Protein AF-A0AB34JAH8-F1 (afdb_monomer)

Secondary structure (DSSP, 8-state):
--TTSSSS--HHHHHHHHHHGGGS-HHHHHHHHHHGGGS-HHHHHHHHHHHHHHHHHHHT-SSHHHHHHHHHHTTHHHHSS--TT-HHHHHHHHHHHHHH-SSPPPPPS-TT----HHHHHHHHHHHSPPPPPPPPPPPPPPPPPPPPPPP----------------------------------------------------------------PPPPPPPPPPP-TTTTSEEE-TTSS-EEEE-STT--SEEEE-HHHHHHHHHHHHHHHHHHHHHHHHHHHHHHHT--TT--HHHHHHHHHHHHHHHHHHHHH-TTHHHHS----HHHHH-HHHHHHHHHHHHHHHHHHHHHHHHHHHHTTTTHHHHHS-SS-EEEEEEEET-TT-HHHHHHHHHHHHH-TTEEEEEEEEES-GGGHHHHHHTT-EEEE--TT-TTTHHHHHTSS-BSEEEEES-HHHHS-SHHHHHHHHHHHHTTSBS-EEEE-S-S--HHHHHHHHTTTEEEEE-SPP-TTSSS----SEEEEEEGGGSSPPPPSSPPPPS-------TTS-GGGG---------S---PPPPPPPPPPP--PPPPPPPPPPPPP-PPPP---PPPP---PPPPPP---TTTTS-HHHHHHHTTS-HHHHHHHHHHHHT-TT--SEEEEEEEE-TTSEEEEEEEETTTTEEEEEEEE---

Organism: Prymnesium parvum (NCBI:txid97485)

Foldseek 3Di:
DDLPLAPQDALVNLVVCLVCVLVDDPVVLLSVLVSLLVHDLVRLQVNVVSNQSSLVVQCPDPDLSSVLSSQQCNCCSPPVGGNCVRPSNVVVVVVVDVVVPPDDDDCPVDPADPDPPVVVVVVVVVVDDDPDDDDDDPDDDDDDDDDDDDDDDDDDDDDDDDDDDDDDDDDDDDDDDDDDDDDDDDDDDDDDDDDDDDDDDDDDDDDDDDDDPPDDPDPPDPDPPDLLQVPQWDADPVNQKIWGALDPVSPDIFIFGNVLVVLVVVLSVLLRVVLVVLLVVLLVVLVVVDDPPDDPVNSVVSSVVLLVVLVVLQVCLPCCPPQNRSDDLVNVLRSSVVSVCSNRVLSQLLQQLLLLVLLCLQQQVCVVLVPDDLAQAEAEEEEAQCQLPSSVSNVVVCCVVPRVSYDYQAEYEHQNCSSCCNNVSSVHHYFYDALLPLVCVCVRRVHQAHLEYEYAQCCRRRQLDLSSLVSVLVCQQVRSYAKYKAAHLDQDPPSVCVSNVVSQKAKDQSDDQPPNDPDRTGRRIIMTHHNVPNRRDGNPDRDQRRTQDRNDDPPDDPVVRGPRDPPPPDDPDDPPDDDDDDDDDDDDDDDDDDDDDDDDDDDDDDDDDDDDDDDDDDDDDDDDLLVLDDPVCSVQLVPDDPVSVVVVSCLSVLPPDDAAKDKDFRDQDPVQKTWIWIAGSVVSDIDTDIGRHPD

InterPro domains:
  IPR029063 S-adenosyl-L-methionine-dependent methyltransferase superfamily [SSF53335] (355-490)
  IPR056557 NELF-A, N-terminal domain [PF23553] (8-100)

Mean predicted aligned error: 21.16 Å

Nearest PDB structures (foldseek):
  8w8e-assembly1_U  TM=6.843E-01  e=3.051E-05  Homo sapiens
  8uha-assembly1_U  TM=6.842E-01  e=2.163E-04  Homo sapiens
  7pks-assembly1_U  TM=6.853E-01  e=2.631E-04  Homo sapiens
  7ycx-assembly1_e  TM=6.613E-01  e=3.360E-04  Homo sapiens
  8uis-assembly1_U  TM=6.683E-01  e=1.200E-03  Homo sapiens

Solvent-accessible surface area (backbone atoms only — not comparable to full-atom values): 42836 Å² total; per-residue (Å²): 133,76,90,63,59,32,81,68,68,44,54,68,49,44,51,55,44,53,80,45,46,91,78,46,56,69,72,55,49,46,50,56,59,58,33,59,79,48,37,53,67,74,56,40,62,73,22,37,71,51,51,51,54,43,35,53,59,26,55,71,42,91,48,68,68,42,24,39,50,21,45,33,44,65,42,26,73,84,69,74,40,68,28,69,83,28,69,64,47,44,52,52,50,49,55,49,48,62,74,64,44,98,59,81,69,78,76,66,79,68,89,84,68,89,51,57,69,68,57,43,51,50,50,52,57,70,69,46,77,78,76,79,80,76,79,81,78,80,84,78,81,84,80,83,86,82,80,86,87,83,86,89,82,93,87,86,85,90,88,84,86,88,84,85,86,89,87,84,89,82,86,85,86,90,82,92,85,89,84,87,87,83,89,81,91,82,88,82,88,86,82,85,82,86,81,87,81,86,88,84,90,84,83,88,86,83,91,87,84,85,87,74,85,77,74,71,79,74,72,78,75,75,75,76,82,76,63,85,61,69,80,34,60,45,67,47,98,84,54,65,43,25,38,34,36,54,50,97,79,57,77,55,79,43,61,25,37,54,65,41,42,50,52,50,51,54,51,49,63,55,46,47,68,47,47,52,48,38,53,48,48,41,48,49,57,43,58,73,73,55,56,98,84,62,52,72,66,62,46,51,52,50,36,50,50,44,40,52,49,11,49,44,53,66,70,63,29,83,39,35,86,79,63,59,39,45,67,54,68,74,50,63,62,32,52,27,26,44,40,50,43,56,60,32,44,38,54,42,38,21,44,34,35,38,31,47,50,48,33,42,35,50,59,7,71,48,41,70,67,71,69,50,67,86,60,78,37,83,40,34,33,35,26,47,57,30,48,52,26,39,37,54,53,24,50,53,55,48,30,60,72,77,36,70,46,48,46,72,46,49,34,22,26,15,68,58,62,74,27,38,67,48,13,43,64,68,74,30,45,62,35,67,42,56,84,83,43,57,87,49,46,44,68,53,69,70,40,93,54,30,53,34,35,35,31,59,64,26,49,80,52,78,42,73,46,70,70,41,42,50,42,54,36,53,33,25,70,71,57,38,26,50,29,38,42,39,37,28,60,51,42,79,42,61,71,61,49,53,53,34,44,77,58,56,28,33,76,44,70,56,44,81,56,46,91,84,47,100,50,79,60,45,46,25,29,34,38,39,30,26,52,91,56,70,74,54,55,75,38,96,68,75,67,75,75,51,42,36,53,64,56,77,56,101,88,62,67,82,83,83,56,72,66,69,78,76,76,88,81,78,74,86,82,76,79,81,78,77,82,80,75,81,82,77,83,92,74,90,81,82,86,82,82,86,82,85,86,84,84,88,79,86,86,82,88,81,89,84,86,84,83,88,83,88,77,88,80,82,77,77,79,86,70,58,83,67,71,74,44,61,76,90,44,41,77,40,45,73,72,45,58,68,71,57,36,49,53,54,49,37,58,70,70,64,53,85,93,65,74,55,75,48,77,42,82,55,45,79,44,96,87,49,32,29,37,28,42,38,41,28,54,76,79,72,43,72,49,80,46,79,44,72,60,81,126

pLDDT: mean 75.98, std 23.28, range [26.97, 98.75]

Sequence (695 aa):
MSAEWGHVLTSEALEAQLRTFPTLAPATRQRLLLQLLHMPKRTADAAAPYTRELLAAADDDDDGWIRLLAAALRDFVDTGRLALSAPAVEEAAHTLLDALGATPPPPPAAVHFQLRRSAHDELLAALAPPPPAAPPPPAAPPPPAAPPPSHAAAAGGAKAASVSIPKASQAPMASHGVTKAAFNLRGKERVNKLKVIDAAEGSSIIAKSMAQPKRRPKAPAAAPPVDPFAGALREDAAGDRVVYFQDRRKRWAYETDAVGGAQLRKMMAAASPLLLRVQAGVAAAVSALSTPTMSALELDERGDRAREEGERIYAQKPNLGQHGVTWSQENYAHLGLQFEYLRLKSIQRFTEGWAALQRAYNVGFFAALQEAAPAPRAFRVASLGGGPGFELVAVRQFCQQFLPHVQPDLISLDLASEWRHCAEGLGLRFHEWDVNDGDGLLGAAGVPSIDLAVISYVLYHYMSNDHCADWMAKLLHSGALGAILIVSRFENLGPQIEAMERRGVTVIQLLRQPRYSPRPTDHRQLLFLPAAAAQLPPPRVPMRMTFPNVPHEDQKDPRDRNYGDTSFEGMPGVPPPPPPPPPPPRSTLPPLPPPPTMSFAPPRAEEMKPPISTVPAQQPAAATAAEELPEPLRAAVARLPPDAQDLVMAFFRQEPGLSGTHEFVLETEASGSAIMLKLDFEERKWKRVRRKATG

Structure (mmCIF, N/CA/C/O backbone):
data_AF-A0AB34JAH8-F1
#
_entry.id   AF-A0AB34JAH8-F1
#
loop_
_atom_site.group_PDB
_atom_site.id
_atom_site.type_symbol
_atom_site.label_atom_id
_atom_site.label_alt_id
_atom_site.label_comp_id
_atom_site.label_asym_id
_atom_site.label_entity_id
_atom_site.label_seq_id
_atom_site.pdbx_PDB_ins_code
_atom_site.Cartn_x
_atom_site.Cartn_y
_atom_site.Cartn_z
_atom_site.occupancy
_atom_site.B_iso_or_equiv
_atom_site.auth_seq_id
_atom_site.auth_comp_id
_atom_site.auth_asym_id
_atom_site.auth_atom_id
_atom_site.pdbx_PDB_model_num
ATOM 1 N N . MET A 1 1 ? 27.968 3.343 11.290 1.00 40.69 1 MET A N 1
ATOM 2 C CA . MET A 1 1 ? 29.149 3.091 10.431 1.00 40.69 1 MET A CA 1
ATOM 3 C C . MET A 1 1 ? 28.711 3.307 8.987 1.00 40.69 1 MET A C 1
ATOM 5 O O . MET A 1 1 ? 27.655 2.795 8.639 1.00 40.69 1 MET A O 1
ATOM 9 N N . SER A 1 2 ? 29.390 4.165 8.211 1.00 35.34 2 SER A N 1
ATOM 10 C CA . SER A 1 2 ? 28.874 4.640 6.910 1.00 35.34 2 SER A CA 1
ATOM 11 C C . SER A 1 2 ? 28.904 3.545 5.834 1.00 35.34 2 SER A C 1
ATOM 13 O O . SER A 1 2 ? 29.791 2.696 5.823 1.00 35.34 2 SER A O 1
ATOM 15 N N . ALA A 1 3 ? 27.942 3.584 4.909 1.00 46.50 3 ALA A N 1
ATOM 16 C CA . ALA A 1 3 ? 27.795 2.647 3.789 1.00 46.50 3 ALA A CA 1
ATOM 17 C C . ALA A 1 3 ? 28.917 2.741 2.725 1.00 46.50 3 ALA A C 1
ATOM 19 O O . ALA A 1 3 ? 28.867 2.060 1.706 1.00 46.50 3 ALA A O 1
ATOM 20 N N . GLU A 1 4 ? 29.939 3.570 2.944 1.00 55.16 4 GLU A N 1
ATOM 21 C CA . GLU A 1 4 ? 30.971 3.884 1.947 1.00 55.16 4 GLU A CA 1
ATOM 22 C C . GLU A 1 4 ? 32.185 2.943 1.990 1.00 55.16 4 GLU A C 1
ATOM 24 O O . GLU A 1 4 ? 33.051 3.016 1.125 1.00 55.16 4 GLU A O 1
ATOM 29 N N . TRP A 1 5 ? 32.272 2.038 2.970 1.00 61.94 5 TRP A N 1
ATOM 30 C CA . TRP A 1 5 ? 33.495 1.257 3.204 1.00 61.94 5 TRP A CA 1
ATOM 31 C C . TRP A 1 5 ? 33.782 0.202 2.123 1.00 61.94 5 TRP A C 1
ATOM 33 O O . TRP A 1 5 ? 34.946 -0.062 1.841 1.00 61.94 5 TRP A O 1
ATOM 43 N N . GLY A 1 6 ? 32.749 -0.374 1.496 1.00 55.97 6 GLY A N 1
ATOM 44 C CA . GLY A 1 6 ? 32.904 -1.458 0.514 1.00 55.97 6 GLY A CA 1
ATOM 45 C C . GLY A 1 6 ? 33.019 -1.010 -0.949 1.00 55.97 6 GLY A C 1
ATOM 46 O O . GLY A 1 6 ? 33.526 -1.760 -1.778 1.00 55.97 6 GLY A O 1
ATOM 47 N N . HIS A 1 7 ? 32.564 0.202 -1.287 1.00 58.34 7 HIS A N 1
ATOM 48 C CA . HIS A 1 7 ? 32.487 0.672 -2.681 1.00 58.34 7 HIS A CA 1
ATOM 49 C C . HIS A 1 7 ? 33.803 1.250 -3.224 1.00 58.34 7 HIS A C 1
ATOM 51 O O . HIS A 1 7 ? 33.905 1.500 -4.422 1.00 58.34 7 HIS A O 1
ATOM 57 N N . VAL A 1 8 ? 34.804 1.450 -2.361 1.00 66.56 8 VAL A N 1
ATOM 58 C CA . VAL A 1 8 ? 36.069 2.122 -2.707 1.00 66.56 8 VAL A CA 1
ATOM 59 C C . VAL A 1 8 ? 37.182 1.134 -3.091 1.00 66.56 8 VAL A C 1
ATOM 61 O O . VAL A 1 8 ? 38.128 1.513 -3.775 1.00 66.56 8 VAL A O 1
ATOM 64 N N . LEU A 1 9 ? 37.074 -0.145 -2.713 1.00 80.69 9 LEU A N 1
ATOM 65 C CA . LEU A 1 9 ? 38.102 -1.153 -2.991 1.00 80.69 9 LEU A CA 1
ATOM 66 C C . LEU A 1 9 ? 37.780 -1.960 -4.254 1.00 80.69 9 LEU A C 1
ATOM 68 O O . LEU A 1 9 ? 37.180 -3.033 -4.198 1.00 80.69 9 LEU A O 1
ATOM 72 N N . THR A 1 10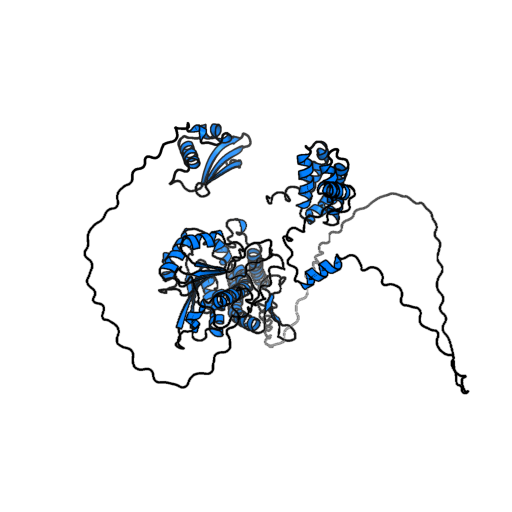 ? 38.186 -1.430 -5.407 1.00 86.75 10 THR A N 1
ATOM 73 C CA . THR A 1 10 ? 38.254 -2.181 -6.671 1.00 86.75 10 THR A CA 1
ATOM 74 C C . THR A 1 10 ? 39.542 -3.013 -6.741 1.00 86.75 10 THR A C 1
ATOM 76 O O . THR A 1 10 ? 40.483 -2.764 -5.985 1.00 86.75 10 THR A O 1
ATOM 79 N N . SER A 1 11 ? 39.625 -3.977 -7.668 1.00 87.19 11 SER A N 1
ATOM 80 C CA . SER A 1 11 ? 40.869 -4.733 -7.907 1.00 87.19 11 SER A CA 1
ATOM 81 C C . SER A 1 11 ? 42.045 -3.808 -8.251 1.00 87.19 11 SER A C 1
ATOM 83 O O . SER A 1 11 ? 43.137 -3.985 -7.725 1.00 87.19 11 SER A O 1
ATOM 85 N N . GLU A 1 12 ? 41.802 -2.769 -9.057 1.00 89.38 12 GLU A N 1
ATOM 86 C CA . GLU A 1 12 ? 42.803 -1.753 -9.420 1.00 89.38 12 GLU A CA 1
ATOM 87 C C . GLU A 1 12 ? 43.257 -0.928 -8.207 1.00 89.38 12 GLU A C 1
ATOM 89 O O . GLU A 1 12 ? 44.447 -0.652 -8.044 1.00 89.38 12 GLU A O 1
ATOM 94 N N . ALA A 1 13 ? 42.320 -0.556 -7.326 1.00 90.06 13 ALA A N 1
ATOM 95 C CA . ALA A 1 13 ? 42.640 0.160 -6.098 1.00 90.06 13 ALA A CA 1
ATOM 96 C C . ALA A 1 13 ? 43.472 -0.714 -5.153 1.00 90.06 13 ALA A C 1
ATOM 98 O O . ALA A 1 13 ? 44.462 -0.233 -4.611 1.00 90.06 13 ALA A O 1
ATOM 99 N N . LEU A 1 14 ? 43.123 -1.994 -4.986 1.00 91.56 14 LEU A N 1
ATOM 100 C CA . LEU A 1 14 ? 43.901 -2.929 -4.170 1.00 91.56 14 LEU A CA 1
ATOM 101 C C . LEU A 1 14 ? 45.309 -3.148 -4.727 1.00 91.56 14 LEU A C 1
ATOM 103 O O . LEU A 1 14 ? 46.266 -3.131 -3.959 1.00 91.56 14 LEU A O 1
ATOM 107 N N . GLU A 1 15 ? 45.455 -3.279 -6.044 1.00 93.38 15 GLU A N 1
ATOM 108 C CA . GLU A 1 15 ? 46.768 -3.381 -6.684 1.00 93.38 15 GLU A CA 1
ATOM 109 C C . GLU A 1 15 ? 47.624 -2.125 -6.435 1.00 93.38 15 GLU A C 1
ATOM 111 O O . GLU A 1 15 ? 48.814 -2.215 -6.125 1.00 93.38 15 GLU A O 1
ATOM 116 N N . ALA A 1 16 ? 47.026 -0.934 -6.536 1.00 90.88 16 ALA A N 1
ATOM 117 C CA . ALA A 1 16 ? 47.716 0.314 -6.228 1.00 90.88 16 ALA A CA 1
ATOM 118 C C . ALA A 1 16 ? 48.112 0.400 -4.744 1.00 90.88 16 ALA A C 1
ATOM 120 O O . ALA A 1 16 ? 49.243 0.779 -4.438 1.00 90.88 16 ALA A O 1
ATOM 121 N N . GLN A 1 17 ? 47.211 0.009 -3.838 1.00 91.69 17 GLN A N 1
ATOM 122 C CA . GLN A 1 17 ? 47.459 0.022 -2.395 1.00 91.69 17 GLN A CA 1
ATOM 123 C C . GLN A 1 17 ? 48.538 -0.976 -1.981 1.00 91.69 17 GLN A C 1
ATOM 125 O O . GLN A 1 17 ? 49.347 -0.647 -1.119 1.00 91.69 17 GLN A O 1
ATOM 130 N N . LEU A 1 18 ? 48.604 -2.147 -2.620 1.00 93.88 18 LEU A N 1
ATOM 131 C CA . LEU A 1 18 ? 49.631 -3.156 -2.366 1.00 93.88 18 LEU A CA 1
ATOM 132 C C . LEU A 1 18 ? 51.044 -2.588 -2.562 1.00 93.88 18 LEU A C 1
ATOM 134 O O . LEU A 1 18 ? 51.913 -2.785 -1.717 1.00 93.88 18 LEU A O 1
ATOM 138 N N . ARG A 1 19 ? 51.256 -1.803 -3.628 1.00 92.81 19 ARG A N 1
ATOM 139 C CA . ARG A 1 19 ? 52.552 -1.157 -3.912 1.00 92.81 19 ARG A CA 1
ATOM 140 C C . ARG A 1 19 ? 52.971 -0.149 -2.844 1.00 92.81 19 ARG A C 1
ATOM 142 O O . ARG A 1 19 ? 54.161 0.050 -2.624 1.00 92.81 19 ARG A O 1
ATOM 149 N N . THR A 1 20 ? 52.008 0.498 -2.194 1.00 95.38 20 THR A N 1
ATOM 150 C CA . THR A 1 20 ? 52.266 1.507 -1.159 1.00 95.38 20 THR A CA 1
ATOM 151 C C . THR A 1 20 ? 52.143 0.961 0.256 1.00 95.38 20 THR A C 1
ATOM 153 O O . THR A 1 20 ? 52.502 1.671 1.193 1.00 95.38 20 THR A O 1
ATOM 156 N N . PHE A 1 21 ? 51.667 -0.275 0.429 1.00 95.94 21 PHE A N 1
ATOM 157 C CA . PHE A 1 21 ? 51.274 -0.827 1.723 1.00 95.94 21 PHE A CA 1
ATOM 158 C C . PHE A 1 21 ? 52.356 -0.657 2.799 1.00 95.94 21 PHE A C 1
ATOM 160 O O . PHE A 1 21 ? 52.037 -0.042 3.817 1.00 95.94 21 PHE A O 1
ATOM 167 N N . PRO A 1 22 ? 53.640 -1.010 2.568 1.00 95.31 22 PRO A N 1
ATOM 168 C CA . PRO A 1 22 ? 54.683 -0.871 3.592 1.00 95.31 22 PRO A CA 1
ATOM 169 C C . PRO A 1 22 ? 54.918 0.575 4.061 1.00 95.31 22 PRO A C 1
ATOM 171 O O . PRO A 1 22 ? 55.365 0.810 5.180 1.00 95.31 22 PRO A O 1
ATOM 174 N N . THR A 1 23 ? 54.597 1.560 3.214 1.00 95.12 23 THR A N 1
ATOM 175 C CA . THR A 1 23 ? 54.798 2.994 3.488 1.00 95.12 23 THR A CA 1
ATOM 176 C C . THR A 1 23 ? 53.600 3.676 4.150 1.00 95.12 23 THR A C 1
ATOM 178 O O . THR A 1 23 ? 53.712 4.816 4.600 1.00 95.12 23 THR A O 1
ATOM 181 N N . LEU A 1 24 ? 52.444 3.008 4.211 1.00 95.00 24 LEU A N 1
ATOM 182 C CA . LEU A 1 24 ? 51.250 3.559 4.850 1.00 95.00 24 LEU A CA 1
ATOM 183 C C . LEU A 1 24 ? 51.428 3.619 6.369 1.00 95.00 24 LEU A C 1
ATOM 185 O O . LEU A 1 24 ? 52.060 2.751 6.957 1.00 95.00 24 LEU A O 1
ATOM 189 N N . ALA A 1 25 ? 50.803 4.594 7.029 1.00 96.06 25 ALA A N 1
ATOM 190 C CA . ALA A 1 25 ? 50.754 4.611 8.490 1.00 96.06 25 ALA A CA 1
ATOM 191 C C . ALA A 1 25 ? 50.024 3.358 9.036 1.00 96.06 25 ALA A C 1
ATOM 193 O O . ALA A 1 25 ? 49.048 2.921 8.412 1.00 96.06 25 ALA A O 1
ATOM 194 N N . PRO A 1 26 ? 50.405 2.819 10.214 1.00 95.31 26 PRO A N 1
ATOM 195 C CA . PRO A 1 26 ? 49.812 1.592 10.761 1.00 95.31 26 PRO A CA 1
ATOM 196 C C . PRO A 1 26 ? 48.280 1.620 10.859 1.00 95.31 26 PRO A C 1
ATOM 198 O O . PRO A 1 26 ? 47.607 0.690 10.420 1.00 95.31 26 PRO A O 1
ATOM 201 N N . ALA A 1 27 ? 47.699 2.733 11.320 1.00 89.50 27 ALA A N 1
ATOM 202 C CA . ALA A 1 27 ? 46.244 2.903 11.391 1.00 89.50 27 ALA A CA 1
ATOM 203 C C . ALA A 1 27 ? 45.557 2.802 10.012 1.00 89.50 27 ALA A C 1
ATOM 205 O O . ALA A 1 27 ? 44.447 2.279 9.891 1.00 89.50 27 ALA A O 1
ATOM 206 N N . THR A 1 28 ? 46.222 3.270 8.953 1.00 92.19 28 THR A N 1
ATOM 207 C CA . THR A 1 28 ? 45.722 3.177 7.575 1.00 92.19 28 THR A CA 1
ATOM 208 C C . THR A 1 28 ? 45.802 1.743 7.058 1.00 92.19 28 THR A C 1
ATOM 210 O O . THR A 1 28 ? 44.851 1.282 6.429 1.00 92.19 28 THR A O 1
ATOM 213 N N . ARG A 1 29 ? 46.881 1.012 7.371 1.00 96.31 29 ARG A N 1
ATOM 214 C CA . ARG A 1 29 ? 47.017 -0.416 7.038 1.00 96.31 29 ARG A CA 1
ATOM 215 C C . ARG A 1 29 ? 45.944 -1.263 7.726 1.00 96.31 29 ARG A C 1
ATOM 217 O O . ARG A 1 29 ? 45.266 -2.040 7.060 1.00 96.31 29 ARG A O 1
ATOM 224 N N . GLN A 1 30 ? 45.704 -1.043 9.021 1.00 95.19 30 GLN A N 1
ATOM 225 C CA . GLN A 1 30 ? 44.633 -1.715 9.770 1.00 95.19 30 GLN A CA 1
ATOM 226 C C . GLN A 1 30 ? 43.254 -1.445 9.153 1.00 95.19 30 GLN A C 1
ATOM 228 O O . GLN A 1 30 ? 42.467 -2.367 8.937 1.00 95.19 30 GLN A O 1
ATOM 233 N N . ARG A 1 31 ? 42.966 -0.181 8.811 1.00 92.44 31 ARG A N 1
ATOM 234 C CA . ARG A 1 31 ? 41.704 0.189 8.158 1.00 92.44 31 ARG A CA 1
ATOM 235 C C . ARG A 1 31 ? 41.542 -0.495 6.802 1.00 92.44 31 ARG A C 1
ATOM 237 O O . ARG A 1 31 ? 40.452 -0.981 6.516 1.00 92.44 31 ARG A O 1
ATOM 244 N N . LEU A 1 32 ? 42.602 -0.548 5.997 1.00 94.81 32 LEU A N 1
ATOM 245 C CA . LEU A 1 32 ? 42.595 -1.220 4.698 1.00 94.81 32 LEU A CA 1
ATOM 246 C C . LEU A 1 32 ? 42.288 -2.720 4.840 1.00 94.81 32 LEU A C 1
ATOM 248 O O . LEU A 1 32 ? 41.453 -3.239 4.103 1.00 94.81 32 LEU A O 1
ATOM 252 N N . LEU A 1 33 ? 42.892 -3.399 5.821 1.00 95.81 33 LEU A N 1
ATOM 253 C CA . LEU A 1 33 ? 42.615 -4.812 6.103 1.00 95.81 33 LEU A CA 1
ATOM 254 C C . LEU A 1 33 ? 41.163 -5.038 6.548 1.00 95.81 33 LEU A C 1
ATOM 256 O O . LEU A 1 33 ? 40.496 -5.940 6.045 1.00 95.81 33 LEU A O 1
ATOM 260 N N . LEU A 1 34 ? 40.625 -4.186 7.426 1.00 94.50 34 LEU A N 1
ATOM 261 C CA . LEU A 1 34 ? 39.227 -4.281 7.868 1.00 94.50 34 LEU A CA 1
ATOM 262 C C . LEU A 1 34 ? 38.226 -4.006 6.739 1.00 94.50 34 LEU A C 1
ATOM 264 O O . LEU A 1 34 ? 37.145 -4.594 6.711 1.00 94.50 34 LEU A O 1
ATOM 268 N N . GLN A 1 35 ? 38.573 -3.149 5.777 1.00 93.25 35 GLN A N 1
ATOM 269 C CA . GLN A 1 35 ? 37.723 -2.888 4.615 1.00 93.25 35 GLN A CA 1
ATOM 270 C C . GLN A 1 35 ? 37.516 -4.128 3.730 1.00 93.25 35 GLN A C 1
ATOM 272 O O . GLN A 1 35 ? 36.486 -4.209 3.059 1.00 93.25 35 GLN A O 1
ATOM 277 N N . LEU A 1 36 ? 38.410 -5.126 3.777 1.00 93.25 36 LEU A N 1
ATOM 278 C CA . LEU A 1 36 ? 38.229 -6.396 3.061 1.00 93.25 36 LEU A CA 1
ATOM 279 C C . LEU A 1 36 ? 36.943 -7.125 3.488 1.00 93.25 36 LEU A C 1
ATOM 281 O O . LEU A 1 36 ? 36.277 -7.725 2.648 1.00 93.25 36 LEU A O 1
ATOM 285 N N . LEU A 1 37 ? 36.532 -7.002 4.757 1.00 93.12 37 LEU A N 1
ATOM 286 C CA . LEU A 1 37 ? 35.294 -7.599 5.286 1.00 93.12 37 LEU A CA 1
ATOM 287 C C . LEU A 1 37 ? 34.019 -6.968 4.715 1.00 93.12 37 LEU A C 1
ATOM 289 O O . LEU A 1 37 ? 32.949 -7.575 4.746 1.00 93.12 37 LEU A O 1
ATOM 293 N N . HIS A 1 38 ? 34.125 -5.744 4.200 1.00 89.25 38 HIS A N 1
ATOM 294 C CA . HIS A 1 38 ? 33.006 -4.991 3.638 1.00 89.25 38 HIS A CA 1
ATOM 295 C C . HIS A 1 38 ? 32.910 -5.117 2.115 1.00 89.25 38 HIS A C 1
ATOM 297 O O . HIS A 1 38 ? 32.014 -4.534 1.500 1.00 89.25 38 HIS A O 1
ATOM 303 N N . MET A 1 39 ? 33.819 -5.869 1.496 1.00 87.50 39 MET A N 1
ATOM 304 C CA . MET A 1 39 ? 33.833 -6.072 0.059 1.00 87.50 39 MET A CA 1
ATOM 305 C C . MET A 1 39 ? 32.713 -7.038 -0.368 1.00 87.50 39 MET A C 1
ATOM 307 O O . MET A 1 39 ? 32.600 -8.134 0.186 1.00 87.50 39 MET A O 1
ATOM 311 N N . PRO A 1 40 ? 31.886 -6.697 -1.378 1.00 87.38 40 PRO A N 1
ATOM 312 C CA . PRO A 1 40 ? 30.930 -7.648 -1.940 1.00 87.38 40 PRO A CA 1
ATOM 313 C C . PRO A 1 40 ? 31.645 -8.910 -2.437 1.00 87.38 40 PRO A C 1
ATOM 315 O O . PRO A 1 40 ? 32.679 -8.801 -3.094 1.00 87.38 40 PRO A O 1
ATOM 318 N N . LYS A 1 41 ? 31.074 -10.102 -2.207 1.00 84.62 41 LYS A N 1
ATOM 319 C CA . LYS A 1 41 ? 31.725 -11.389 -2.539 1.00 84.62 41 LYS A CA 1
ATOM 320 C C . LYS A 1 41 ? 32.241 -11.456 -3.982 1.00 84.62 41 LYS A C 1
ATOM 322 O O . LYS A 1 41 ? 33.370 -11.864 -4.204 1.00 84.62 41 LYS A O 1
ATOM 327 N N . ARG A 1 42 ? 31.469 -10.949 -4.951 1.00 85.56 42 ARG A N 1
ATOM 328 C CA . ARG A 1 42 ? 31.884 -10.887 -6.365 1.00 85.56 42 ARG A CA 1
ATOM 329 C C . ARG A 1 42 ? 33.147 -10.042 -6.585 1.00 85.56 42 ARG A C 1
ATOM 331 O O . ARG A 1 42 ? 33.963 -10.387 -7.432 1.00 85.56 42 ARG A O 1
ATOM 338 N N . THR A 1 43 ? 33.289 -8.939 -5.855 1.00 86.75 43 THR A N 1
ATOM 339 C CA . THR A 1 43 ? 34.479 -8.081 -5.904 1.00 86.75 43 THR A CA 1
ATOM 340 C C . THR A 1 43 ? 35.652 -8.756 -5.194 1.00 86.75 43 THR A C 1
ATOM 342 O O . THR A 1 43 ? 36.750 -8.755 -5.737 1.00 86.75 43 THR A O 1
ATOM 345 N N . ALA A 1 44 ? 35.410 -9.409 -4.051 1.00 88.19 44 ALA A N 1
ATOM 346 C CA . ALA A 1 44 ? 36.431 -10.165 -3.322 1.00 88.19 44 ALA A CA 1
ATOM 347 C C . ALA A 1 44 ? 37.002 -11.319 -4.160 1.00 88.19 44 ALA A C 1
ATOM 349 O O . ALA A 1 44 ? 38.213 -11.494 -4.214 1.00 88.19 44 ALA A O 1
ATOM 350 N N . ASP A 1 45 ? 36.152 -12.045 -4.891 1.00 88.88 45 ASP A N 1
ATOM 351 C CA . ASP A 1 45 ? 36.585 -13.121 -5.789 1.00 88.88 45 ASP A CA 1
ATOM 352 C C . ASP A 1 45 ? 37.426 -12.578 -6.958 1.00 88.88 45 ASP A C 1
ATOM 354 O O . ASP A 1 45 ? 38.439 -13.168 -7.331 1.00 88.88 45 ASP A O 1
ATOM 358 N N . ALA A 1 46 ? 37.041 -11.424 -7.516 1.00 90.44 46 ALA A N 1
ATOM 359 C CA . ALA A 1 46 ? 37.778 -10.765 -8.596 1.00 90.44 46 ALA A CA 1
ATOM 360 C C . ALA A 1 46 ? 39.107 -10.139 -8.135 1.00 90.44 46 ALA A C 1
ATOM 362 O O . ALA A 1 46 ? 40.022 -9.980 -8.941 1.00 90.44 46 ALA A O 1
ATOM 363 N N . ALA A 1 47 ? 39.216 -9.767 -6.859 1.00 92.94 47 ALA A N 1
ATOM 364 C CA . ALA A 1 47 ? 40.412 -9.175 -6.266 1.00 92.94 47 ALA A CA 1
ATOM 365 C C . ALA A 1 47 ? 41.269 -10.181 -5.476 1.00 92.94 47 ALA A C 1
ATOM 367 O O . ALA A 1 47 ? 42.307 -9.800 -4.937 1.00 92.94 47 ALA A O 1
ATOM 368 N N . ALA A 1 48 ? 40.877 -11.459 -5.435 1.00 94.62 48 ALA A N 1
ATOM 369 C CA . ALA A 1 48 ? 41.490 -12.477 -4.588 1.00 94.62 48 ALA A CA 1
ATOM 370 C C . ALA A 1 48 ? 43.026 -12.584 -4.704 1.00 94.62 48 ALA A C 1
ATOM 372 O O . ALA A 1 48 ? 43.667 -12.714 -3.661 1.00 94.62 48 ALA A O 1
ATOM 373 N N . PRO A 1 49 ? 43.659 -12.507 -5.897 1.00 95.69 49 PRO A N 1
ATOM 374 C CA . PRO A 1 49 ? 45.121 -12.515 -5.998 1.00 95.69 49 PRO A CA 1
ATOM 375 C C . PRO A 1 49 ? 45.768 -11.362 -5.218 1.00 95.69 49 PRO A C 1
ATOM 377 O O . PRO A 1 49 ? 46.624 -11.600 -4.370 1.00 95.69 49 PRO A O 1
ATOM 380 N N . TYR A 1 50 ? 45.273 -10.137 -5.412 1.00 95.94 50 TYR A N 1
ATOM 381 C CA . TYR A 1 50 ? 45.782 -8.940 -4.741 1.00 95.94 50 TYR A CA 1
ATOM 382 C C . TYR A 1 50 ? 45.511 -8.958 -3.240 1.00 95.94 50 TYR A C 1
ATOM 384 O O . TYR A 1 50 ? 46.344 -8.517 -2.456 1.00 95.94 50 TYR A O 1
ATOM 392 N N . THR A 1 51 ? 44.360 -9.487 -2.816 1.00 95.06 51 THR A N 1
ATOM 393 C CA . THR A 1 51 ? 44.063 -9.632 -1.390 1.00 95.06 51 THR A CA 1
ATOM 394 C C . THR A 1 51 ? 45.001 -10.634 -0.721 1.00 95.06 51 THR A C 1
ATOM 396 O O . THR A 1 51 ? 45.457 -10.366 0.385 1.00 95.06 51 THR A O 1
ATOM 399 N N . ARG A 1 52 ? 45.347 -11.752 -1.377 1.00 96.06 52 ARG A N 1
ATOM 400 C CA . ARG A 1 52 ? 46.326 -12.708 -0.831 1.00 96.06 52 ARG A CA 1
ATOM 401 C C . ARG A 1 52 ? 47.719 -12.095 -0.719 1.00 96.06 52 ARG A C 1
ATOM 403 O O . ARG A 1 52 ? 48.364 -12.275 0.305 1.00 96.06 52 ARG A O 1
ATOM 410 N N . GLU A 1 53 ? 48.155 -11.343 -1.726 1.00 96.50 53 GLU A N 1
ATOM 411 C CA . GLU A 1 53 ? 49.441 -10.635 -1.680 1.00 96.50 53 GLU A CA 1
ATOM 412 C C . GLU A 1 53 ? 49.467 -9.558 -0.587 1.00 96.50 53 GLU A C 1
ATOM 414 O O . GLU A 1 53 ? 50.452 -9.437 0.137 1.00 96.50 53 GLU A O 1
ATOM 419 N N . LEU A 1 54 ? 48.365 -8.825 -0.405 1.00 96.62 54 LEU A N 1
ATOM 420 C CA . LEU A 1 54 ? 48.222 -7.839 0.666 1.00 96.62 54 LEU A CA 1
ATOM 421 C C . LEU A 1 54 ? 48.271 -8.488 2.054 1.00 96.62 54 LEU A C 1
ATOM 423 O O . LEU A 1 54 ? 48.932 -7.969 2.947 1.00 96.62 54 LEU A O 1
ATOM 427 N N . LEU A 1 55 ? 47.582 -9.620 2.232 1.00 96.50 55 LEU A N 1
ATOM 428 C CA . LEU A 1 55 ? 47.596 -10.373 3.486 1.00 96.50 55 LEU A CA 1
ATOM 429 C C . LEU A 1 55 ? 48.973 -10.980 3.767 1.00 96.50 55 LEU A C 1
ATOM 431 O O . LEU A 1 55 ? 49.394 -10.964 4.914 1.00 96.50 55 LEU A O 1
ATOM 435 N N . ALA A 1 56 ? 49.690 -11.451 2.743 1.00 96.12 56 ALA A N 1
ATOM 436 C CA . ALA A 1 56 ? 51.069 -11.910 2.892 1.00 96.12 56 ALA A CA 1
ATOM 437 C C . ALA A 1 56 ? 51.998 -10.764 3.327 1.00 96.12 56 ALA A C 1
ATOM 439 O O . ALA A 1 56 ? 52.736 -10.915 4.291 1.00 96.12 56 ALA A O 1
ATOM 440 N N . ALA A 1 57 ? 51.892 -9.590 2.695 1.00 95.81 57 ALA A N 1
ATOM 441 C CA . ALA A 1 57 ? 52.662 -8.409 3.092 1.00 95.81 57 ALA A CA 1
ATOM 442 C C . ALA A 1 57 ? 52.334 -7.931 4.520 1.00 95.81 57 ALA A C 1
ATOM 444 O O . ALA A 1 57 ? 53.197 -7.388 5.202 1.00 95.81 57 ALA A O 1
ATOM 445 N N . ALA A 1 58 ? 51.092 -8.120 4.970 1.00 96.75 58 ALA A N 1
ATOM 446 C CA . ALA A 1 58 ? 50.661 -7.805 6.328 1.00 96.75 58 ALA A CA 1
ATOM 447 C C . ALA A 1 58 ? 51.098 -8.854 7.370 1.00 96.75 58 ALA A C 1
ATOM 449 O O . ALA A 1 58 ? 51.227 -8.514 8.544 1.00 96.75 58 ALA A O 1
ATOM 450 N N . ASP A 1 59 ? 51.328 -10.106 6.961 1.00 95.06 59 ASP A N 1
ATOM 451 C CA . ASP A 1 59 ? 51.849 -11.179 7.825 1.00 95.06 59 ASP A CA 1
ATOM 452 C C . ASP A 1 59 ? 53.302 -10.900 8.248 1.00 95.06 59 ASP A C 1
ATOM 454 O O . ASP A 1 59 ? 53.699 -11.211 9.371 1.00 95.06 59 ASP A O 1
ATOM 458 N N . ASP A 1 60 ? 54.053 -10.228 7.371 1.00 94.19 60 ASP A N 1
ATOM 459 C CA . ASP A 1 60 ? 55.438 -9.800 7.583 1.00 94.19 60 ASP A CA 1
ATOM 460 C C . ASP A 1 60 ? 55.562 -8.386 8.206 1.00 94.19 60 ASP A C 1
ATOM 462 O O . ASP A 1 60 ? 56.662 -7.839 8.276 1.00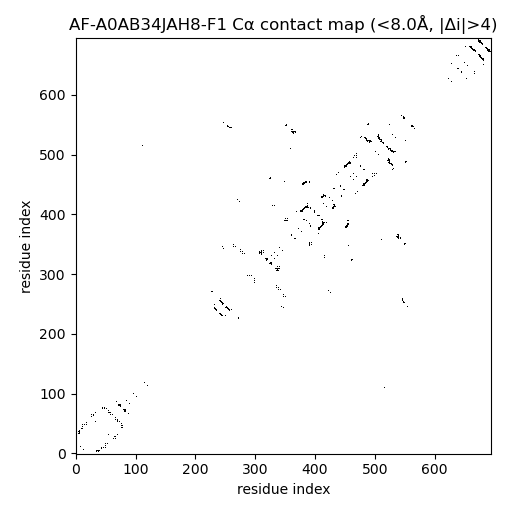 94.19 60 ASP A O 1
ATOM 466 N N . ASP A 1 61 ? 54.461 -7.757 8.646 1.00 96.62 61 ASP A N 1
ATOM 467 C CA . ASP A 1 61 ? 54.480 -6.392 9.204 1.00 96.62 61 ASP A CA 1
ATOM 468 C C . ASP A 1 61 ? 55.100 -6.346 10.617 1.00 96.62 61 ASP A C 1
ATOM 470 O O . ASP A 1 61 ? 54.932 -7.256 11.433 1.00 96.62 61 ASP A O 1
ATOM 474 N N . ASP A 1 62 ? 55.781 -5.245 10.943 1.00 94.19 62 ASP A N 1
ATOM 475 C CA . ASP A 1 62 ? 56.375 -5.030 12.269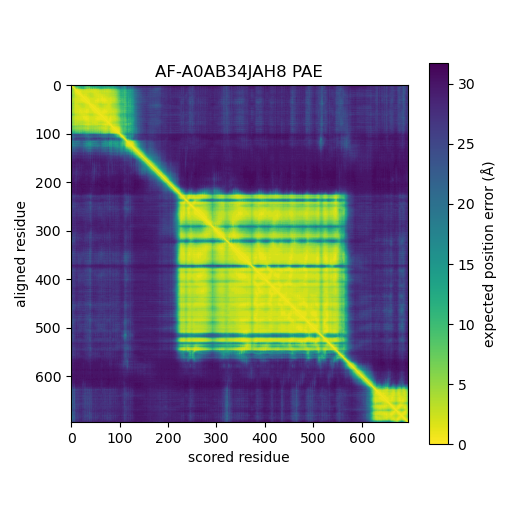 1.00 94.19 62 ASP A CA 1
ATOM 476 C C . ASP A 1 62 ? 55.312 -4.766 13.358 1.00 94.19 62 ASP A C 1
ATOM 478 O O . ASP A 1 62 ? 55.570 -4.952 14.551 1.00 94.19 62 ASP A O 1
ATOM 482 N N . ASP A 1 63 ? 54.103 -4.339 12.974 1.00 94.75 63 ASP A N 1
ATOM 483 C CA . ASP A 1 63 ? 52.995 -4.082 13.895 1.00 94.75 63 ASP A CA 1
ATOM 484 C C . ASP A 1 63 ? 52.213 -5.371 14.224 1.00 94.75 63 ASP A C 1
ATOM 486 O O . ASP A 1 63 ? 51.611 -6.023 13.364 1.00 94.75 63 ASP A O 1
ATOM 490 N N . GLY A 1 64 ? 52.163 -5.720 15.514 1.00 89.69 64 GLY A N 1
ATOM 491 C CA . GLY A 1 64 ? 51.480 -6.922 16.000 1.00 89.69 64 GLY A CA 1
ATOM 492 C C . GLY A 1 64 ? 49.978 -6.981 15.688 1.00 89.69 64 GLY A C 1
ATOM 493 O O . GLY A 1 64 ? 49.459 -8.072 15.451 1.00 89.69 64 GLY A O 1
ATOM 494 N N . TRP A 1 65 ? 49.278 -5.843 15.622 1.00 91.06 65 TRP A N 1
ATOM 495 C CA . TRP A 1 65 ? 47.855 -5.808 15.265 1.00 91.06 65 TRP A CA 1
ATOM 496 C C . TRP A 1 65 ? 47.627 -6.076 13.784 1.00 91.06 65 TRP A C 1
ATOM 498 O O . TRP A 1 65 ? 46.633 -6.700 13.416 1.00 91.06 65 TRP A O 1
ATOM 508 N N . ILE A 1 66 ? 48.541 -5.618 12.932 1.00 95.62 66 ILE A N 1
ATOM 509 C CA . ILE A 1 66 ? 48.463 -5.851 11.490 1.00 95.62 66 ILE A CA 1
ATOM 510 C C . ILE A 1 66 ? 48.668 -7.337 11.195 1.00 95.62 66 ILE A C 1
ATOM 512 O O . ILE A 1 66 ? 47.836 -7.923 10.501 1.00 95.62 66 ILE A O 1
ATOM 516 N N . ARG A 1 67 ? 49.673 -7.969 11.817 1.00 95.38 67 ARG A N 1
ATOM 517 C CA . ARG A 1 67 ? 49.886 -9.423 11.720 1.00 95.38 67 ARG A CA 1
ATOM 518 C C . ARG A 1 67 ? 48.699 -10.227 12.243 1.00 95.38 67 ARG A C 1
ATOM 520 O O . ARG A 1 67 ? 48.274 -11.187 11.607 1.00 95.38 67 ARG A O 1
ATOM 527 N N . LEU A 1 68 ? 48.111 -9.814 13.368 1.00 94.12 68 LEU A N 1
ATOM 528 C CA . LEU A 1 68 ? 46.923 -10.470 13.919 1.00 94.12 68 LEU A CA 1
ATOM 529 C C . LEU A 1 68 ? 45.724 -10.387 12.959 1.00 94.12 68 LEU A C 1
ATOM 531 O O . LEU A 1 68 ? 45.041 -11.385 12.730 1.00 94.12 68 LEU A O 1
ATOM 535 N N . LEU A 1 69 ? 45.477 -9.212 12.370 1.00 95.12 69 LEU A N 1
ATOM 536 C CA . LEU A 1 69 ? 44.421 -9.031 11.370 1.00 95.12 69 LEU A CA 1
ATOM 537 C C . LEU A 1 69 ? 44.695 -9.857 10.107 1.00 95.12 69 LEU A C 1
ATOM 539 O O . LEU A 1 69 ? 43.771 -10.480 9.586 1.00 95.12 69 LEU A O 1
ATOM 543 N N . ALA A 1 70 ? 45.945 -9.908 9.641 1.00 96.62 70 ALA A N 1
ATOM 544 C CA . ALA A 1 70 ? 46.351 -10.729 8.504 1.00 96.62 70 ALA A CA 1
ATOM 545 C C . ALA A 1 70 ? 46.098 -12.221 8.766 1.00 96.62 70 ALA A C 1
ATOM 547 O O . ALA A 1 70 ? 45.477 -12.903 7.948 1.00 96.62 70 ALA A O 1
ATOM 548 N N . ALA A 1 71 ? 46.489 -12.706 9.947 1.00 94.31 71 ALA A N 1
ATOM 549 C CA . ALA A 1 71 ? 46.252 -14.073 10.387 1.00 94.31 71 ALA A CA 1
ATOM 550 C C . ALA A 1 71 ? 44.753 -14.404 10.445 1.00 94.31 71 ALA A C 1
ATOM 552 O O . ALA A 1 71 ? 44.342 -15.422 9.894 1.00 94.31 71 ALA A O 1
ATOM 553 N N . ALA A 1 72 ? 43.924 -13.529 11.024 1.00 94.81 72 ALA A N 1
ATOM 554 C CA . ALA A 1 72 ? 42.477 -13.735 11.127 1.00 94.81 72 ALA A CA 1
ATOM 555 C C . ALA A 1 72 ? 41.756 -13.704 9.764 1.00 94.81 72 ALA A C 1
ATOM 557 O O . ALA A 1 72 ? 40.750 -14.393 9.577 1.00 94.81 72 ALA A O 1
ATOM 558 N N . LEU A 1 73 ? 42.251 -12.913 8.809 1.00 95.81 73 LEU A N 1
ATOM 559 C CA . LEU A 1 73 ? 41.660 -12.751 7.475 1.00 95.81 73 LEU A CA 1
ATOM 560 C C . LEU A 1 73 ? 42.181 -13.757 6.439 1.00 95.81 73 LEU A C 1
ATOM 562 O O . LEU A 1 73 ? 41.651 -13.795 5.329 1.00 95.81 73 LEU A O 1
ATOM 566 N N . ARG A 1 74 ? 43.177 -14.581 6.788 1.00 93.81 74 ARG A N 1
ATOM 567 C CA . ARG A 1 74 ? 43.887 -15.494 5.874 1.00 93.81 74 ARG A CA 1
ATOM 568 C C . ARG A 1 74 ? 42.955 -16.360 5.023 1.00 93.81 74 ARG A C 1
ATOM 570 O O . ARG A 1 74 ? 43.116 -16.416 3.808 1.00 93.81 74 ARG A O 1
ATOM 577 N N . ASP A 1 75 ? 41.937 -16.947 5.648 1.00 91.75 75 ASP A N 1
ATOM 578 C CA . ASP A 1 75 ? 40.989 -17.847 4.975 1.00 91.75 75 ASP A CA 1
ATOM 579 C C . ASP A 1 75 ? 39.748 -17.122 4.430 1.00 91.75 75 ASP A C 1
ATOM 581 O O . ASP A 1 75 ? 38.923 -17.725 3.734 1.00 91.75 75 ASP A O 1
ATOM 585 N N . PHE A 1 76 ? 39.579 -15.832 4.736 1.00 91.94 76 PHE A N 1
ATOM 586 C CA . PHE A 1 76 ? 38.341 -15.098 4.465 1.00 91.94 76 PHE A CA 1
ATOM 587 C C . PHE A 1 76 ? 38.064 -14.954 2.970 1.00 91.94 76 PHE A C 1
ATOM 589 O O . PHE A 1 76 ? 36.921 -15.095 2.534 1.00 91.94 76 PHE A O 1
ATOM 596 N N . VAL A 1 77 ? 39.106 -14.730 2.170 1.00 87.25 77 VAL A N 1
ATOM 597 C CA . VAL A 1 77 ? 38.985 -14.567 0.714 1.00 87.25 77 VAL A CA 1
ATOM 598 C C . VAL A 1 77 ? 38.402 -15.829 0.072 1.00 87.25 77 VAL A C 1
ATOM 600 O O . VAL A 1 77 ? 37.474 -15.748 -0.739 1.00 87.25 77 VAL A O 1
ATOM 603 N N . ASP A 1 78 ? 38.886 -16.996 0.495 1.00 86.88 78 ASP A N 1
ATOM 604 C CA . ASP A 1 78 ? 38.531 -18.281 -0.104 1.00 86.88 78 ASP A CA 1
ATOM 605 C C . ASP A 1 78 ? 37.239 -18.860 0.489 1.00 86.88 78 ASP A C 1
ATOM 607 O O . ASP A 1 78 ? 36.383 -19.366 -0.238 1.00 86.88 78 ASP A O 1
ATOM 611 N N . THR A 1 79 ? 37.049 -18.737 1.804 1.00 90.75 79 THR A N 1
ATOM 612 C CA . THR A 1 79 ? 35.966 -19.423 2.532 1.00 90.75 79 THR A CA 1
ATOM 613 C C . THR A 1 79 ? 34.823 -18.505 2.966 1.00 90.75 79 THR A C 1
ATOM 615 O O . THR A 1 79 ? 33.744 -18.985 3.321 1.00 90.75 79 THR A O 1
ATOM 618 N N . GLY A 1 80 ? 35.041 -17.187 2.972 1.00 87.75 80 GLY A N 1
ATOM 619 C CA . GLY A 1 80 ? 34.144 -16.216 3.604 1.00 87.75 80 GLY A CA 1
ATOM 620 C C . GLY A 1 80 ? 34.121 -16.299 5.135 1.00 87.75 80 GLY A C 1
ATOM 621 O O . GLY A 1 80 ? 33.233 -15.716 5.756 1.00 87.75 80 GLY A O 1
ATOM 622 N N . ARG A 1 81 ? 35.051 -17.040 5.754 1.00 91.44 81 ARG A N 1
ATOM 623 C CA . ARG A 1 81 ? 35.164 -17.231 7.207 1.00 91.44 81 ARG A CA 1
ATOM 624 C C . ARG A 1 81 ? 36.510 -16.725 7.718 1.00 91.44 81 ARG A C 1
ATOM 626 O O . ARG A 1 81 ? 37.500 -16.763 7.000 1.00 91.44 81 ARG A O 1
ATOM 633 N N . LEU A 1 82 ? 36.534 -16.265 8.966 1.00 92.62 82 LEU A N 1
ATOM 634 C CA . LEU A 1 82 ? 37.772 -15.886 9.649 1.00 92.62 82 LEU A CA 1
ATOM 635 C C . LEU A 1 82 ? 38.537 -17.134 10.104 1.00 92.62 82 LEU A C 1
ATOM 637 O O . LEU A 1 82 ? 37.925 -18.106 10.555 1.00 92.62 82 LEU A O 1
ATOM 641 N N . ALA A 1 83 ? 39.863 -17.074 10.045 1.00 92.06 83 ALA A N 1
ATOM 642 C CA . ALA A 1 83 ? 40.761 -18.123 10.516 1.00 92.06 83 ALA A CA 1
ATOM 643 C C . ALA A 1 83 ? 40.945 -18.020 12.040 1.00 92.06 83 ALA A C 1
ATOM 645 O O . ALA A 1 83 ? 41.973 -17.570 12.542 1.00 92.06 83 ALA A O 1
ATOM 646 N N . LEU A 1 84 ? 39.912 -18.411 12.793 1.00 86.88 84 LEU A N 1
ATOM 647 C CA . LEU A 1 84 ? 39.911 -18.316 14.261 1.00 86.88 84 LEU A CA 1
ATOM 648 C C . LEU A 1 84 ? 40.944 -19.235 14.935 1.00 86.88 84 LEU A C 1
ATOM 650 O O . LEU A 1 84 ? 41.323 -18.974 16.069 1.00 86.88 84 LEU A O 1
ATOM 654 N N . SER A 1 85 ? 41.400 -20.276 14.234 1.00 86.88 85 SER A N 1
ATOM 655 C CA . SER A 1 85 ? 42.434 -21.219 14.692 1.00 86.88 85 SER A CA 1
ATOM 656 C C . SER A 1 85 ? 43.842 -20.849 14.212 1.00 86.88 85 SER A C 1
ATOM 658 O O . SER A 1 85 ? 44.742 -21.686 14.206 1.00 86.88 85 SER A O 1
ATOM 660 N N . ALA A 1 86 ? 44.049 -19.626 13.716 1.00 86.50 86 ALA A N 1
ATOM 661 C CA . ALA A 1 86 ? 45.393 -19.172 13.388 1.00 86.50 86 ALA A CA 1
ATOM 662 C C . ALA A 1 86 ? 46.206 -19.012 14.690 1.00 86.50 86 ALA A C 1
ATOM 664 O O . ALA A 1 86 ? 45.694 -18.387 15.622 1.00 86.50 86 ALA A O 1
ATOM 665 N N . PRO A 1 87 ? 47.468 -19.487 14.766 1.00 87.31 87 PRO A N 1
ATOM 666 C CA . PRO A 1 87 ? 48.253 -19.460 16.005 1.00 87.31 87 PRO A CA 1
ATOM 667 C C . PRO A 1 87 ? 48.315 -18.085 16.684 1.00 87.31 87 PRO A C 1
ATOM 669 O O . PRO A 1 87 ? 48.171 -17.993 17.895 1.00 87.31 87 PRO A O 1
ATOM 672 N N . ALA A 1 88 ? 48.432 -17.003 15.905 1.00 81.50 88 ALA A N 1
ATOM 673 C CA . ALA A 1 88 ? 48.440 -15.635 16.430 1.00 81.50 88 ALA A CA 1
ATOM 674 C C . ALA A 1 88 ? 47.100 -15.217 17.071 1.00 81.50 88 ALA A C 1
ATOM 676 O O . ALA A 1 88 ? 47.079 -14.443 18.026 1.00 81.50 88 ALA A O 1
ATOM 677 N N . VAL A 1 89 ? 45.973 -15.724 16.558 1.00 84.50 89 VAL A N 1
ATOM 678 C CA . VAL A 1 89 ? 44.634 -15.472 17.116 1.00 84.50 89 VAL A CA 1
ATOM 679 C C . VAL A 1 89 ? 44.442 -16.266 18.404 1.00 84.50 89 VAL A C 1
ATOM 681 O O . VAL A 1 89 ? 43.925 -15.723 19.378 1.00 84.50 89 VAL A O 1
ATOM 684 N N . GLU A 1 90 ? 44.897 -17.519 18.432 1.00 85.81 90 GLU A N 1
ATOM 685 C CA . GLU A 1 90 ? 44.869 -18.360 19.632 1.00 85.81 90 GLU A CA 1
ATOM 686 C C . GLU A 1 90 ? 45.759 -17.782 20.740 1.00 85.81 90 GLU A C 1
ATOM 688 O O . GLU A 1 90 ? 45.318 -17.665 21.879 1.00 85.81 90 GLU A O 1
ATOM 693 N N . GLU A 1 91 ? 46.972 -17.333 20.412 1.00 85.56 91 GLU A N 1
ATOM 694 C CA . GLU A 1 91 ? 47.887 -16.674 21.352 1.00 85.56 91 GLU A CA 1
ATOM 695 C C . GLU A 1 91 ? 47.288 -15.382 21.930 1.00 85.56 91 GLU A C 1
ATOM 697 O O . GLU A 1 91 ? 47.320 -15.161 23.146 1.00 85.56 91 GLU A O 1
ATOM 702 N N . ALA A 1 92 ? 46.674 -14.547 21.085 1.00 80.94 92 ALA A N 1
ATOM 703 C CA . ALA A 1 92 ? 45.966 -13.351 21.533 1.00 80.94 92 ALA A CA 1
ATOM 704 C C . ALA A 1 92 ? 44.773 -13.701 22.438 1.00 80.94 92 ALA A C 1
ATOM 706 O O . ALA A 1 92 ? 44.568 -13.052 23.464 1.00 80.94 92 ALA A O 1
ATOM 707 N N . ALA A 1 93 ? 44.007 -14.742 22.096 1.00 79.69 93 ALA A N 1
ATOM 708 C CA . ALA A 1 93 ? 42.890 -15.214 22.909 1.00 79.69 93 ALA A CA 1
ATOM 709 C C . ALA A 1 93 ? 43.360 -15.754 24.267 1.00 79.69 93 ALA A C 1
ATOM 711 O O . ALA A 1 93 ? 42.763 -15.413 25.285 1.00 79.69 93 ALA A O 1
ATOM 712 N N . HIS A 1 94 ? 44.447 -16.529 24.306 1.00 81.12 94 HIS A N 1
ATOM 713 C CA . HIS A 1 94 ? 45.052 -17.020 25.543 1.00 81.12 94 HIS A CA 1
ATOM 714 C C . HIS A 1 94 ? 45.563 -15.879 26.423 1.00 81.12 94 HIS A C 1
ATOM 716 O O . HIS A 1 94 ? 45.232 -15.839 27.602 1.00 81.12 94 HIS A O 1
ATOM 722 N N . THR A 1 95 ? 46.250 -14.892 25.842 1.00 82.00 95 THR A N 1
ATOM 723 C CA . THR A 1 95 ? 46.705 -13.691 26.564 1.00 82.00 95 THR A CA 1
ATOM 724 C C . THR A 1 95 ? 45.530 -12.938 27.193 1.00 82.00 95 THR A C 1
ATOM 726 O O . THR A 1 95 ? 45.608 -12.460 28.324 1.00 82.00 95 THR A O 1
ATOM 729 N N . LEU A 1 96 ? 44.415 -12.843 26.465 1.00 75.38 96 LEU A N 1
ATOM 730 C CA . LEU A 1 96 ? 43.208 -12.163 26.924 1.00 75.38 96 LEU A CA 1
ATOM 731 C C . LEU A 1 96 ? 42.486 -12.974 28.011 1.00 75.38 96 LEU A C 1
ATOM 733 O O . LEU A 1 96 ? 42.014 -12.392 28.981 1.00 75.38 96 LEU A O 1
ATOM 737 N N . LEU A 1 97 ? 42.449 -14.305 27.896 1.00 78.00 97 LEU A N 1
ATOM 738 C CA . LEU A 1 97 ? 41.925 -15.204 28.930 1.00 78.00 97 LEU A CA 1
ATOM 739 C C . LEU A 1 97 ? 42.763 -15.151 30.214 1.00 78.00 97 LEU A C 1
ATOM 741 O O . LEU A 1 97 ? 42.195 -15.056 31.301 1.00 78.00 97 LEU A O 1
ATOM 745 N N . ASP A 1 98 ? 44.089 -15.135 30.096 1.00 79.31 98 ASP A N 1
ATOM 746 C CA . ASP A 1 98 ? 45.003 -15.002 31.232 1.00 79.31 98 ASP A CA 1
ATOM 747 C C . ASP A 1 98 ? 44.829 -13.641 31.925 1.00 79.31 98 ASP A C 1
ATOM 749 O O . ASP A 1 98 ? 44.774 -13.568 33.154 1.00 79.31 98 ASP A O 1
ATOM 753 N N . ALA A 1 99 ? 44.655 -12.564 31.148 1.00 74.38 99 ALA A N 1
ATOM 754 C CA . ALA A 1 99 ? 44.387 -11.220 31.665 1.00 74.38 99 ALA A CA 1
ATOM 755 C C . ALA A 1 99 ? 43.006 -11.087 32.335 1.00 74.38 99 ALA A C 1
ATOM 757 O O . ALA A 1 99 ? 42.847 -10.293 33.263 1.00 74.38 99 ALA A O 1
ATOM 758 N N . LEU A 1 100 ? 42.011 -11.857 31.883 1.00 70.75 100 LEU A N 1
ATOM 759 C CA . LEU A 1 100 ? 40.673 -11.909 32.482 1.00 70.75 100 LEU A CA 1
ATOM 760 C C . LEU A 1 100 ? 40.619 -12.755 33.771 1.00 70.75 100 LEU A C 1
ATOM 762 O O . LEU A 1 100 ? 39.654 -12.638 34.527 1.00 70.75 100 LEU A O 1
ATOM 766 N N . GLY A 1 101 ? 41.660 -13.542 34.060 1.00 71.69 101 GLY A N 1
ATOM 767 C CA . GLY A 1 101 ? 41.794 -14.355 35.269 1.00 71.69 101 GLY A CA 1
ATOM 768 C C . GLY A 1 101 ? 41.020 -15.683 35.233 1.00 71.69 101 GLY A C 1
ATOM 769 O O . GLY A 1 101 ? 40.024 -15.850 34.536 1.00 71.69 101 GLY A O 1
ATOM 770 N N . ALA A 1 102 ? 41.456 -16.651 36.050 1.00 56.44 102 ALA A N 1
ATOM 771 C CA . ALA A 1 102 ? 40.950 -18.035 36.075 1.00 56.44 102 ALA A CA 1
ATOM 772 C C . ALA A 1 102 ? 39.541 -18.222 36.677 1.00 56.44 102 ALA A C 1
ATOM 774 O O . ALA A 1 102 ? 39.125 -19.351 36.944 1.00 56.44 102 ALA A O 1
ATOM 775 N N . THR A 1 103 ? 38.799 -17.141 36.925 1.00 53.69 103 THR A N 1
ATOM 776 C CA . THR A 1 103 ? 37.423 -17.249 37.425 1.00 53.69 103 THR A CA 1
ATOM 777 C C . THR A 1 103 ? 36.488 -16.835 36.306 1.00 53.69 103 THR A C 1
ATOM 779 O O . THR A 1 103 ? 36.426 -15.642 36.009 1.00 53.69 103 THR A O 1
ATOM 782 N N . PRO A 1 104 ? 35.766 -17.776 35.667 1.00 51.75 104 PRO A N 1
ATOM 783 C CA . PRO A 1 104 ? 34.742 -17.384 34.719 1.00 51.75 104 PRO A CA 1
ATOM 784 C C . PRO A 1 104 ? 33.751 -16.500 35.488 1.00 51.75 104 PRO A C 1
ATOM 786 O O . PRO A 1 104 ? 33.196 -16.960 36.494 1.00 51.75 104 PRO A O 1
ATOM 789 N N . PRO A 1 105 ? 33.540 -15.232 35.092 1.00 52.38 105 PRO A N 1
ATOM 790 C CA . PRO A 1 105 ? 32.439 -14.470 35.652 1.00 52.38 105 PRO A CA 1
ATOM 791 C C . PRO A 1 105 ? 31.153 -15.284 35.439 1.00 52.38 105 PRO A C 1
ATOM 793 O O . PRO A 1 105 ? 31.052 -15.998 34.432 1.00 52.38 105 PRO A O 1
ATOM 796 N N . PRO A 1 106 ? 30.172 -15.223 36.364 1.00 53.88 106 PRO A N 1
ATOM 797 C CA . PRO A 1 106 ? 28.870 -15.829 36.111 1.00 53.88 106 PRO A CA 1
ATOM 798 C C . PRO A 1 106 ? 28.414 -15.352 34.732 1.00 53.88 106 PRO A C 1
ATOM 800 O O . PRO A 1 106 ? 28.596 -14.162 34.446 1.00 53.88 106 PRO A O 1
ATOM 803 N N . PRO A 1 107 ? 27.907 -16.249 33.864 1.00 48.59 107 PRO A N 1
ATOM 804 C CA . PRO A 1 107 ? 27.586 -15.880 32.498 1.00 48.59 107 PRO A CA 1
ATOM 805 C C . PRO A 1 107 ? 26.715 -14.625 32.575 1.00 48.59 107 PRO A C 1
ATOM 807 O O . PRO A 1 107 ? 25.667 -14.680 33.232 1.00 48.59 107 PRO A O 1
ATOM 810 N N . PRO A 1 108 ? 27.151 -13.477 32.016 1.00 45.97 108 PRO A N 1
ATOM 811 C CA . PRO A 1 108 ? 26.291 -12.306 31.969 1.00 45.97 108 PRO A CA 1
ATOM 812 C C . PRO A 1 108 ? 25.004 -12.798 31.333 1.00 45.97 108 PRO A C 1
ATOM 814 O O . PRO A 1 108 ? 25.104 -13.465 30.306 1.00 45.97 108 PRO A O 1
ATOM 817 N N . ALA A 1 109 ? 23.853 -12.592 31.991 1.00 47.91 109 ALA A N 1
ATOM 818 C CA . ALA A 1 109 ? 22.556 -13.120 31.565 1.00 47.91 109 ALA A CA 1
ATOM 819 C C . ALA A 1 109 ? 22.475 -13.034 30.041 1.00 47.91 109 ALA A C 1
ATOM 821 O O . ALA A 1 109 ? 22.404 -11.924 29.516 1.00 47.91 109 ALA A O 1
ATOM 822 N N . ALA A 1 110 ? 22.665 -14.178 29.365 1.00 40.03 110 ALA A N 1
ATOM 823 C CA . ALA A 1 110 ? 23.213 -14.189 28.015 1.00 40.03 110 ALA A CA 1
ATOM 824 C C . ALA A 1 110 ? 22.374 -13.287 27.123 1.00 40.03 110 ALA A C 1
ATOM 826 O O . ALA A 1 110 ? 21.215 -13.574 26.813 1.00 40.03 110 ALA A O 1
ATOM 827 N N . VAL A 1 111 ? 22.963 -12.155 26.756 1.00 48.53 111 VAL A N 1
ATOM 828 C CA . VAL A 1 111 ? 22.368 -11.211 25.835 1.00 48.53 111 VAL A CA 1
ATOM 829 C C . VAL A 1 111 ? 22.310 -11.956 24.498 1.00 48.53 111 VAL A C 1
ATOM 831 O O . VAL A 1 111 ? 23.336 -12.188 23.871 1.00 48.53 111 VAL A O 1
ATOM 834 N N . HIS A 1 112 ? 21.095 -12.387 24.131 1.00 44.59 112 HIS A N 1
ATOM 835 C CA . HIS A 1 112 ? 20.636 -12.793 22.789 1.00 44.59 112 HIS A CA 1
ATOM 836 C C . HIS A 1 112 ? 20.322 -14.252 22.429 1.00 44.59 112 HIS A C 1
ATOM 838 O O . HIS A 1 112 ? 19.983 -14.484 21.271 1.00 44.59 112 HIS A O 1
ATOM 844 N N . PHE A 1 113 ? 20.225 -15.208 23.355 1.00 40.28 113 PHE A N 1
ATOM 845 C CA . PHE A 1 113 ? 19.596 -16.495 23.003 1.00 40.28 113 PHE A CA 1
ATOM 846 C C . PHE A 1 113 ? 18.624 -16.985 24.076 1.00 40.28 113 PHE A C 1
ATOM 848 O O . PHE A 1 113 ? 18.974 -17.774 24.946 1.00 40.28 113 PHE A O 1
ATOM 855 N N . GLN A 1 114 ? 17.354 -16.578 23.971 1.00 43.09 114 GLN A N 1
ATOM 856 C CA . GLN A 1 114 ? 16.270 -17.387 24.532 1.00 43.09 114 GLN A CA 1
ATOM 857 C C . GLN A 1 114 ? 16.001 -18.545 23.572 1.00 43.09 114 GLN A C 1
ATOM 859 O O . GLN A 1 114 ? 15.092 -18.511 22.743 1.00 43.09 114 GLN A O 1
ATOM 864 N N . LEU A 1 115 ? 16.838 -19.575 23.665 1.00 49.50 115 LEU A N 1
ATOM 865 C CA . LEU A 1 115 ? 16.486 -20.889 23.147 1.00 49.50 115 LEU A CA 1
ATOM 866 C C . LEU A 1 115 ? 15.202 -21.351 23.856 1.00 49.50 115 LEU A C 1
ATOM 868 O O . LEU A 1 115 ? 14.991 -21.053 25.035 1.00 49.50 115 LEU A O 1
ATOM 872 N N . ARG A 1 116 ? 14.328 -22.091 23.155 1.00 61.19 116 ARG A N 1
ATOM 873 C CA . ARG A 1 116 ? 13.263 -22.849 23.840 1.00 61.19 116 ARG A CA 1
ATOM 874 C C . ARG A 1 116 ? 13.926 -23.671 24.940 1.00 61.19 116 ARG A C 1
ATOM 876 O O . ARG A 1 116 ? 15.025 -24.167 24.715 1.00 61.19 116 ARG A O 1
ATOM 883 N N . ARG A 1 117 ? 13.268 -23.847 26.088 1.00 61.66 117 ARG A N 1
ATOM 884 C CA . ARG A 1 117 ? 13.836 -24.581 27.233 1.00 61.66 117 ARG A CA 1
ATOM 885 C C . ARG A 1 117 ? 14.487 -25.905 26.808 1.00 61.66 117 ARG A C 1
ATOM 887 O O . ARG A 1 117 ? 15.621 -26.151 27.166 1.00 61.66 117 ARG A O 1
ATOM 894 N N . SER A 1 118 ? 13.848 -26.648 25.903 1.00 58.75 118 SER A N 1
ATOM 895 C CA . SER A 1 118 ? 14.400 -27.876 25.316 1.00 58.75 118 SER A CA 1
ATOM 896 C C . SER A 1 118 ? 15.705 -27.684 24.532 1.00 58.75 118 SER A C 1
ATOM 898 O O . SER A 1 118 ? 16.614 -28.483 24.676 1.00 58.75 118 SER A O 1
ATOM 900 N N . ALA A 1 119 ? 15.827 -26.627 23.728 1.00 62.03 119 ALA A N 1
ATOM 901 C CA . ALA A 1 119 ? 17.036 -26.334 22.957 1.00 62.03 119 ALA A CA 1
ATOM 902 C C . ALA A 1 119 ? 18.150 -25.736 23.834 1.00 62.03 119 ALA A C 1
ATOM 904 O O . ALA A 1 119 ? 19.328 -25.927 23.555 1.00 62.03 119 ALA A O 1
ATOM 905 N N . HIS A 1 120 ? 17.782 -25.028 24.906 1.00 68.19 120 HIS A N 1
ATOM 906 C CA . HIS A 1 120 ? 18.721 -24.601 25.940 1.00 68.19 120 HIS A CA 1
ATOM 907 C C . HIS A 1 120 ? 19.267 -25.813 26.704 1.00 68.19 120 HIS A C 1
ATOM 909 O O . HIS A 1 120 ? 20.474 -25.927 26.887 1.00 68.19 120 HIS A O 1
ATOM 915 N N . ASP A 1 121 ? 18.392 -26.742 27.087 1.00 67.50 121 ASP A N 1
ATOM 916 C CA . ASP A 1 121 ? 18.757 -27.966 27.798 1.00 67.50 121 ASP A CA 1
ATOM 917 C C . ASP A 1 121 ? 19.577 -28.913 26.902 1.00 67.50 121 ASP A C 1
ATOM 919 O O . ASP A 1 121 ? 20.552 -29.489 27.370 1.00 67.50 121 ASP A O 1
ATOM 923 N N . GLU A 1 122 ? 19.266 -29.015 25.604 1.00 70.81 122 GLU A N 1
ATOM 924 C CA . GLU A 1 122 ? 20.083 -29.739 24.616 1.00 70.81 122 GLU A CA 1
ATOM 925 C C . GLU A 1 122 ? 21.460 -29.100 24.417 1.00 70.81 122 GLU A C 1
ATOM 927 O O . GLU A 1 122 ? 22.460 -29.813 24.369 1.00 70.81 122 GLU A O 1
ATOM 932 N N . LEU A 1 123 ? 21.537 -27.768 24.331 1.00 63.50 123 LEU A N 1
ATOM 933 C CA . LEU A 1 123 ? 22.812 -27.062 24.213 1.00 63.50 123 LEU A CA 1
ATOM 934 C C . LEU A 1 123 ? 23.663 -27.259 25.474 1.00 63.50 123 LEU A C 1
ATOM 936 O O . LEU A 1 123 ? 24.850 -27.554 25.372 1.00 63.50 123 LEU A O 1
ATOM 940 N N . LEU A 1 124 ? 23.058 -27.146 26.660 1.00 68.56 124 LEU A N 1
ATOM 941 C CA . LEU A 1 124 ? 23.743 -27.408 27.924 1.00 68.56 124 LEU A CA 1
ATOM 942 C C . LEU A 1 124 ? 24.171 -28.874 28.053 1.00 68.56 124 LEU A C 1
ATOM 944 O O . LEU A 1 124 ? 25.269 -29.137 28.534 1.00 68.56 124 LEU A O 1
ATOM 948 N N . ALA A 1 125 ? 23.354 -29.822 27.589 1.00 70.19 125 ALA A N 1
ATOM 949 C CA . ALA A 1 125 ? 23.704 -31.239 27.565 1.00 70.19 125 ALA A CA 1
ATOM 950 C C . ALA A 1 125 ? 24.838 -31.545 26.573 1.00 70.19 125 ALA A C 1
ATOM 952 O O . ALA A 1 125 ? 25.686 -32.383 26.865 1.00 70.19 125 ALA A O 1
ATOM 953 N N . ALA A 1 126 ? 24.891 -30.853 25.431 1.00 68.69 126 ALA A N 1
ATOM 954 C CA . ALA A 1 126 ? 25.956 -30.995 24.436 1.00 68.69 126 ALA A CA 1
ATOM 955 C C . ALA A 1 126 ? 27.288 -30.366 24.883 1.00 68.69 126 ALA A C 1
ATOM 957 O O . ALA A 1 126 ? 28.350 -30.799 24.442 1.00 68.69 126 ALA A O 1
ATOM 958 N N . LEU A 1 127 ? 27.230 -29.348 25.746 1.00 62.53 127 LEU A N 1
ATOM 959 C CA . LEU A 1 127 ? 28.399 -28.694 26.341 1.00 62.53 127 LEU A CA 1
ATOM 960 C C . LEU A 1 127 ? 28.864 -29.366 27.642 1.00 62.53 127 LEU A C 1
ATOM 962 O O . LEU A 1 127 ? 29.945 -29.048 28.139 1.00 62.53 127 LEU A O 1
ATOM 966 N N . ALA A 1 128 ? 28.071 -30.280 28.208 1.00 68.69 128 ALA A N 1
ATOM 967 C CA . ALA A 1 128 ? 28.462 -31.032 29.389 1.00 68.69 128 ALA A CA 1
ATOM 968 C C . ALA A 1 128 ? 29.588 -32.027 29.043 1.00 68.69 128 ALA A C 1
ATOM 970 O O . ALA A 1 128 ? 29.533 -32.687 28.001 1.00 68.69 128 ALA A O 1
ATOM 971 N N . PRO A 1 129 ? 30.612 -32.175 29.904 1.00 69.31 129 PRO A N 1
ATOM 972 C CA . PRO A 1 129 ? 31.640 -33.188 29.701 1.00 69.31 129 PRO A CA 1
ATOM 973 C C . PRO A 1 129 ? 31.001 -34.588 29.675 1.00 69.31 129 PRO A C 1
ATOM 975 O O . PRO A 1 129 ? 30.041 -34.835 30.415 1.00 69.31 129 PRO A O 1
ATOM 978 N N . PRO A 1 130 ? 31.509 -35.517 28.843 1.00 64.56 130 PRO A N 1
ATOM 979 C CA . PRO A 1 130 ? 30.949 -36.857 28.749 1.00 64.56 130 PRO A CA 1
ATOM 980 C C . PRO A 1 130 ? 30.977 -37.536 30.126 1.00 64.56 130 PRO A C 1
ATOM 982 O O . PRO A 1 130 ? 31.963 -37.388 30.859 1.00 64.56 130 PRO A O 1
ATOM 985 N N . PRO A 1 131 ? 29.917 -38.274 30.505 1.00 70.69 131 PRO A N 1
ATOM 986 C CA . PRO A 1 131 ? 29.881 -38.942 31.795 1.00 70.69 131 PRO A CA 1
ATOM 987 C C . PRO A 1 131 ? 31.052 -39.931 31.908 1.00 70.69 131 PRO A C 1
ATOM 989 O O . PRO A 1 131 ? 31.422 -40.561 30.909 1.00 70.69 131 PRO A O 1
ATOM 992 N N . PRO A 1 132 ? 31.645 -40.088 33.106 1.00 69.00 132 PRO A N 1
ATOM 993 C CA . PRO A 1 132 ? 32.715 -41.051 33.318 1.00 69.00 132 PRO A CA 1
ATOM 994 C C . PRO A 1 132 ? 32.232 -42.449 32.923 1.00 69.00 132 PRO A C 1
ATOM 996 O O . PRO A 1 132 ? 31.104 -42.837 33.236 1.00 69.00 132 PRO A O 1
ATOM 999 N N . ALA A 1 133 ? 33.082 -43.183 32.201 1.00 66.06 133 ALA A N 1
ATOM 1000 C CA . ALA A 1 133 ? 32.758 -44.508 31.691 1.00 66.06 133 ALA A CA 1
ATOM 1001 C C . ALA A 1 133 ? 32.230 -45.405 32.821 1.00 66.06 133 ALA A C 1
ATOM 1003 O O . ALA A 1 133 ? 32.853 -45.517 33.880 1.00 66.06 133 ALA A O 1
ATOM 1004 N N . ALA A 1 134 ? 31.069 -46.024 32.592 1.00 69.12 134 ALA A N 1
ATOM 1005 C CA . ALA A 1 134 ? 30.464 -46.921 33.564 1.00 69.12 134 ALA A CA 1
ATOM 1006 C C . ALA A 1 134 ? 31.433 -48.073 33.897 1.00 69.12 134 ALA A C 1
ATOM 1008 O O . ALA A 1 134 ? 32.085 -48.598 32.986 1.00 69.12 134 ALA A O 1
ATOM 1009 N N . PRO A 1 135 ? 31.536 -48.484 35.174 1.00 71.50 135 PRO A N 1
ATOM 1010 C CA . PRO A 1 135 ? 32.357 -49.627 35.541 1.00 71.50 135 PRO A CA 1
ATOM 1011 C C . PRO A 1 135 ? 31.853 -50.882 34.812 1.00 71.50 135 PRO A C 1
ATOM 1013 O O . PRO A 1 135 ? 30.640 -51.043 34.632 1.00 71.50 135 PRO A O 1
ATOM 1016 N N . PRO A 1 136 ? 32.762 -51.769 34.369 1.00 67.25 136 PRO A N 1
ATOM 1017 C CA . PRO A 1 136 ? 32.379 -52.953 33.618 1.00 67.25 136 PRO A CA 1
ATOM 1018 C C . PRO A 1 136 ? 31.445 -53.839 34.455 1.00 67.25 136 PRO A C 1
ATOM 1020 O O . PRO A 1 136 ? 31.637 -53.963 35.670 1.00 67.25 136 PRO A O 1
ATOM 1023 N N . PRO A 1 137 ? 30.430 -54.460 33.828 1.00 68.12 137 PRO A N 1
ATOM 1024 C CA . PRO A 1 137 ? 29.492 -55.311 34.540 1.00 68.12 137 PRO A CA 1
ATOM 1025 C C . PRO A 1 137 ? 30.210 -56.537 35.132 1.00 68.12 137 PRO A C 1
ATOM 1027 O O . PRO A 1 137 ? 31.159 -57.047 34.527 1.00 68.12 137 PRO A O 1
ATOM 1030 N N . PRO A 1 138 ? 29.768 -57.035 36.302 1.00 67.88 138 PRO A N 1
ATOM 1031 C CA . PRO A 1 138 ? 30.344 -58.228 36.907 1.00 67.88 138 PRO A CA 1
ATOM 1032 C C . PRO A 1 138 ? 30.154 -59.445 35.993 1.00 67.88 138 PRO A C 1
ATOM 1034 O O . PRO A 1 138 ? 29.098 -59.630 35.385 1.00 67.88 138 PRO A O 1
ATOM 1037 N N . ALA A 1 139 ? 31.202 -60.265 35.895 1.00 62.91 139 ALA A N 1
ATOM 1038 C CA . ALA A 1 139 ? 31.248 -61.433 35.026 1.00 62.91 139 ALA A CA 1
ATOM 1039 C C . ALA A 1 139 ? 30.109 -62.419 35.337 1.00 62.91 139 ALA A C 1
ATOM 1041 O O . ALA A 1 139 ? 29.884 -62.791 36.491 1.00 62.91 139 ALA A O 1
ATOM 1042 N N . ALA A 1 140 ? 29.402 -62.847 34.290 1.00 65.94 140 ALA A N 1
ATOM 1043 C CA . ALA A 1 140 ? 28.317 -63.814 34.392 1.00 65.94 140 ALA A CA 1
ATOM 1044 C C . ALA A 1 140 ? 28.841 -65.213 34.790 1.00 65.94 140 ALA A C 1
ATOM 1046 O O . ALA A 1 140 ? 29.917 -65.613 34.334 1.00 65.94 140 ALA A O 1
ATOM 1047 N N . PRO A 1 141 ? 28.091 -65.978 35.607 1.00 68.94 141 PRO A N 1
ATOM 1048 C CA . PRO A 1 141 ? 28.460 -67.342 35.970 1.00 68.94 141 PRO A CA 1
ATOM 1049 C C . PRO A 1 141 ? 28.351 -68.298 34.766 1.00 68.94 141 PRO A C 1
ATOM 1051 O O . PRO A 1 141 ? 27.525 -68.080 33.874 1.00 68.94 141 PRO A O 1
ATOM 1054 N N . PRO A 1 142 ? 29.168 -69.368 34.727 1.00 61.59 142 PRO A N 1
ATOM 1055 C CA . PRO A 1 142 ? 29.214 -70.282 33.593 1.00 61.59 142 PRO A CA 1
ATOM 1056 C C . PRO A 1 142 ? 27.932 -71.131 33.485 1.00 61.59 142 PRO A C 1
ATOM 1058 O O . PRO A 1 142 ? 27.339 -71.488 34.506 1.00 61.59 142 PRO A O 1
ATOM 1061 N N . PRO A 1 143 ? 27.503 -71.479 32.259 1.00 62.31 143 PRO A N 1
ATOM 1062 C CA . PRO A 1 143 ? 26.277 -72.237 32.031 1.00 62.31 143 PRO A CA 1
ATOM 1063 C C . PRO A 1 143 ? 26.426 -73.730 32.394 1.00 62.31 143 PRO A C 1
ATOM 1065 O O . PRO A 1 143 ? 27.525 -74.284 32.293 1.00 62.31 143 PRO A O 1
ATOM 1068 N N . PRO A 1 144 ? 25.327 -74.410 32.778 1.00 58.78 144 PRO A N 1
ATOM 1069 C CA . PRO A 1 144 ? 25.329 -75.841 33.070 1.00 58.78 144 PRO A CA 1
ATOM 1070 C C . PRO A 1 144 ? 25.432 -76.695 31.796 1.00 58.78 144 PRO A C 1
ATOM 1072 O O . PRO A 1 144 ? 24.940 -76.328 30.728 1.00 58.78 144 PRO A O 1
ATOM 1075 N N . ALA A 1 145 ? 26.077 -77.856 31.936 1.00 51.50 145 ALA A N 1
ATOM 1076 C CA . ALA A 1 145 ? 26.354 -78.806 30.861 1.00 51.50 145 ALA A CA 1
ATOM 1077 C C . ALA A 1 145 ? 25.076 -79.394 30.230 1.00 51.50 145 ALA A C 1
ATOM 1079 O O . ALA A 1 145 ? 24.141 -79.787 30.929 1.00 51.50 145 ALA A O 1
ATOM 1080 N N . ALA A 1 146 ? 25.066 -79.484 28.898 1.00 56.38 146 ALA A N 1
ATOM 1081 C CA . ALA A 1 146 ? 23.972 -80.048 28.110 1.00 56.38 146 ALA A CA 1
ATOM 1082 C C . ALA A 1 146 ? 24.003 -81.597 28.067 1.00 56.38 146 ALA A C 1
ATOM 1084 O O . ALA A 1 146 ? 25.089 -82.182 28.088 1.00 56.38 146 ALA A O 1
ATOM 1085 N N . PRO A 1 147 ? 22.836 -82.270 27.962 1.00 56.06 147 PRO A N 1
ATOM 1086 C CA . PRO A 1 147 ? 22.735 -83.720 27.771 1.00 56.06 147 PRO A CA 1
ATOM 1087 C C . PRO A 1 147 ? 22.970 -84.134 26.298 1.00 56.06 147 PRO A C 1
ATOM 1089 O O . PRO A 1 147 ? 22.911 -83.286 25.404 1.00 56.06 147 PRO A O 1
ATOM 1092 N N . PRO A 1 148 ? 23.243 -85.427 26.019 1.00 48.03 148 PRO A N 1
ATOM 1093 C CA . PRO A 1 148 ? 23.692 -85.888 24.704 1.00 48.03 148 PRO A CA 1
ATOM 1094 C C . PRO A 1 148 ? 22.554 -85.972 23.664 1.00 48.03 148 PRO A C 1
ATOM 1096 O O . PRO A 1 148 ? 21.397 -86.184 24.036 1.00 48.03 148 PRO A O 1
ATOM 1099 N N . PRO A 1 149 ? 22.863 -85.856 22.355 1.00 47.66 149 PRO A N 1
ATOM 1100 C CA . PRO A 1 149 ? 21.862 -85.882 21.294 1.00 47.66 149 PRO A CA 1
ATOM 1101 C C . PRO A 1 149 ? 21.510 -87.309 20.845 1.00 47.66 149 PRO A C 1
ATOM 1103 O O . PRO A 1 149 ? 22.367 -88.189 20.761 1.00 47.66 149 PRO A O 1
ATOM 1106 N N . SER A 1 150 ? 20.235 -87.504 20.504 1.00 42.25 150 SER A N 1
ATOM 1107 C CA . SER A 1 150 ? 19.710 -88.685 19.813 1.00 42.25 150 SER A CA 1
ATOM 1108 C C . SER A 1 150 ? 19.711 -88.493 18.286 1.00 42.25 150 SER A C 1
ATOM 1110 O O . SER A 1 150 ? 19.774 -87.379 17.770 1.00 42.25 150 SER A O 1
ATOM 1112 N N . HIS A 1 151 ? 19.727 -89.625 17.583 1.00 39.19 151 HIS A N 1
ATOM 1113 C CA . HIS A 1 151 ? 20.074 -89.832 16.175 1.00 39.19 151 HIS A CA 1
ATOM 1114 C C . HIS A 1 151 ? 19.003 -89.471 15.116 1.00 39.19 151 HIS A C 1
ATOM 1116 O O . HIS A 1 151 ? 17.810 -89.565 15.382 1.00 39.19 151 HIS A O 1
ATOM 1122 N N . ALA A 1 152 ? 19.514 -89.308 13.874 1.00 34.53 152 ALA A N 1
ATOM 1123 C CA . ALA A 1 152 ? 18.925 -89.622 12.545 1.00 34.53 152 ALA A CA 1
ATOM 1124 C C . ALA A 1 152 ? 17.939 -88.606 11.916 1.00 34.53 152 ALA A C 1
ATOM 1126 O O . ALA A 1 152 ? 17.129 -88.025 12.616 1.00 34.53 152 ALA A O 1
ATOM 1127 N N . ALA A 1 153 ? 17.874 -88.350 10.597 1.00 36.28 153 ALA A N 1
ATOM 1128 C CA . ALA A 1 153 ? 18.635 -88.691 9.376 1.00 36.28 153 ALA A CA 1
ATOM 1129 C C . ALA A 1 153 ? 18.213 -87.661 8.279 1.00 36.28 153 ALA A C 1
ATOM 1131 O O . ALA A 1 153 ? 17.051 -87.281 8.229 1.00 36.28 153 ALA A O 1
ATOM 1132 N N . ALA A 1 154 ? 19.139 -86.981 7.589 1.00 39.34 154 ALA A N 1
ATOM 1133 C CA . ALA A 1 154 ? 19.661 -87.219 6.224 1.00 39.34 154 ALA A CA 1
ATOM 1134 C C . ALA A 1 154 ? 18.763 -86.848 5.010 1.00 39.34 154 ALA A C 1
ATOM 1136 O O . ALA A 1 154 ? 17.764 -87.509 4.754 1.00 39.34 154 ALA A O 1
ATOM 1137 N N . ALA A 1 155 ? 19.240 -85.856 4.227 1.00 36.34 155 ALA A N 1
ATOM 1138 C CA . ALA A 1 155 ? 19.365 -85.760 2.746 1.00 36.34 155 ALA A CA 1
ATOM 1139 C C . ALA A 1 155 ? 19.190 -84.284 2.297 1.00 36.34 155 ALA A C 1
ATOM 1141 O O . ALA A 1 155 ? 18.221 -83.656 2.694 1.00 36.34 155 ALA A O 1
ATOM 1142 N N . GLY A 1 156 ? 20.016 -83.611 1.485 1.00 34.34 156 GLY A N 1
ATOM 1143 C CA . GLY A 1 156 ? 21.267 -83.900 0.774 1.00 34.34 156 GLY A CA 1
ATOM 1144 C C . GLY A 1 156 ? 21.443 -82.884 -0.386 1.00 34.34 156 GLY A C 1
ATOM 1145 O O . GLY A 1 156 ? 20.485 -82.654 -1.113 1.00 34.34 156 GLY A O 1
ATOM 1146 N N . GLY A 1 157 ? 22.652 -82.309 -0.558 1.00 33.47 157 GLY A N 1
ATOM 1147 C CA . GLY A 1 157 ? 23.124 -81.512 -1.726 1.00 33.47 157 GLY A CA 1
ATOM 1148 C C . GLY A 1 157 ? 23.211 -79.985 -1.494 1.00 33.47 157 GLY A C 1
ATOM 1149 O O . GLY A 1 157 ? 22.189 -79.322 -1.566 1.00 33.47 157 GLY A O 1
ATOM 1150 N N . ALA A 1 158 ? 24.310 -79.331 -1.063 1.00 36.50 158 ALA A N 1
ATOM 1151 C CA . ALA A 1 158 ? 25.691 -79.184 -1.591 1.00 36.50 158 ALA A CA 1
ATOM 1152 C C . ALA A 1 158 ? 25.743 -78.566 -3.007 1.00 36.50 158 ALA A C 1
ATOM 1154 O O . ALA A 1 158 ? 25.042 -79.057 -3.878 1.00 36.50 158 ALA A O 1
ATOM 1155 N N . LYS A 1 159 ? 26.567 -77.572 -3.385 1.00 36.78 159 LYS A N 1
ATOM 1156 C CA . LYS A 1 159 ? 27.709 -76.770 -2.853 1.00 36.78 159 LYS A CA 1
ATOM 1157 C C . LYS A 1 159 ? 28.061 -75.780 -4.012 1.00 36.78 159 LYS A C 1
ATOM 1159 O O . LYS A 1 159 ? 27.652 -76.046 -5.133 1.00 36.78 159 LYS A O 1
ATOM 1164 N N . ALA A 1 160 ? 28.852 -74.709 -3.952 1.00 34.59 160 ALA A N 1
ATOM 1165 C CA . ALA A 1 160 ? 29.581 -73.945 -2.945 1.00 34.59 160 ALA A CA 1
ATOM 1166 C C . ALA A 1 160 ? 30.061 -72.638 -3.622 1.00 34.59 160 ALA A C 1
ATOM 1168 O O . ALA A 1 160 ? 30.273 -72.598 -4.833 1.00 34.59 160 ALA A O 1
ATOM 1169 N N . ALA A 1 161 ? 30.272 -71.606 -2.810 1.00 39.88 161 ALA A N 1
ATOM 1170 C CA . ALA A 1 161 ? 30.952 -70.360 -3.143 1.00 39.88 161 ALA A CA 1
ATOM 1171 C C . ALA A 1 161 ? 32.481 -70.481 -2.991 1.00 39.88 161 ALA A C 1
ATOM 1173 O O . ALA A 1 161 ? 32.960 -71.367 -2.281 1.00 39.88 161 ALA A O 1
ATOM 1174 N N . SER A 1 162 ? 33.233 -69.510 -3.517 1.00 33.66 162 SER A N 1
ATOM 1175 C CA . SER A 1 162 ? 34.456 -69.046 -2.852 1.00 33.66 162 SER A CA 1
ATOM 1176 C C . SER A 1 162 ? 34.781 -67.583 -3.177 1.00 33.66 162 SER A C 1
ATOM 1178 O O . SER A 1 162 ? 34.649 -67.103 -4.299 1.00 33.66 162 SER A O 1
ATOM 1180 N N . VAL A 1 163 ? 35.182 -66.889 -2.115 1.00 37.78 163 VAL A N 1
ATOM 1181 C CA . VAL A 1 163 ? 35.674 -65.512 -2.015 1.00 37.78 163 VAL A CA 1
ATOM 1182 C C . VAL A 1 163 ? 37.192 -65.581 -1.829 1.00 37.78 163 VAL A C 1
ATOM 1184 O O . VAL A 1 163 ? 37.664 -66.479 -1.132 1.00 37.78 163 VAL A O 1
ATOM 1187 N N . SER A 1 164 ? 37.965 -64.625 -2.354 1.00 29.47 164 SER A N 1
ATOM 1188 C CA . SER A 1 164 ? 39.194 -64.128 -1.694 1.00 29.47 164 SER A CA 1
ATOM 1189 C C . SER A 1 164 ? 39.663 -62.793 -2.288 1.00 29.47 164 SER A C 1
ATOM 1191 O O . SER A 1 164 ? 39.480 -62.523 -3.469 1.00 29.47 164 SER A O 1
ATOM 1193 N N . ILE A 1 165 ? 40.234 -61.965 -1.410 1.00 34.28 165 ILE A N 1
ATOM 1194 C CA . ILE A 1 165 ? 40.576 -60.538 -1.543 1.00 34.28 165 ILE A CA 1
ATOM 1195 C C . ILE A 1 165 ? 42.090 -60.367 -1.910 1.00 34.28 165 ILE A C 1
ATOM 1197 O O . ILE A 1 165 ? 42.708 -61.355 -2.302 1.00 34.28 165 ILE A O 1
ATOM 1201 N N . PRO A 1 166 ? 42.726 -59.170 -1.868 1.00 51.25 166 PRO A N 1
ATOM 1202 C CA . PRO A 1 166 ? 43.352 -58.506 -3.014 1.00 51.25 166 PRO A CA 1
ATOM 1203 C C . PRO A 1 166 ? 44.896 -58.467 -2.935 1.00 51.25 166 PRO A C 1
ATOM 1205 O O . PRO A 1 166 ? 45.503 -58.866 -1.941 1.00 51.25 166 PRO A O 1
ATOM 1208 N N . LYS A 1 167 ? 45.561 -57.903 -3.953 1.00 29.61 167 LYS A N 1
ATOM 1209 C CA . LYS A 1 167 ? 46.993 -57.574 -3.869 1.00 29.61 167 LYS A CA 1
ATOM 1210 C C . LYS A 1 167 ? 47.313 -56.226 -4.512 1.00 29.61 167 LYS A C 1
ATOM 1212 O O . LYS A 1 167 ? 46.804 -55.895 -5.576 1.00 29.61 167 LYS A O 1
ATOM 1217 N N . ALA A 1 168 ? 48.148 -55.470 -3.809 1.00 35.62 168 ALA A N 1
ATOM 1218 C CA . ALA A 1 168 ? 48.601 -54.125 -4.123 1.00 35.62 168 ALA A CA 1
ATOM 1219 C C . ALA A 1 168 ? 49.962 -54.108 -4.847 1.00 35.62 168 ALA A C 1
ATOM 1221 O O . ALA A 1 168 ? 50.692 -55.100 -4.854 1.00 35.62 168 ALA A O 1
ATOM 1222 N N . SER A 1 169 ? 50.319 -52.894 -5.286 1.00 31.70 169 SER A N 1
ATOM 1223 C CA . SER A 1 169 ? 51.651 -52.362 -5.630 1.00 31.70 169 SER A CA 1
ATOM 1224 C C . SER A 1 169 ? 52.191 -52.642 -7.041 1.00 31.70 169 SER A C 1
ATOM 1226 O O . SER A 1 169 ? 52.425 -53.784 -7.413 1.00 31.70 169 SER A O 1
ATOM 1228 N N . GLN A 1 170 ? 52.441 -51.579 -7.814 1.00 31.00 170 GLN A N 1
ATOM 1229 C CA . GLN A 1 170 ? 53.774 -50.975 -8.007 1.00 31.00 170 GLN A CA 1
ATOM 1230 C C . GLN A 1 170 ? 53.742 -49.952 -9.163 1.00 31.00 170 GLN A C 1
ATOM 1232 O O . GLN A 1 170 ? 53.302 -50.256 -10.266 1.00 31.00 170 GLN A O 1
ATOM 1237 N N . ALA A 1 171 ? 54.233 -48.739 -8.896 1.00 35.66 171 ALA A N 1
ATOM 1238 C CA . ALA A 1 171 ? 54.831 -47.843 -9.896 1.00 35.66 171 ALA A CA 1
ATOM 1239 C C . ALA A 1 171 ? 56.320 -48.246 -10.070 1.00 35.66 171 ALA A C 1
ATOM 1241 O O . ALA A 1 171 ? 56.818 -48.939 -9.174 1.00 35.66 171 ALA A O 1
ATOM 1242 N N . PRO A 1 172 ? 57.063 -47.833 -11.129 1.00 51.81 172 PRO A N 1
ATOM 1243 C CA . PRO A 1 172 ? 57.583 -46.451 -11.170 1.00 51.81 172 PRO A CA 1
ATOM 1244 C C . PRO A 1 172 ? 57.928 -45.823 -12.560 1.00 51.81 172 PRO A C 1
ATOM 1246 O O . PRO A 1 172 ? 58.187 -46.510 -13.537 1.00 51.81 172 PRO A O 1
ATOM 1249 N N . MET A 1 173 ? 58.006 -44.479 -12.547 1.00 31.11 173 MET A N 1
ATOM 1250 C CA . MET A 1 173 ? 59.034 -43.555 -13.104 1.00 31.11 173 MET A CA 1
ATOM 1251 C C . MET A 1 173 ? 59.370 -43.401 -14.613 1.00 31.11 173 MET A C 1
ATOM 1253 O O . MET A 1 173 ? 59.701 -44.355 -15.303 1.00 31.11 173 MET A O 1
ATOM 1257 N N . ALA A 1 174 ? 59.531 -42.102 -14.961 1.00 31.86 174 ALA A N 1
ATOM 1258 C CA . ALA A 1 174 ? 60.438 -41.460 -15.946 1.00 31.86 174 ALA A CA 1
ATOM 1259 C C . ALA A 1 174 ? 60.088 -41.563 -17.458 1.00 31.86 174 ALA A C 1
ATOM 1261 O O . ALA A 1 174 ? 59.648 -42.600 -17.917 1.00 31.86 174 ALA A O 1
ATOM 1262 N N . SER A 1 175 ? 60.298 -40.580 -18.353 1.00 29.94 175 SER A N 1
ATOM 1263 C CA . SER A 1 175 ? 60.770 -39.184 -18.300 1.00 29.94 175 SER A CA 1
ATOM 1264 C C . SER A 1 175 ? 60.814 -38.574 -19.732 1.00 29.94 175 SER A C 1
ATOM 1266 O O . SER A 1 175 ? 60.999 -39.326 -20.679 1.00 29.94 175 SER A O 1
ATOM 1268 N N . HIS A 1 176 ? 60.799 -37.232 -19.839 1.00 31.56 176 HIS A N 1
ATOM 1269 C CA . HIS A 1 176 ? 61.317 -36.358 -20.930 1.00 31.56 176 HIS A CA 1
ATOM 1270 C C . HIS A 1 176 ? 60.590 -36.236 -22.291 1.00 31.56 176 HIS A C 1
ATOM 1272 O O . HIS A 1 176 ? 60.290 -37.213 -22.963 1.00 31.56 176 HIS A O 1
ATOM 1278 N N . GLY A 1 177 ? 60.453 -34.979 -22.756 1.00 26.97 177 GLY A N 1
ATOM 1279 C CA . GLY A 1 177 ? 60.192 -34.648 -24.164 1.00 26.97 177 GLY A CA 1
ATOM 1280 C C . GLY A 1 177 ? 59.616 -33.251 -24.427 1.00 26.97 177 GLY A C 1
ATOM 1281 O O . GLY A 1 177 ? 58.430 -33.112 -24.690 1.00 26.97 177 GLY A O 1
ATOM 1282 N N . VAL A 1 178 ? 60.457 -32.215 -24.384 1.00 32.28 178 VAL A N 1
ATOM 1283 C CA . VAL A 1 178 ? 60.163 -30.840 -24.841 1.00 32.28 178 VAL A CA 1
ATOM 1284 C C . VAL A 1 178 ? 60.128 -30.777 -26.377 1.00 32.28 178 VAL A C 1
ATOM 1286 O O . VAL A 1 178 ? 61.011 -31.340 -27.014 1.00 32.28 178 VAL A O 1
ATOM 1289 N N . THR A 1 179 ? 59.207 -30.013 -26.981 1.00 32.06 179 THR A N 1
ATOM 1290 C CA . THR A 1 179 ? 59.483 -29.184 -28.182 1.00 32.06 179 THR A CA 1
ATOM 1291 C C . THR A 1 179 ? 58.419 -28.102 -28.407 1.00 32.06 179 THR A C 1
ATOM 1293 O O . THR A 1 179 ? 57.224 -28.304 -28.216 1.00 32.06 179 THR A O 1
ATOM 1296 N N . LYS A 1 180 ? 58.910 -26.920 -28.797 1.00 32.06 180 LYS A N 1
ATOM 1297 C CA . LYS A 1 180 ? 58.194 -25.700 -29.199 1.00 32.06 180 LYS A CA 1
ATOM 1298 C C . LYS A 1 180 ? 57.687 -25.789 -30.650 1.00 32.06 180 LYS A C 1
ATOM 1300 O O . LYS A 1 180 ? 58.387 -26.347 -31.485 1.00 32.06 180 LYS A O 1
ATOM 1305 N N . ALA A 1 181 ? 56.612 -25.037 -30.928 1.00 30.66 181 ALA A N 1
ATOM 1306 C CA . ALA A 1 181 ? 56.503 -23.982 -31.961 1.00 30.66 181 ALA A CA 1
ATOM 1307 C C . ALA A 1 181 ? 55.294 -24.059 -32.929 1.00 30.66 181 ALA A C 1
ATOM 1309 O O . ALA A 1 181 ? 55.178 -24.972 -33.734 1.00 30.66 181 ALA A O 1
ATOM 1310 N N . ALA A 1 182 ? 54.545 -22.943 -32.918 1.00 28.97 182 ALA A N 1
ATOM 1311 C CA . ALA A 1 182 ? 54.130 -22.121 -34.071 1.00 28.97 182 ALA A CA 1
ATOM 1312 C C . ALA A 1 182 ? 52.812 -22.395 -34.842 1.00 28.97 182 ALA A C 1
ATOM 1314 O O . ALA A 1 182 ? 52.657 -23.420 -35.488 1.00 28.97 182 ALA A O 1
ATOM 1315 N N . PHE A 1 183 ? 52.000 -21.314 -34.893 1.00 27.14 183 PHE A N 1
ATOM 1316 C CA . PHE A 1 183 ? 51.067 -20.848 -35.950 1.00 27.14 183 PHE A CA 1
ATOM 1317 C C . PHE A 1 183 ? 49.859 -21.764 -36.299 1.00 27.14 183 PHE A C 1
ATOM 1319 O O . PHE A 1 183 ? 49.989 -22.964 -36.437 1.00 27.14 183 PHE A O 1
ATOM 1326 N N . ASN A 1 184 ? 48.620 -21.300 -36.511 1.00 27.50 184 ASN A N 1
ATOM 1327 C CA . ASN A 1 184 ? 48.172 -20.067 -37.150 1.00 27.50 184 ASN A CA 1
ATOM 1328 C C . ASN A 1 184 ? 46.680 -19.795 -36.840 1.00 27.50 184 ASN A C 1
ATOM 1330 O O . ASN A 1 184 ? 45.878 -20.724 -36.737 1.00 27.50 184 ASN A O 1
ATOM 1334 N N . LEU A 1 185 ? 46.314 -18.512 -36.780 1.00 32.88 185 LEU A N 1
ATOM 1335 C CA . LEU A 1 185 ? 44.936 -18.009 -36.799 1.00 32.88 185 LEU A CA 1
ATOM 1336 C C . LEU A 1 185 ? 44.251 -18.292 -38.147 1.00 32.88 185 LEU A C 1
ATOM 1338 O O . LEU A 1 185 ? 44.874 -18.125 -39.194 1.00 32.88 185 LEU A O 1
ATOM 1342 N N . ARG A 1 186 ? 42.940 -18.580 -38.137 1.00 30.20 186 ARG A N 1
ATOM 1343 C CA . ARG A 1 186 ? 42.008 -18.201 -39.222 1.00 30.20 186 ARG A CA 1
ATOM 1344 C C . ARG A 1 186 ? 40.550 -18.242 -38.758 1.00 30.20 186 ARG A C 1
ATOM 1346 O O . ARG A 1 186 ? 40.045 -19.280 -38.338 1.00 30.20 186 ARG A O 1
ATOM 1353 N N . GLY A 1 187 ? 39.903 -17.081 -38.858 1.00 28.91 187 GLY A N 1
ATOM 1354 C CA . GLY A 1 187 ? 38.491 -16.857 -38.567 1.00 28.91 187 GLY A CA 1
ATOM 1355 C C . GLY A 1 187 ? 37.533 -17.481 -39.584 1.00 28.91 187 GLY A C 1
ATOM 1356 O O . GLY A 1 187 ? 37.924 -17.927 -40.664 1.00 28.91 187 GLY A O 1
ATOM 1357 N N . LYS A 1 188 ? 36.250 -17.497 -39.215 1.00 31.53 188 LYS A N 1
ATOM 1358 C CA . LYS A 1 188 ? 35.126 -17.842 -40.088 1.00 31.53 188 LYS A CA 1
ATOM 1359 C C . LYS A 1 188 ? 34.001 -16.831 -39.882 1.00 31.53 188 LYS A C 1
ATOM 1361 O O . LYS A 1 188 ? 33.261 -16.922 -38.909 1.00 31.53 188 LYS A O 1
ATOM 1366 N N . GLU A 1 189 ? 33.867 -15.918 -40.835 1.00 31.20 189 GLU A N 1
ATOM 1367 C CA . GLU A 1 189 ? 32.610 -15.238 -41.148 1.00 31.20 189 GLU A CA 1
ATOM 1368 C C . GLU A 1 189 ? 31.789 -16.112 -42.111 1.00 31.20 189 GLU A C 1
ATOM 1370 O O . GLU A 1 189 ? 32.331 -16.804 -42.977 1.00 31.20 189 GLU A O 1
ATOM 1375 N N . ARG A 1 190 ? 30.464 -16.087 -41.957 1.00 31.27 190 ARG A N 1
ATOM 1376 C CA . ARG A 1 190 ? 29.485 -16.709 -42.856 1.00 31.27 190 ARG A CA 1
ATOM 1377 C C . ARG A 1 190 ? 28.404 -15.675 -43.158 1.00 31.27 190 ARG A C 1
ATOM 1379 O O . ARG A 1 190 ? 27.625 -15.360 -42.267 1.00 31.27 190 ARG A O 1
ATOM 1386 N N . VAL A 1 191 ? 28.312 -15.222 -44.410 1.00 31.28 191 VAL A N 1
ATOM 1387 C CA . VAL A 1 191 ? 27.131 -14.525 -44.943 1.00 31.28 191 VAL A CA 1
ATOM 1388 C C . VAL A 1 191 ? 26.820 -15.020 -46.362 1.00 31.28 191 VAL A C 1
ATOM 1390 O O . VAL A 1 191 ? 27.675 -15.037 -47.242 1.00 31.28 191 VAL A O 1
ATOM 1393 N N . ASN A 1 192 ? 25.576 -15.485 -46.493 1.00 31.11 192 ASN A N 1
ATOM 1394 C CA . ASN A 1 192 ? 24.630 -15.545 -47.613 1.00 31.11 192 ASN A CA 1
ATOM 1395 C C . ASN A 1 192 ? 25.119 -15.582 -49.073 1.00 31.11 192 ASN A C 1
ATOM 1397 O O . ASN A 1 192 ? 25.666 -14.624 -49.609 1.00 31.11 192 ASN A O 1
ATOM 1401 N N . LYS A 1 193 ? 24.707 -16.649 -49.774 1.00 30.95 193 LYS A N 1
ATOM 1402 C CA . LYS A 1 193 ? 24.547 -16.679 -51.235 1.00 30.95 193 LYS A CA 1
ATOM 1403 C C . LYS A 1 193 ? 23.081 -16.429 -51.598 1.00 30.95 193 LYS A C 1
ATOM 1405 O O . LYS A 1 193 ? 22.233 -17.275 -51.321 1.00 30.95 193 LYS A O 1
ATOM 1410 N N . LEU A 1 194 ? 22.817 -15.302 -52.262 1.00 28.30 194 LEU A N 1
ATOM 1411 C CA . LEU A 1 194 ? 21.652 -15.119 -53.130 1.00 28.30 194 LEU A CA 1
ATOM 1412 C C . LEU A 1 194 ? 21.789 -16.035 -54.358 1.00 28.30 194 LEU A C 1
ATOM 1414 O O . LEU A 1 194 ? 22.870 -16.137 -54.940 1.00 28.30 194 LEU A O 1
ATOM 1418 N N . LYS A 1 195 ? 20.684 -16.658 -54.778 1.00 31.45 195 LYS A N 1
ATOM 1419 C CA . LYS A 1 195 ? 20.531 -17.234 -56.118 1.00 31.45 195 LYS A CA 1
ATOM 1420 C C . LYS A 1 195 ? 19.542 -16.381 -56.904 1.00 31.45 195 LYS A C 1
ATOM 1422 O O . LYS A 1 195 ? 18.374 -16.290 -56.544 1.00 31.45 195 LYS A O 1
ATOM 1427 N N . VAL A 1 196 ? 20.067 -15.780 -57.963 1.00 31.67 196 VAL A N 1
ATOM 1428 C CA . VAL A 1 196 ? 19.351 -15.220 -59.110 1.00 31.67 196 VAL A CA 1
ATOM 1429 C C . VAL A 1 196 ? 18.847 -16.394 -59.956 1.00 31.67 196 VAL A C 1
ATOM 1431 O O . VAL A 1 196 ? 19.591 -17.357 -60.152 1.00 31.67 196 VAL A O 1
ATOM 1434 N N . ILE A 1 197 ? 17.603 -16.336 -60.430 1.00 31.50 197 ILE A N 1
ATOM 1435 C CA . ILE A 1 197 ? 17.108 -17.196 -61.511 1.00 31.50 197 ILE A CA 1
ATOM 1436 C C . ILE A 1 197 ? 16.487 -16.282 -62.564 1.00 31.50 197 ILE A C 1
ATOM 1438 O O . ILE A 1 197 ? 15.621 -15.466 -62.249 1.00 31.50 197 ILE A O 1
ATOM 1442 N N . ASP A 1 198 ? 16.998 -16.434 -63.782 1.00 29.92 198 ASP A N 1
ATOM 1443 C CA . ASP A 1 198 ? 16.598 -15.750 -65.003 1.00 29.92 198 ASP A CA 1
ATOM 1444 C C . ASP A 1 198 ? 15.191 -16.124 -65.474 1.00 29.92 198 ASP A C 1
ATOM 1446 O O . ASP A 1 198 ? 14.693 -17.234 -65.272 1.00 29.92 198 ASP A O 1
ATOM 1450 N N . ALA A 1 199 ? 14.589 -15.160 -66.163 1.00 31.75 199 ALA A N 1
ATOM 1451 C CA . ALA A 1 199 ? 13.369 -15.285 -66.935 1.00 31.75 199 ALA A CA 1
ATOM 1452 C C . ALA A 1 199 ? 13.688 -15.695 -68.379 1.00 31.75 199 ALA A C 1
ATOM 1454 O O . ALA A 1 199 ? 14.559 -15.082 -68.987 1.00 31.75 199 ALA A O 1
ATOM 1455 N N . ALA A 1 200 ? 12.929 -16.641 -68.944 1.00 31.58 200 ALA A N 1
ATOM 1456 C CA . ALA A 1 200 ? 12.514 -16.632 -70.352 1.00 31.58 200 ALA A CA 1
ATOM 1457 C C . ALA A 1 200 ? 11.547 -17.789 -70.688 1.00 31.58 200 ALA A C 1
ATOM 1459 O O . ALA A 1 200 ? 11.763 -18.928 -70.290 1.00 31.58 200 ALA A O 1
ATOM 1460 N N . GLU A 1 201 ? 10.549 -17.431 -71.504 1.00 31.11 201 GLU A N 1
ATOM 1461 C CA . GLU A 1 201 ? 9.801 -18.235 -72.490 1.00 31.11 201 GLU A CA 1
ATOM 1462 C C . GLU A 1 201 ? 8.635 -19.155 -72.078 1.00 31.11 201 GLU A C 1
ATOM 1464 O O . GLU A 1 201 ? 8.760 -20.086 -71.290 1.00 31.11 201 GLU A O 1
ATOM 1469 N N . GLY A 1 202 ? 7.494 -18.936 -72.758 1.00 28.14 202 GLY A N 1
ATOM 1470 C CA . GLY A 1 202 ? 6.484 -19.972 -73.006 1.00 28.14 202 GLY A CA 1
ATOM 1471 C C . GLY A 1 202 ? 5.020 -19.526 -72.935 1.00 28.14 202 GLY A C 1
ATOM 1472 O O . GLY A 1 202 ? 4.321 -19.857 -71.984 1.00 28.14 202 GLY A O 1
ATOM 1473 N N . SER A 1 203 ? 4.529 -18.814 -73.953 1.00 31.22 203 SER A N 1
ATOM 1474 C CA . SER A 1 203 ? 3.105 -18.485 -74.125 1.00 31.22 203 SER A CA 1
ATOM 1475 C C . SER A 1 203 ? 2.239 -19.684 -74.550 1.00 31.22 203 SER A C 1
ATOM 1477 O O . SER A 1 203 ? 2.653 -20.492 -75.374 1.00 31.22 203 SER A O 1
ATOM 1479 N N . SER A 1 204 ? 0.969 -19.635 -74.114 1.00 29.84 204 SER A N 1
ATOM 1480 C CA . SER A 1 204 ? -0.248 -20.167 -74.764 1.00 29.84 204 SER A CA 1
ATOM 1481 C C . SER A 1 204 ? -0.504 -21.682 -74.756 1.00 29.84 204 SER A C 1
ATOM 1483 O O . SER A 1 204 ? -0.009 -22.351 -75.651 1.00 29.84 204 SER A O 1
ATOM 1485 N N . ILE A 1 205 ? -1.459 -22.149 -73.920 1.00 32.47 205 ILE A N 1
ATOM 1486 C CA . ILE A 1 205 ? -2.580 -23.043 -74.319 1.00 32.47 205 ILE A CA 1
ATOM 1487 C C . ILE A 1 205 ? -3.834 -22.793 -73.433 1.00 32.47 205 ILE A C 1
ATOM 1489 O O . ILE A 1 205 ? -3.863 -23.115 -72.252 1.00 32.47 205 ILE A O 1
ATOM 1493 N N . ILE A 1 206 ? -4.856 -22.197 -74.056 1.00 32.00 206 ILE A N 1
ATOM 1494 C CA . ILE A 1 206 ? -6.303 -22.521 -74.074 1.00 32.00 206 ILE A CA 1
ATOM 1495 C C . ILE A 1 206 ? -7.074 -22.841 -72.764 1.00 32.00 206 ILE A C 1
ATOM 1497 O O . ILE A 1 206 ? -6.948 -23.884 -72.134 1.00 32.00 206 ILE A O 1
ATOM 1501 N N . ALA A 1 207 ? -8.030 -21.940 -72.511 1.00 33.62 207 ALA A N 1
ATOM 1502 C CA . ALA A 1 207 ? -9.347 -22.065 -71.882 1.00 33.62 207 ALA A CA 1
ATOM 1503 C C . ALA A 1 207 ? -9.938 -23.467 -71.594 1.00 33.62 207 ALA A C 1
ATOM 1505 O O . ALA A 1 207 ? -10.177 -24.250 -72.510 1.00 33.62 207 ALA A O 1
ATOM 1506 N N . LYS A 1 208 ? -10.376 -23.663 -70.338 1.00 33.72 208 LYS A N 1
ATOM 1507 C CA . LYS A 1 208 ? -11.738 -24.071 -69.901 1.00 33.72 208 LYS A CA 1
ATOM 1508 C C . LYS A 1 208 ? -11.678 -24.604 -68.463 1.00 33.72 208 LYS A C 1
ATOM 1510 O O . LYS A 1 208 ? -11.224 -25.716 -68.249 1.00 33.72 208 LYS A O 1
ATOM 1515 N N . SER A 1 209 ? -12.213 -23.862 -67.494 1.00 29.61 209 SER A N 1
ATOM 1516 C CA . SER A 1 209 ? -12.991 -24.462 -66.397 1.00 29.61 209 SER A CA 1
ATOM 1517 C C . SER A 1 209 ? -13.708 -23.369 -65.615 1.00 29.61 209 SER A C 1
ATOM 1519 O O . SER A 1 209 ? -13.093 -22.555 -64.928 1.00 29.61 209 SER A O 1
ATOM 1521 N N . MET A 1 210 ? -15.029 -23.362 -65.740 1.00 34.84 210 MET A N 1
ATOM 1522 C CA . MET A 1 210 ? -15.924 -22.560 -64.925 1.00 34.84 210 MET A CA 1
ATOM 1523 C C . MET A 1 210 ? -15.971 -23.070 -63.476 1.00 34.84 210 MET A C 1
ATOM 1525 O O . MET A 1 210 ? -15.884 -24.266 -63.221 1.00 34.84 210 MET A O 1
ATOM 1529 N N . ALA A 1 211 ? -16.172 -22.110 -62.572 1.00 41.03 211 ALA A N 1
ATOM 1530 C CA . ALA A 1 211 ? -16.908 -22.203 -61.312 1.00 41.03 211 ALA A CA 1
ATOM 1531 C C . ALA A 1 211 ? -16.509 -23.280 -60.282 1.00 41.03 211 ALA A C 1
ATOM 1533 O O . ALA A 1 211 ? -17.098 -24.354 -60.216 1.00 41.03 211 ALA A O 1
ATOM 1534 N N . GLN A 1 212 ? -15.677 -22.874 -59.317 1.00 33.88 212 GLN A N 1
ATOM 1535 C CA . GLN A 1 212 ? -15.973 -23.123 -57.901 1.00 33.88 212 GLN A CA 1
ATOM 1536 C C . GLN A 1 212 ? -15.652 -21.864 -57.077 1.00 33.88 212 GLN A C 1
ATOM 1538 O O . GLN A 1 212 ? -14.587 -21.269 -57.271 1.00 33.88 212 GLN A O 1
ATOM 1543 N N . PRO A 1 213 ? -16.537 -21.426 -56.159 1.00 35.00 213 PRO A N 1
ATOM 1544 C CA . PRO A 1 213 ? -16.219 -20.341 -55.245 1.00 35.00 213 PRO A CA 1
ATOM 1545 C C . PRO A 1 213 ? -15.081 -20.809 -54.336 1.00 35.00 213 PRO A C 1
ATOM 1547 O O . PRO A 1 213 ? -15.254 -21.707 -53.511 1.00 35.00 213 PRO A O 1
ATOM 1550 N N . LYS A 1 214 ? -13.897 -20.207 -54.496 1.00 36.03 214 LYS A N 1
ATOM 1551 C CA . LYS A 1 214 ? -12.779 -20.382 -53.566 1.00 36.03 214 LYS A CA 1
ATOM 1552 C C . LYS A 1 214 ? -13.282 -20.003 -52.175 1.00 36.03 214 LYS A C 1
ATOM 1554 O O . LYS A 1 214 ? -13.487 -18.824 -51.891 1.00 36.03 214 LYS A O 1
ATOM 1559 N N . ARG A 1 215 ? -13.506 -21.006 -51.317 1.00 40.12 215 ARG A N 1
ATOM 1560 C CA . ARG A 1 215 ? -13.687 -20.804 -49.877 1.00 40.12 215 ARG A CA 1
ATOM 1561 C C . ARG A 1 215 ? -12.533 -19.919 -49.418 1.00 40.12 215 ARG A C 1
ATOM 1563 O O . ARG A 1 215 ? -11.379 -20.336 -49.505 1.00 40.12 215 ARG A O 1
ATOM 1570 N N . ARG A 1 216 ? -12.845 -18.691 -48.982 1.00 37.25 216 ARG A N 1
ATOM 1571 C CA . ARG A 1 216 ? -11.880 -17.844 -48.273 1.00 37.25 216 ARG A CA 1
ATOM 1572 C C . ARG A 1 216 ? -11.242 -18.719 -47.189 1.00 37.25 216 ARG A C 1
ATOM 1574 O O . ARG A 1 216 ? -12.001 -19.388 -46.477 1.00 37.25 216 ARG A O 1
ATOM 1581 N N . PRO A 1 217 ? -9.904 -18.770 -47.076 1.00 36.16 217 PRO A N 1
ATOM 1582 C CA . PRO A 1 217 ? -9.275 -19.451 -45.958 1.00 36.16 217 PRO A CA 1
ATOM 1583 C C . PRO A 1 217 ? -9.898 -18.884 -44.685 1.00 36.16 217 PRO A C 1
ATOM 1585 O O . PRO A 1 217 ? -9.933 -17.669 -44.483 1.00 36.16 217 PRO A O 1
ATOM 1588 N N . LYS A 1 218 ? -10.505 -19.772 -43.893 1.00 36.00 218 LYS A N 1
ATOM 1589 C CA . LYS A 1 218 ? -11.059 -19.435 -42.587 1.00 36.00 218 LYS A CA 1
ATOM 1590 C C . LYS A 1 218 ? -9.896 -18.818 -41.817 1.00 36.00 218 LYS A C 1
ATOM 1592 O O . LYS A 1 218 ? -8.878 -19.491 -41.661 1.00 36.00 218 LYS A O 1
ATOM 1597 N N . ALA A 1 219 ? -10.018 -17.539 -41.453 1.00 38.22 219 ALA A N 1
ATOM 1598 C CA . ALA A 1 219 ? -9.000 -16.859 -40.663 1.00 38.22 219 ALA A CA 1
ATOM 1599 C C . ALA A 1 219 ? -8.628 -17.783 -39.492 1.00 38.22 219 ALA A C 1
ATOM 1601 O O . ALA A 1 219 ? -9.549 -18.375 -38.906 1.00 38.22 219 ALA A O 1
ATOM 1602 N N . PRO A 1 220 ? -7.328 -17.997 -39.216 1.00 38.56 220 PRO A N 1
ATOM 1603 C CA . PRO A 1 220 ? -6.916 -18.831 -38.100 1.00 38.56 220 PRO A CA 1
ATOM 1604 C C . PRO A 1 220 ? -7.681 -18.352 -36.870 1.00 38.56 220 PRO A C 1
ATOM 1606 O O . PRO A 1 220 ? -7.743 -17.150 -36.607 1.00 38.56 220 PRO A O 1
ATOM 1609 N N . ALA A 1 221 ? -8.364 -19.283 -36.199 1.00 40.16 221 ALA A N 1
ATOM 1610 C CA . ALA A 1 221 ? -9.082 -18.965 -34.977 1.00 40.16 221 ALA A CA 1
ATOM 1611 C C . ALA A 1 221 ? -8.092 -18.252 -34.052 1.00 40.16 221 ALA A C 1
ATOM 1613 O O . ALA A 1 221 ? -6.996 -18.772 -33.832 1.00 40.16 221 ALA A O 1
ATOM 1614 N N . ALA A 1 222 ? -8.452 -17.046 -33.603 1.00 44.91 222 ALA A N 1
ATOM 1615 C CA . ALA A 1 222 ? -7.628 -16.279 -32.683 1.00 44.91 222 ALA A CA 1
ATOM 1616 C C . ALA A 1 222 ? -7.205 -17.206 -31.540 1.00 44.91 222 ALA A C 1
ATOM 1618 O O . ALA A 1 222 ? -8.041 -17.946 -31.009 1.00 44.91 222 ALA A O 1
ATOM 1619 N N . ALA A 1 223 ? -5.907 -17.216 -31.225 1.00 47.09 223 ALA A N 1
ATOM 1620 C CA . ALA A 1 223 ? -5.395 -17.991 -30.106 1.00 47.09 223 ALA A CA 1
ATOM 1621 C C . ALA A 1 223 ? -6.263 -17.700 -28.868 1.00 47.09 223 ALA A C 1
ATOM 1623 O O . ALA A 1 223 ? -6.678 -16.548 -28.686 1.00 47.09 223 ALA A O 1
ATOM 1624 N N . PRO A 1 224 ? -6.595 -18.717 -28.051 1.00 48.50 224 PRO A N 1
ATOM 1625 C CA . PRO A 1 224 ? -7.393 -18.490 -26.857 1.00 48.50 224 PRO A CA 1
ATOM 1626 C C . PRO A 1 224 ? -6.740 -17.380 -26.021 1.00 48.50 224 PRO A C 1
ATOM 1628 O O . PRO A 1 224 ? -5.507 -17.340 -25.939 1.00 48.50 224 PRO A O 1
ATOM 1631 N N . PRO A 1 225 ? -7.534 -16.462 -25.439 1.00 58.44 225 PRO A N 1
ATOM 1632 C CA . PRO A 1 225 ? -6.991 -15.374 -24.644 1.00 58.44 225 PRO A CA 1
ATOM 1633 C C . PRO A 1 225 ? -6.121 -15.964 -23.537 1.00 58.44 225 PRO A C 1
ATOM 1635 O O . PRO A 1 225 ? -6.563 -16.822 -22.771 1.00 58.44 225 PRO A O 1
ATOM 1638 N N . VAL A 1 226 ? -4.861 -15.537 -23.505 1.00 75.50 226 VAL A N 1
ATOM 1639 C CA . VAL A 1 226 ? -3.912 -15.943 -22.473 1.00 75.50 226 VAL A CA 1
ATOM 1640 C C . VAL A 1 226 ? -4.454 -15.433 -21.143 1.00 75.50 226 VAL A C 1
ATOM 1642 O O . VAL A 1 226 ? -4.686 -14.234 -20.999 1.00 75.50 226 VAL A O 1
ATOM 1645 N N . ASP A 1 227 ? -4.678 -16.338 -20.189 1.00 85.31 227 ASP A N 1
ATOM 1646 C CA . ASP A 1 227 ? -5.042 -15.965 -18.822 1.00 85.31 227 ASP A CA 1
ATOM 1647 C C . ASP A 1 227 ? -3.967 -15.008 -18.272 1.00 85.31 227 ASP A C 1
ATOM 1649 O O . ASP A 1 227 ? -2.806 -15.412 -18.122 1.00 85.31 227 ASP A O 1
ATOM 1653 N N . PRO A 1 228 ? -4.306 -13.739 -17.979 1.00 87.44 228 PRO A N 1
ATOM 1654 C CA . PRO A 1 228 ? -3.313 -12.758 -17.564 1.00 87.44 228 PRO A CA 1
ATOM 1655 C C . PRO A 1 228 ? -2.731 -13.075 -16.177 1.00 87.44 228 PRO A C 1
ATOM 1657 O O . PRO A 1 228 ? -1.651 -12.586 -15.840 1.00 87.44 228 PRO A O 1
ATOM 1660 N N . PHE A 1 229 ? -3.392 -13.933 -15.394 1.00 92.44 229 PHE A N 1
ATOM 1661 C CA . PHE A 1 229 ? -2.920 -14.430 -14.104 1.00 92.44 229 PHE A CA 1
ATOM 1662 C C . PHE A 1 229 ? -2.333 -15.842 -14.181 1.00 92.44 229 PHE A C 1
ATOM 1664 O O . PHE A 1 229 ? -2.057 -16.435 -13.136 1.00 92.44 229 PHE A O 1
ATOM 1671 N N . ALA A 1 230 ? -2.085 -16.377 -15.382 1.00 90.00 230 ALA A N 1
ATOM 1672 C CA . ALA A 1 230 ? -1.617 -17.746 -15.565 1.00 90.00 230 ALA A CA 1
ATOM 1673 C C . ALA A 1 230 ? -0.435 -18.068 -14.640 1.00 90.00 230 ALA A C 1
ATOM 1675 O O . ALA A 1 230 ? 0.637 -17.459 -14.717 1.00 90.00 230 ALA A O 1
ATOM 1676 N N . GLY A 1 231 ? -0.627 -19.040 -13.746 1.00 89.56 231 GLY A N 1
ATOM 1677 C CA . GLY A 1 231 ? 0.371 -19.507 -12.782 1.00 89.56 231 GLY A CA 1
ATOM 1678 C C . GLY A 1 231 ? 0.707 -18.540 -11.640 1.00 89.56 231 GLY A C 1
ATOM 1679 O O . GLY A 1 231 ? 1.729 -18.753 -10.989 1.00 89.56 231 GLY A O 1
ATOM 1680 N N . ALA A 1 232 ? -0.088 -17.488 -11.422 1.00 91.50 232 ALA A N 1
ATOM 1681 C CA . ALA A 1 232 ? -0.023 -16.634 -10.232 1.00 91.50 232 ALA A CA 1
ATOM 1682 C C . ALA A 1 232 ? -0.650 -17.303 -8.997 1.00 91.50 232 ALA A C 1
ATOM 1684 O O . ALA A 1 232 ? -0.302 -16.941 -7.878 1.00 91.50 232 ALA A O 1
ATOM 1685 N N . LEU A 1 233 ? -1.520 -18.296 -9.205 1.00 93.25 233 LEU A N 1
ATOM 1686 C CA . LEU A 1 233 ? -2.105 -19.162 -8.183 1.00 93.25 233 LEU A CA 1
ATOM 1687 C C . LEU A 1 233 ? -1.815 -20.627 -8.541 1.00 93.25 233 LEU A C 1
ATOM 1689 O O . LEU A 1 233 ? -1.864 -20.999 -9.715 1.00 93.25 233 LEU A O 1
ATOM 1693 N N . ARG A 1 234 ? -1.485 -21.450 -7.547 1.00 92.12 234 ARG A N 1
ATOM 1694 C CA . ARG A 1 234 ? -1.270 -22.895 -7.668 1.00 92.12 234 ARG A CA 1
ATOM 1695 C C . ARG A 1 234 ? -1.900 -23.583 -6.471 1.00 92.12 234 ARG A C 1
ATOM 1697 O O . ARG A 1 234 ? -1.728 -23.134 -5.345 1.00 92.12 234 ARG A O 1
ATOM 1704 N N . GLU A 1 235 ? -2.595 -24.675 -6.714 1.00 87.69 235 GLU A N 1
ATOM 1705 C CA . GLU A 1 235 ? -3.199 -25.493 -5.664 1.00 87.69 235 GLU A CA 1
ATOM 1706 C C . GLU A 1 235 ? -2.333 -26.731 -5.459 1.00 87.69 235 GLU A C 1
ATOM 1708 O O . GLU A 1 235 ? -1.754 -27.253 -6.419 1.00 87.69 235 GLU A O 1
ATOM 1713 N N . ASP A 1 236 ? -2.196 -27.175 -4.212 1.00 81.12 236 ASP A N 1
ATOM 1714 C CA . ASP A 1 236 ? -1.681 -28.514 -3.967 1.00 81.12 236 ASP A CA 1
ATOM 1715 C C . ASP A 1 236 ? -2.713 -29.575 -4.386 1.00 81.12 236 ASP A C 1
ATOM 1717 O O . ASP A 1 236 ? -3.885 -29.287 -4.621 1.00 81.12 236 ASP A O 1
ATOM 1721 N N . ALA A 1 237 ? -2.269 -30.824 -4.526 1.00 71.12 237 ALA A N 1
ATOM 1722 C CA . ALA A 1 237 ? -3.130 -31.906 -5.007 1.00 71.12 237 ALA A CA 1
ATOM 1723 C C . ALA A 1 237 ? -4.312 -32.219 -4.064 1.00 71.12 237 ALA A C 1
ATOM 1725 O O . ALA A 1 237 ? -5.272 -32.853 -4.494 1.00 71.12 237 ALA A O 1
ATOM 1726 N N . ALA A 1 238 ? -4.229 -31.800 -2.797 1.00 71.75 238 ALA A N 1
ATOM 1727 C CA . ALA A 1 238 ? -5.275 -31.981 -1.794 1.00 71.75 238 ALA A CA 1
ATOM 1728 C C . ALA A 1 238 ? -6.297 -30.827 -1.778 1.00 71.75 238 ALA A C 1
ATOM 1730 O O . ALA A 1 238 ? -7.417 -31.021 -1.316 1.00 71.75 238 ALA A O 1
ATOM 1731 N N . GLY A 1 239 ? -5.940 -29.647 -2.300 1.00 68.31 239 GLY A N 1
ATOM 1732 C CA . GLY A 1 239 ? -6.759 -28.433 -2.261 1.00 68.31 239 GLY A CA 1
ATOM 1733 C C . GLY A 1 239 ? -6.719 -27.689 -0.919 1.00 68.31 239 GLY A C 1
ATOM 1734 O O . GLY A 1 239 ? -7.382 -26.660 -0.772 1.00 68.31 239 GLY A O 1
ATOM 1735 N N . ASP A 1 240 ? -5.936 -28.177 0.046 1.00 76.19 240 ASP A N 1
ATOM 1736 C CA . ASP A 1 240 ? -5.853 -27.630 1.404 1.00 76.19 240 ASP A CA 1
ATOM 1737 C C . ASP A 1 240 ? -4.911 -26.424 1.484 1.00 76.19 240 ASP A C 1
ATOM 1739 O O . ASP A 1 240 ? -5.066 -25.551 2.344 1.00 76.19 240 ASP A O 1
ATOM 1743 N N . ARG A 1 241 ? -3.939 -26.353 0.567 1.00 85.06 241 ARG A N 1
ATOM 1744 C CA . ARG A 1 241 ? -2.927 -25.298 0.519 1.00 85.06 241 ARG A CA 1
ATOM 1745 C C . ARG A 1 241 ? -2.908 -24.652 -0.852 1.00 85.06 241 ARG A C 1
ATOM 1747 O O . ARG A 1 241 ? -2.731 -25.303 -1.883 1.00 85.06 241 ARG A O 1
ATOM 1754 N N . VAL A 1 242 ? -3.014 -23.331 -0.852 1.00 92.44 242 VAL A N 1
ATOM 1755 C CA . VAL A 1 242 ? -2.957 -22.531 -2.068 1.00 92.44 242 VAL A CA 1
ATOM 1756 C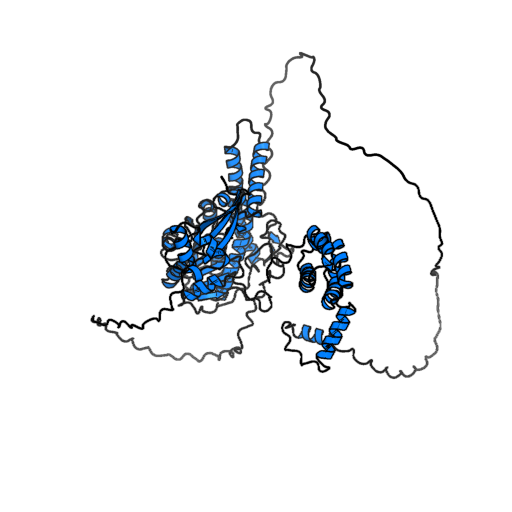 C . VAL A 1 242 ? -1.694 -21.685 -2.042 1.00 92.44 242 VAL A C 1
ATOM 1758 O O . VAL A 1 242 ? -1.467 -20.900 -1.125 1.00 92.44 242 VAL A O 1
ATOM 1761 N N . VAL A 1 243 ? -0.861 -21.846 -3.065 1.00 92.25 243 VAL A N 1
ATOM 1762 C CA . VAL A 1 243 ? 0.355 -21.065 -3.273 1.00 92.25 243 VAL A CA 1
ATOM 1763 C C . VAL A 1 243 ? 0.064 -19.935 -4.252 1.00 92.25 243 VAL A C 1
ATOM 1765 O O . VAL A 1 243 ? -0.451 -20.177 -5.341 1.00 92.25 243 VAL A O 1
ATOM 1768 N N . TYR A 1 244 ? 0.433 -18.706 -3.910 1.00 92.75 244 TYR A N 1
ATOM 1769 C CA . TYR A 1 244 ? 0.307 -17.560 -4.804 1.00 92.75 244 TYR A CA 1
ATOM 1770 C C . TYR A 1 244 ? 1.605 -16.772 -4.926 1.00 92.75 244 TYR A C 1
ATOM 1772 O O . TYR A 1 244 ? 2.507 -16.866 -4.094 1.00 92.75 244 TYR A O 1
ATOM 1780 N N . PHE A 1 245 ? 1.690 -15.985 -5.992 1.00 90.69 245 PHE A N 1
ATOM 1781 C CA . PHE A 1 245 ? 2.845 -15.162 -6.317 1.00 90.69 245 PHE A CA 1
ATOM 1782 C C . PHE A 1 245 ? 2.393 -13.734 -6.587 1.00 90.69 245 PHE A C 1
ATOM 1784 O O . PHE A 1 245 ? 1.446 -13.503 -7.334 1.00 90.69 245 PHE A O 1
ATOM 1791 N N . GLN A 1 246 ? 3.110 -12.780 -6.005 1.00 86.38 246 GLN A N 1
ATOM 1792 C CA . GLN A 1 246 ? 2.891 -11.344 -6.213 1.00 86.38 246 GLN A CA 1
ATOM 1793 C C . GLN A 1 246 ? 4.083 -10.659 -6.899 1.00 86.38 246 GLN A C 1
ATOM 1795 O O . GLN A 1 246 ? 4.077 -9.448 -7.107 1.00 86.38 246 GLN A O 1
ATOM 1800 N N . ASP A 1 247 ? 5.118 -11.428 -7.249 1.00 83.94 247 ASP A N 1
ATOM 1801 C CA . ASP A 1 247 ? 6.300 -10.952 -7.957 1.00 83.94 247 ASP A CA 1
ATOM 1802 C C . ASP A 1 247 ? 6.305 -11.418 -9.418 1.00 83.94 247 ASP A C 1
ATOM 1804 O O . ASP A 1 247 ? 5.823 -12.499 -9.765 1.00 83.94 247 ASP A O 1
ATOM 1808 N N . ARG A 1 248 ? 6.919 -10.610 -10.285 1.00 81.06 248 ARG A N 1
ATOM 1809 C CA . ARG A 1 248 ? 6.934 -10.840 -11.736 1.00 81.06 248 ARG A CA 1
ATOM 1810 C C . ARG A 1 248 ? 7.534 -12.188 -12.135 1.00 81.06 248 ARG A C 1
ATOM 1812 O O . ARG A 1 248 ? 7.088 -12.803 -13.099 1.00 81.06 248 ARG A O 1
ATOM 1819 N N . ARG A 1 249 ? 8.573 -12.631 -11.421 1.00 82.88 249 ARG A N 1
ATOM 1820 C CA . ARG A 1 249 ? 9.320 -13.856 -11.741 1.00 82.88 249 ARG A CA 1
ATOM 1821 C C . ARG A 1 249 ? 8.754 -15.082 -11.034 1.00 82.88 249 ARG A C 1
ATOM 1823 O O . ARG A 1 249 ? 9.305 -16.164 -11.218 1.00 82.88 249 ARG A O 1
ATOM 1830 N N . LYS A 1 250 ? 7.685 -14.923 -10.241 1.00 85.94 250 LYS A N 1
ATOM 1831 C CA . LYS A 1 250 ? 7.119 -15.974 -9.386 1.00 85.94 250 LYS A CA 1
ATOM 1832 C C . LYS A 1 250 ? 8.208 -16.648 -8.553 1.00 85.94 250 LYS A C 1
ATOM 1834 O O . LYS A 1 250 ? 8.216 -17.861 -8.355 1.00 85.94 250 LYS A O 1
ATOM 1839 N N . ARG A 1 251 ? 9.191 -15.851 -8.135 1.00 82.94 251 ARG A N 1
ATOM 1840 C CA . ARG A 1 251 ? 10.332 -16.307 -7.347 1.00 82.94 251 ARG A CA 1
ATOM 1841 C C . ARG A 1 251 ? 9.910 -16.544 -5.904 1.00 82.94 251 ARG A C 1
ATOM 1843 O O . ARG A 1 251 ? 10.503 -17.379 -5.224 1.00 82.94 251 ARG A O 1
ATOM 1850 N N . TRP A 1 252 ? 8.913 -15.801 -5.437 1.00 79.88 252 TRP A N 1
ATOM 1851 C CA . TRP A 1 252 ? 8.542 -15.740 -4.036 1.00 79.88 252 TRP A CA 1
ATOM 1852 C C . TRP A 1 252 ? 7.128 -16.278 -3.848 1.00 79.88 252 TRP A C 1
ATOM 1854 O O . TRP A 1 252 ? 6.139 -15.578 -4.051 1.00 79.88 252 TRP A O 1
ATOM 1864 N N . ALA A 1 253 ? 7.064 -17.559 -3.487 1.00 86.94 253 ALA A N 1
ATOM 1865 C CA . ALA A 1 253 ? 5.828 -18.237 -3.136 1.00 86.94 253 ALA A CA 1
ATOM 1866 C C . ALA A 1 253 ? 5.309 -17.745 -1.780 1.00 86.94 253 ALA A C 1
ATOM 1868 O O . ALA A 1 253 ? 6.060 -17.681 -0.804 1.00 86.94 253 ALA A O 1
ATOM 1869 N N . TYR A 1 254 ? 4.016 -17.452 -1.739 1.00 88.75 254 TYR A N 1
ATOM 1870 C CA . TYR A 1 254 ? 3.236 -17.218 -0.532 1.00 88.75 254 TYR A CA 1
ATOM 1871 C C . TYR A 1 254 ? 2.181 -18.298 -0.413 1.00 88.75 254 TYR A C 1
ATOM 1873 O O . TYR A 1 254 ? 1.772 -18.882 -1.412 1.00 88.75 254 TYR A O 1
ATOM 1881 N N . GLU A 1 255 ? 1.723 -18.542 0.803 1.00 90.00 255 GLU A N 1
ATOM 1882 C CA . GLU A 1 255 ? 0.756 -19.591 1.079 1.00 90.00 255 GLU A CA 1
ATOM 1883 C C . GLU A 1 255 ? -0.483 -19.013 1.727 1.00 90.00 255 GLU A C 1
ATOM 1885 O O . GLU A 1 255 ? -0.413 -18.071 2.514 1.00 90.00 255 GLU A O 1
ATOM 1890 N N . THR A 1 256 ? -1.620 -19.603 1.404 1.00 91.75 256 THR A N 1
ATOM 1891 C CA . THR A 1 256 ? -2.895 -19.316 2.035 1.00 91.75 256 THR A CA 1
ATOM 1892 C C . THR A 1 256 ? -3.736 -20.588 2.082 1.00 91.75 256 THR A C 1
ATOM 1894 O O . THR A 1 256 ? -3.398 -21.601 1.463 1.00 91.75 256 THR A O 1
ATOM 1897 N N . ASP A 1 257 ? -4.810 -20.546 2.857 1.00 90.38 257 ASP A N 1
ATOM 1898 C CA . ASP A 1 257 ? -5.775 -21.632 2.945 1.00 90.38 257 ASP A CA 1
ATOM 1899 C C . ASP A 1 257 ? -6.783 -21.583 1.781 1.00 90.38 257 ASP A C 1
ATOM 1901 O O . ASP A 1 257 ? -6.755 -20.704 0.910 1.00 90.38 257 ASP A O 1
ATOM 1905 N N . ALA A 1 258 ? -7.715 -22.537 1.766 1.00 90.94 258 ALA A N 1
ATOM 1906 C CA . ALA A 1 258 ? -8.779 -22.586 0.769 1.00 90.94 258 ALA A CA 1
ATOM 1907 C C . ALA A 1 258 ? -9.639 -21.303 0.737 1.00 90.94 258 ALA A C 1
ATOM 1909 O O . ALA A 1 258 ? -10.115 -20.907 -0.333 1.00 90.94 258 ALA A O 1
ATOM 1910 N N . VAL A 1 259 ? -9.814 -20.626 1.881 1.00 91.19 259 VAL A N 1
ATOM 1911 C CA . VAL A 1 259 ? -10.585 -19.377 1.980 1.00 91.19 259 VAL A CA 1
ATOM 1912 C C . VAL A 1 259 ? -9.847 -18.253 1.263 1.00 91.19 259 VAL A C 1
ATOM 1914 O O . VAL A 1 259 ? -10.431 -17.597 0.398 1.00 91.19 259 VAL A O 1
ATOM 1917 N N . GLY A 1 260 ? -8.562 -18.054 1.552 1.00 93.62 260 GLY A N 1
ATOM 1918 C CA . GLY A 1 260 ? -7.758 -17.043 0.871 1.00 93.62 260 GLY A CA 1
ATOM 1919 C C . GLY A 1 260 ? -7.596 -17.324 -0.617 1.00 93.62 260 GLY A C 1
ATOM 1920 O O . GLY A 1 260 ? -7.714 -16.403 -1.429 1.00 93.62 260 GLY A O 1
ATOM 1921 N N . GLY A 1 261 ? -7.450 -18.596 -1.001 1.00 94.38 261 GLY A N 1
ATOM 1922 C CA . GLY A 1 261 ? -7.484 -19.014 -2.402 1.00 94.38 261 GLY A CA 1
ATOM 1923 C C . GLY A 1 261 ? -8.794 -18.629 -3.095 1.00 94.38 261 GLY A C 1
ATOM 1924 O O . GLY A 1 261 ? -8.778 -18.081 -4.197 1.00 94.38 261 GLY A O 1
ATOM 1925 N N . ALA A 1 262 ? -9.943 -18.843 -2.447 1.00 94.50 262 ALA A N 1
ATOM 1926 C CA . ALA A 1 262 ? -11.244 -18.447 -2.987 1.00 94.50 262 ALA A CA 1
ATOM 1927 C C . ALA A 1 262 ? -11.379 -16.924 -3.158 1.00 94.50 262 ALA A C 1
ATOM 1929 O O . ALA A 1 262 ? -11.882 -16.473 -4.190 1.00 94.50 262 ALA A O 1
ATOM 1930 N N . GLN A 1 263 ? -10.904 -16.131 -2.194 1.00 96.38 263 GLN A N 1
ATOM 1931 C CA . GLN A 1 263 ? -10.941 -14.667 -2.288 1.00 96.38 263 GLN A CA 1
ATOM 1932 C C . GLN A 1 263 ? -10.006 -14.129 -3.386 1.00 96.38 263 GLN A C 1
ATOM 1934 O O . GLN A 1 263 ? -10.403 -13.269 -4.177 1.00 96.38 263 GLN A O 1
ATOM 1939 N N . LEU A 1 264 ? -8.809 -14.709 -3.535 1.00 95.94 264 LEU A N 1
ATOM 1940 C CA . LEU A 1 264 ? -7.901 -14.386 -4.640 1.00 95.94 264 LEU A CA 1
ATOM 1941 C C . LEU A 1 264 ? -8.521 -14.691 -6.004 1.00 95.94 264 LEU A C 1
ATOM 1943 O O . LEU A 1 264 ? -8.475 -13.835 -6.885 1.00 95.94 264 LEU A O 1
ATOM 1947 N N . ARG A 1 265 ? -9.160 -15.857 -6.178 1.00 95.88 265 ARG A N 1
ATOM 1948 C CA . ARG A 1 265 ? -9.848 -16.193 -7.438 1.00 95.88 265 ARG A CA 1
ATOM 1949 C C . ARG A 1 265 ? -10.966 -15.197 -7.757 1.00 95.88 265 ARG A C 1
ATOM 1951 O O . ARG A 1 265 ? -11.082 -14.777 -8.905 1.00 95.88 265 ARG A O 1
ATOM 1958 N N . LYS A 1 266 ? -11.750 -14.760 -6.762 1.00 96.88 266 LYS A N 1
ATOM 1959 C CA . LYS A 1 266 ? -12.775 -13.715 -6.954 1.00 96.88 266 LYS A CA 1
ATOM 1960 C C . LYS A 1 266 ? -12.165 -12.383 -7.391 1.00 96.88 266 LYS A C 1
ATOM 1962 O O . LYS A 1 266 ? -12.684 -11.749 -8.306 1.00 96.88 266 LYS A O 1
ATOM 1967 N N . MET A 1 267 ? -11.065 -11.965 -6.762 1.00 97.19 267 MET A N 1
ATOM 1968 C CA . MET A 1 267 ? -10.353 -10.743 -7.146 1.00 97.19 267 MET A CA 1
ATOM 1969 C C . MET A 1 267 ? -9.790 -10.850 -8.572 1.00 97.19 267 MET A C 1
ATOM 1971 O O . MET A 1 267 ? -10.038 -9.967 -9.390 1.00 97.19 267 MET A O 1
ATOM 1975 N N . MET A 1 268 ? -9.115 -11.954 -8.906 1.00 96.69 268 MET A N 1
ATOM 1976 C CA . MET A 1 268 ? -8.566 -12.200 -10.245 1.00 96.69 268 MET A CA 1
ATOM 1977 C C . MET A 1 268 ? -9.666 -12.237 -11.311 1.00 96.69 268 MET A C 1
ATOM 1979 O O . MET A 1 268 ? -9.495 -11.666 -12.388 1.00 96.69 268 MET A O 1
ATOM 1983 N N . ALA A 1 269 ? -10.823 -12.833 -11.011 1.00 95.69 269 ALA A N 1
ATOM 1984 C CA . ALA A 1 269 ? -11.979 -12.828 -11.904 1.00 95.69 269 ALA A CA 1
ATOM 1985 C C . ALA A 1 269 ? -12.515 -11.408 -12.158 1.00 95.69 269 ALA A C 1
ATOM 1987 O O . ALA A 1 269 ? -12.879 -11.092 -13.288 1.00 95.69 269 ALA A O 1
ATOM 1988 N N . ALA A 1 270 ? -12.512 -10.532 -11.146 1.00 95.00 270 ALA A N 1
ATOM 1989 C CA . ALA A 1 270 ? -12.891 -9.126 -11.305 1.00 95.00 270 ALA A CA 1
ATOM 1990 C C . ALA A 1 270 ? -11.836 -8.307 -12.078 1.00 95.00 270 ALA A C 1
ATOM 1992 O O . ALA A 1 270 ? -12.187 -7.421 -12.856 1.00 95.00 270 ALA A O 1
ATOM 1993 N N . ALA A 1 271 ? -10.549 -8.611 -11.897 1.00 95.62 271 ALA A N 1
ATOM 1994 C CA . ALA A 1 271 ? -9.444 -7.900 -12.539 1.00 95.62 271 ALA A CA 1
ATOM 1995 C C . ALA A 1 271 ? -9.199 -8.329 -13.999 1.00 95.62 271 ALA A C 1
ATOM 1997 O O . ALA A 1 271 ? -8.761 -7.520 -14.818 1.00 95.62 271 ALA A O 1
ATOM 1998 N N . SER A 1 272 ? -9.490 -9.585 -14.351 1.00 94.56 272 SER A N 1
ATOM 1999 C CA . SER A 1 272 ? -9.194 -10.146 -15.679 1.00 94.56 272 SER A CA 1
ATOM 2000 C C . SER A 1 272 ? -9.833 -9.356 -16.834 1.00 94.56 272 SER A C 1
ATOM 2002 O O . SER A 1 272 ? -9.118 -9.025 -17.782 1.00 94.56 272 SER A O 1
ATOM 2004 N N . PRO A 1 273 ? -11.118 -8.944 -16.772 1.00 92.38 273 PRO A N 1
ATOM 2005 C CA . PRO A 1 273 ? -11.715 -8.102 -17.810 1.00 92.38 273 PRO A CA 1
ATOM 2006 C C . PRO A 1 273 ? -11.053 -6.727 -17.967 1.00 92.38 273 PRO A C 1
ATOM 2008 O O . PRO A 1 273 ? -11.209 -6.096 -19.010 1.00 92.38 273 PRO A O 1
ATOM 2011 N N . LEU A 1 274 ? -10.355 -6.221 -16.947 1.00 93.00 274 LEU A N 1
ATOM 2012 C CA . LEU A 1 274 ? -9.618 -4.953 -17.021 1.00 93.00 274 LEU A CA 1
ATOM 2013 C C . LEU A 1 274 ? -8.299 -5.152 -17.755 1.00 93.00 274 LEU A C 1
ATOM 2015 O O . LEU A 1 274 ? -7.997 -4.405 -18.676 1.00 93.00 274 LEU A O 1
ATOM 2019 N N . LEU A 1 275 ? -7.569 -6.215 -17.416 1.00 91.56 275 LEU A N 1
ATOM 2020 C CA . LEU A 1 275 ? -6.328 -6.593 -18.093 1.00 91.56 275 LEU A CA 1
ATOM 2021 C C . LEU A 1 275 ? -6.554 -6.841 -19.586 1.00 91.56 275 LEU A C 1
ATOM 2023 O O . LEU A 1 275 ? -5.811 -6.318 -20.414 1.00 91.56 275 LEU A O 1
ATOM 2027 N N . LEU A 1 276 ? -7.628 -7.555 -19.937 1.00 89.44 276 LEU A N 1
ATOM 2028 C CA . LEU A 1 276 ? -8.014 -7.770 -21.333 1.00 89.44 276 LEU A CA 1
ATOM 2029 C C . LEU A 1 276 ? -8.383 -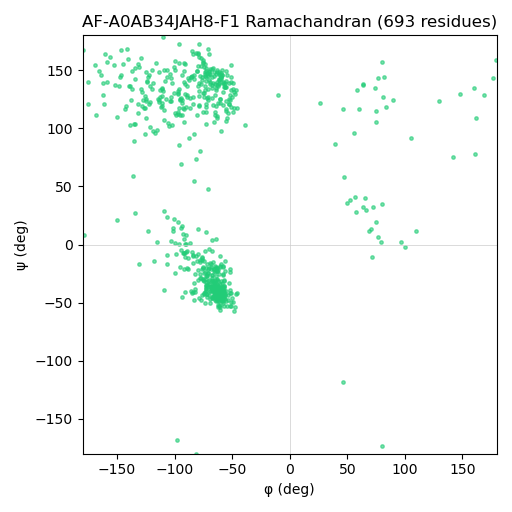6.457 -22.041 1.00 89.44 276 LEU A C 1
ATOM 2031 O O . LEU A 1 276 ? -8.041 -6.276 -23.208 1.00 89.44 276 LEU A O 1
ATOM 2035 N N . ARG A 1 277 ? -9.040 -5.518 -21.345 1.00 88.31 277 ARG A N 1
ATOM 2036 C CA . ARG A 1 277 ? -9.356 -4.189 -21.891 1.00 88.31 277 ARG A CA 1
ATOM 2037 C C . ARG A 1 277 ? -8.108 -3.343 -22.120 1.00 88.31 277 ARG A C 1
ATOM 2039 O O . ARG A 1 277 ? -7.978 -2.767 -23.194 1.00 88.31 277 ARG A O 1
ATOM 2046 N N . VAL A 1 278 ? -7.175 -3.308 -21.170 1.00 87.94 278 VAL A N 1
ATOM 2047 C CA . VAL A 1 278 ? -5.891 -2.604 -21.331 1.00 87.94 278 VAL A CA 1
ATOM 2048 C C . VAL A 1 278 ? -5.093 -3.213 -22.486 1.00 87.94 278 VAL A C 1
ATOM 2050 O O . VAL A 1 278 ? -4.582 -2.485 -23.334 1.00 87.94 278 VAL A O 1
ATOM 2053 N N . GLN A 1 279 ? -5.058 -4.544 -22.592 1.00 86.25 279 GLN A N 1
ATOM 2054 C CA . GLN A 1 279 ? -4.410 -5.241 -23.704 1.00 86.25 279 GLN A CA 1
ATOM 2055 C C . GLN A 1 279 ? -5.052 -4.899 -25.059 1.00 86.25 279 GLN A C 1
ATOM 2057 O O . GLN A 1 279 ? -4.337 -4.657 -26.033 1.00 86.25 279 GLN A O 1
ATOM 2062 N N . ALA A 1 280 ? -6.383 -4.828 -25.125 1.00 85.56 280 ALA A N 1
ATOM 2063 C CA . ALA A 1 280 ? -7.093 -4.370 -26.317 1.00 85.56 280 ALA A CA 1
ATOM 2064 C C . ALA A 1 280 ? -6.809 -2.887 -26.624 1.00 85.56 280 ALA A C 1
ATOM 2066 O O . ALA A 1 280 ? -6.656 -2.526 -27.788 1.00 85.56 280 ALA A O 1
ATOM 2067 N N . GLY A 1 281 ? -6.672 -2.044 -25.597 1.00 83.94 281 GLY A N 1
ATOM 2068 C CA . GLY A 1 281 ? -6.273 -0.641 -25.727 1.00 83.94 281 GLY A CA 1
ATOM 2069 C C . GLY A 1 281 ? -4.887 -0.477 -26.351 1.00 83.94 281 GLY A C 1
ATOM 2070 O O . GLY A 1 281 ? -4.719 0.354 -27.240 1.00 83.94 281 GLY A O 1
ATOM 2071 N N . VAL A 1 282 ? -3.918 -1.320 -25.970 1.00 80.56 282 VAL A N 1
ATOM 2072 C CA . VAL A 1 282 ? -2.594 -1.365 -26.620 1.00 80.56 282 VAL A CA 1
ATOM 2073 C C . VAL A 1 282 ? -2.743 -1.677 -28.110 1.00 80.56 282 VAL A C 1
ATOM 2075 O O . VAL A 1 282 ? -2.183 -0.970 -28.945 1.00 80.56 282 VAL A O 1
ATOM 2078 N N . ALA A 1 283 ? -3.533 -2.698 -28.458 1.00 80.50 283 ALA A N 1
ATOM 2079 C CA . ALA A 1 283 ? -3.762 -3.072 -29.853 1.00 80.50 283 ALA A CA 1
ATOM 2080 C C . ALA A 1 283 ? -4.434 -1.939 -30.653 1.00 80.50 283 ALA A C 1
ATOM 2082 O O . ALA A 1 283 ? -4.029 -1.644 -31.777 1.00 80.50 283 ALA A O 1
ATOM 2083 N N . ALA A 1 284 ? -5.417 -1.259 -30.058 1.00 82.06 284 ALA A N 1
ATOM 2084 C CA . ALA A 1 284 ? -6.108 -0.132 -30.675 1.00 82.06 284 ALA A CA 1
ATOM 2085 C C . ALA A 1 284 ? -5.181 1.076 -30.889 1.00 82.06 284 ALA A C 1
ATOM 2087 O O . ALA A 1 284 ? -5.168 1.645 -31.979 1.00 82.06 284 ALA A O 1
ATOM 2088 N N . ALA A 1 285 ? -4.367 1.438 -29.892 1.00 78.50 285 ALA A N 1
ATOM 2089 C CA . ALA A 1 285 ? -3.400 2.531 -29.998 1.00 78.50 285 ALA A CA 1
ATOM 2090 C C . ALA A 1 285 ? -2.360 2.261 -31.097 1.00 78.50 285 ALA A C 1
ATOM 2092 O O . ALA A 1 285 ? -2.049 3.139 -31.900 1.00 78.50 285 ALA A O 1
ATOM 2093 N N . VAL A 1 286 ? -1.875 1.020 -31.192 1.00 80.69 286 VAL A N 1
ATOM 2094 C CA . VAL A 1 286 ? -0.966 0.598 -32.264 1.00 80.69 286 VAL A CA 1
ATOM 2095 C C . VAL A 1 286 ? -1.641 0.667 -33.634 1.00 80.69 286 VAL A C 1
ATOM 2097 O O . VAL A 1 286 ? -1.042 1.172 -34.584 1.00 80.69 286 VAL A O 1
ATOM 2100 N N . SER A 1 287 ? -2.893 0.214 -33.734 1.00 80.44 287 SER A N 1
ATOM 2101 C CA . SER A 1 287 ? -3.671 0.287 -34.973 1.00 80.44 287 SER A CA 1
ATOM 2102 C C . SER A 1 287 ? -3.941 1.730 -35.409 1.00 80.44 287 SER A C 1
ATOM 2104 O O . SER A 1 287 ? -3.934 2.005 -36.606 1.00 80.44 287 SER A O 1
ATOM 2106 N N . ALA A 1 288 ? -4.156 2.662 -34.478 1.00 81.25 288 ALA A N 1
ATOM 2107 C CA . ALA A 1 288 ? -4.371 4.076 -34.794 1.00 81.25 288 ALA A CA 1
ATOM 2108 C C . ALA A 1 288 ? -3.116 4.754 -35.377 1.00 81.25 288 ALA A C 1
ATOM 2110 O O . ALA A 1 288 ? -3.227 5.698 -36.153 1.00 81.25 288 ALA A O 1
ATOM 2111 N N . LEU A 1 289 ? -1.928 4.242 -35.044 1.00 78.56 289 LEU A N 1
ATOM 2112 C CA . LEU A 1 289 ? -0.631 4.700 -35.559 1.00 78.56 289 LEU A CA 1
ATOM 2113 C C . LEU A 1 289 ? -0.170 3.923 -36.807 1.00 78.56 289 LEU A C 1
ATOM 2115 O O . LEU A 1 289 ? 0.996 4.027 -37.212 1.00 78.56 289 LEU A O 1
ATOM 2119 N N . SER A 1 290 ? -1.045 3.093 -37.380 1.00 80.06 290 SER A N 1
ATOM 2120 C CA . SER A 1 290 ? -0.734 2.297 -38.565 1.00 80.06 290 SER A CA 1
ATOM 2121 C C . SER A 1 290 ? -0.797 3.134 -39.843 1.00 80.06 290 SER A C 1
ATOM 2123 O O . SER A 1 290 ? -1.621 4.038 -39.980 1.00 80.06 290 SER A O 1
ATOM 2125 N N . THR A 1 291 ? 0.079 2.830 -40.801 1.00 76.62 291 THR A N 1
ATOM 2126 C CA . THR A 1 291 ? -0.032 3.339 -42.175 1.00 76.62 291 THR A CA 1
ATOM 2127 C C . THR A 1 291 ? -0.654 2.265 -43.075 1.00 76.62 291 THR A C 1
ATOM 2129 O O . THR A 1 291 ? -0.554 1.078 -42.758 1.00 76.62 291 THR A O 1
ATOM 2132 N N . PRO A 1 292 ? -1.249 2.628 -44.230 1.00 76.88 292 PRO A N 1
ATOM 2133 C CA . PRO A 1 292 ? -1.899 1.665 -45.131 1.00 76.88 292 PRO A CA 1
ATOM 2134 C C . PRO A 1 292 ? -0.986 0.540 -45.644 1.00 76.88 292 PRO A C 1
ATOM 2136 O O . PRO A 1 292 ? -1.470 -0.469 -46.146 1.00 76.88 292 PRO A O 1
ATOM 2139 N N . THR A 1 293 ? 0.331 0.726 -45.556 1.00 81.88 293 THR A N 1
ATOM 2140 C CA . THR A 1 293 ? 1.357 -0.228 -45.987 1.00 81.88 293 THR A CA 1
ATOM 2141 C C . THR A 1 293 ? 1.825 -1.183 -44.893 1.00 81.88 293 THR A C 1
ATOM 2143 O O . THR A 1 293 ? 2.578 -2.101 -45.206 1.00 81.88 293 THR A O 1
ATOM 2146 N N . MET A 1 294 ? 1.405 -0.998 -43.638 1.00 83.31 294 MET A N 1
ATOM 2147 C CA . MET A 1 294 ? 1.821 -1.877 -42.547 1.00 83.31 294 MET A CA 1
ATOM 2148 C C . MET A 1 294 ? 1.129 -3.239 -42.617 1.00 83.31 294 MET A C 1
ATOM 2150 O O . MET A 1 294 ? -0.090 -3.347 -42.754 1.00 83.31 294 MET A O 1
ATOM 2154 N N . SER A 1 295 ? 1.924 -4.291 -42.473 1.00 85.19 295 SER A N 1
ATOM 2155 C CA . SER A 1 295 ? 1.459 -5.665 -42.338 1.00 85.19 295 SER A CA 1
ATOM 2156 C C . SER A 1 295 ? 0.918 -5.951 -40.931 1.00 85.19 295 SER A C 1
ATOM 2158 O O . SER A 1 295 ? 1.246 -5.268 -39.960 1.00 85.19 295 SER A O 1
ATOM 2160 N N . ALA A 1 296 ? 0.116 -7.012 -40.799 1.00 78.94 296 ALA A N 1
ATOM 2161 C CA . ALA A 1 296 ? -0.372 -7.477 -39.498 1.00 78.94 296 ALA A CA 1
ATOM 2162 C C . ALA A 1 296 ? 0.777 -7.847 -38.540 1.00 78.94 296 ALA A C 1
ATOM 2164 O O . ALA A 1 296 ? 0.707 -7.534 -37.357 1.00 78.94 296 ALA A O 1
ATOM 2165 N N . LEU A 1 297 ? 1.860 -8.431 -39.068 1.00 78.75 297 LEU A N 1
ATOM 2166 C CA . LEU A 1 297 ? 3.045 -8.788 -38.287 1.00 78.75 297 LEU A CA 1
ATOM 2167 C C . LEU A 1 297 ? 3.704 -7.551 -37.657 1.00 78.75 297 LEU A C 1
ATOM 2169 O O . LEU A 1 297 ? 4.050 -7.567 -36.483 1.00 78.75 297 LEU A O 1
ATOM 2173 N N . GLU A 1 298 ? 3.826 -6.454 -38.408 1.00 76.88 298 GLU A N 1
ATOM 2174 C CA . GLU A 1 298 ? 4.415 -5.210 -37.891 1.00 76.88 298 GLU A CA 1
ATOM 2175 C C . GLU A 1 298 ? 3.547 -4.543 -36.813 1.00 76.88 298 GLU A C 1
ATOM 2177 O O . GLU A 1 298 ? 4.070 -3.847 -35.937 1.00 76.88 298 GLU A O 1
ATOM 2182 N N . LEU A 1 299 ? 2.224 -4.729 -36.867 1.00 73.88 299 LEU A N 1
ATOM 2183 C CA . LEU A 1 299 ? 1.307 -4.263 -35.825 1.00 73.88 299 LEU A CA 1
ATOM 2184 C C . LEU A 1 299 ? 1.430 -5.115 -34.561 1.00 73.88 299 LEU A C 1
ATOM 2186 O O . LEU A 1 299 ? 1.516 -4.556 -33.467 1.00 73.88 299 LEU A O 1
ATOM 2190 N N . ASP A 1 300 ? 1.518 -6.435 -34.704 1.00 76.50 300 ASP A N 1
ATOM 2191 C CA . ASP A 1 300 ? 1.747 -7.341 -33.577 1.00 76.50 300 ASP A CA 1
ATOM 2192 C C . ASP A 1 300 ? 3.076 -7.014 -32.876 1.00 76.50 300 ASP A C 1
ATOM 2194 O O . ASP A 1 300 ? 3.092 -6.780 -31.667 1.00 76.50 300 ASP A O 1
ATOM 2198 N N . GLU A 1 301 ? 4.164 -6.838 -33.636 1.00 83.06 301 GLU A N 1
ATOM 2199 C CA . GLU A 1 301 ? 5.470 -6.447 -33.091 1.00 83.06 301 GLU A CA 1
ATOM 2200 C C . GLU A 1 301 ? 5.438 -5.097 -32.356 1.00 83.06 301 GLU A C 1
ATOM 2202 O O . GLU A 1 301 ? 6.116 -4.915 -31.344 1.00 83.06 301 GLU A O 1
ATOM 2207 N N . ARG A 1 302 ? 4.668 -4.114 -32.844 1.00 81.00 302 ARG A N 1
ATOM 2208 C CA . ARG A 1 302 ? 4.487 -2.835 -32.132 1.00 81.00 302 ARG A CA 1
ATOM 2209 C C . ARG A 1 302 ? 3.723 -3.021 -30.824 1.00 81.00 302 ARG A C 1
ATOM 2211 O O . ARG A 1 302 ? 4.074 -2.383 -29.832 1.00 81.00 302 ARG A O 1
ATOM 2218 N N . GLY A 1 303 ? 2.703 -3.876 -30.821 1.00 81.75 303 GLY A N 1
ATOM 2219 C CA . GLY A 1 303 ? 1.966 -4.241 -29.614 1.00 81.75 303 GLY A CA 1
ATOM 2220 C C . GLY A 1 303 ? 2.863 -4.918 -28.582 1.00 81.75 303 GLY A C 1
ATOM 2221 O O . GLY A 1 303 ? 2.811 -4.564 -27.405 1.00 81.75 303 GLY A O 1
ATOM 2222 N N . ASP A 1 304 ? 3.722 -5.833 -29.023 1.00 83.38 304 ASP A N 1
ATOM 2223 C CA . ASP A 1 304 ? 4.689 -6.516 -28.164 1.00 83.38 304 ASP A CA 1
ATOM 2224 C C . ASP A 1 304 ? 5.711 -5.531 -27.585 1.00 83.38 304 ASP A C 1
ATOM 2226 O O . ASP A 1 304 ? 5.886 -5.494 -26.367 1.00 83.38 304 ASP A O 1
ATOM 2230 N N . ARG A 1 305 ? 6.266 -4.627 -28.405 1.00 85.06 305 ARG A N 1
ATOM 2231 C CA . ARG A 1 305 ? 7.168 -3.560 -27.930 1.00 85.06 305 ARG A CA 1
ATOM 2232 C C . ARG A 1 305 ? 6.529 -2.666 -26.866 1.00 85.06 305 ARG A C 1
ATOM 2234 O O . ARG A 1 305 ? 7.185 -2.321 -25.888 1.00 85.06 305 ARG A O 1
ATOM 2241 N N . ALA A 1 306 ? 5.253 -2.304 -27.015 1.00 85.00 306 ALA A N 1
ATOM 2242 C CA . ALA A 1 306 ? 4.547 -1.510 -26.006 1.00 85.00 306 ALA A CA 1
ATOM 2243 C C . ALA A 1 306 ? 4.383 -2.272 -24.675 1.00 85.00 306 ALA A C 1
ATOM 2245 O O . ALA A 1 306 ? 4.451 -1.674 -23.600 1.00 85.00 306 ALA A O 1
ATOM 2246 N N . ARG A 1 307 ? 4.197 -3.597 -24.714 1.00 86.25 307 ARG A N 1
ATOM 2247 C CA . ARG A 1 307 ? 4.144 -4.426 -23.496 1.00 86.25 307 ARG A CA 1
ATOM 2248 C C . ARG A 1 307 ? 5.521 -4.566 -22.852 1.00 86.25 307 ARG A C 1
ATOM 2250 O O . ARG A 1 307 ? 5.634 -4.377 -21.644 1.00 86.25 307 ARG A O 1
ATOM 2257 N N . GLU A 1 308 ? 6.555 -4.829 -23.647 1.00 88.62 308 GLU A N 1
ATOM 2258 C CA . GLU A 1 308 ? 7.947 -4.909 -23.187 1.00 88.62 308 GLU A CA 1
ATOM 2259 C C . GLU A 1 308 ? 8.404 -3.602 -22.533 1.00 88.62 308 GLU A C 1
ATOM 2261 O O . GLU A 1 308 ? 9.026 -3.614 -21.470 1.00 88.62 308 GLU A O 1
ATOM 2266 N N . GLU A 1 309 ? 8.040 -2.463 -23.123 1.00 89.12 309 GLU A N 1
ATOM 2267 C CA . GLU A 1 309 ? 8.318 -1.147 -22.558 1.00 89.12 309 GLU A CA 1
ATOM 2268 C C . GLU A 1 309 ? 7.601 -0.948 -21.219 1.00 89.12 309 GLU A C 1
ATOM 2270 O O . GLU A 1 309 ? 8.204 -0.506 -20.242 1.00 89.12 309 GLU A O 1
ATOM 2275 N N . GLY A 1 310 ? 6.336 -1.360 -21.128 1.00 90.31 310 GLY A N 1
ATOM 2276 C CA . GLY A 1 310 ? 5.593 -1.379 -19.872 1.00 90.31 310 GLY A CA 1
ATOM 2277 C C . GLY A 1 310 ? 6.271 -2.207 -18.781 1.00 90.31 310 GLY A C 1
ATOM 2278 O O . GLY A 1 310 ? 6.447 -1.741 -17.651 1.00 90.31 310 GLY A O 1
ATOM 2279 N N . GLU A 1 311 ? 6.721 -3.412 -19.134 1.00 89.62 311 GLU A N 1
ATOM 2280 C CA . GLU A 1 311 ? 7.498 -4.272 -18.243 1.00 89.62 311 GLU A CA 1
ATOM 2281 C C . GLU A 1 311 ? 8.818 -3.612 -17.826 1.00 89.62 311 GLU A C 1
ATOM 2283 O O . GLU A 1 311 ? 9.211 -3.702 -16.655 1.00 89.62 311 GLU A O 1
ATOM 2288 N N . ARG A 1 312 ? 9.499 -2.928 -18.750 1.00 89.12 312 ARG A N 1
ATOM 2289 C CA . ARG A 1 312 ? 10.744 -2.204 -18.481 1.00 89.12 312 ARG A CA 1
ATOM 2290 C C . ARG A 1 312 ? 10.520 -1.047 -17.513 1.00 89.12 312 ARG A C 1
ATOM 2292 O O . ARG A 1 312 ? 11.257 -0.954 -16.530 1.00 89.12 312 ARG A O 1
ATOM 2299 N N . ILE A 1 313 ? 9.501 -0.216 -17.735 1.00 87.62 313 ILE A N 1
ATOM 2300 C CA . ILE A 1 313 ? 9.131 0.894 -16.842 1.00 87.62 313 ILE A CA 1
ATOM 2301 C C . ILE A 1 313 ? 8.821 0.355 -15.441 1.00 87.62 313 ILE A C 1
ATOM 2303 O O . ILE A 1 313 ? 9.324 0.878 -14.439 1.00 87.62 313 ILE A O 1
ATOM 2307 N N . TYR A 1 314 ? 8.051 -0.735 -15.354 1.00 87.44 314 TYR A N 1
ATOM 2308 C CA . TYR A 1 314 ? 7.739 -1.375 -14.076 1.00 87.44 314 TYR A CA 1
ATOM 2309 C C . TYR A 1 314 ? 9.003 -1.877 -13.360 1.00 87.44 314 TYR A C 1
ATOM 2311 O O . TYR A 1 314 ? 9.137 -1.732 -12.143 1.00 87.44 314 TYR A O 1
ATOM 2319 N N . ALA A 1 315 ? 9.941 -2.465 -14.107 1.00 85.00 315 ALA A N 1
ATOM 2320 C CA . ALA A 1 315 ? 11.177 -3.023 -13.568 1.00 85.00 315 ALA A CA 1
ATOM 2321 C C . ALA A 1 315 ? 12.140 -1.951 -13.059 1.00 85.00 315 ALA A C 1
ATOM 2323 O O . ALA A 1 315 ? 12.716 -2.097 -11.982 1.00 85.00 315 ALA A O 1
ATOM 2324 N N . GLN A 1 316 ? 12.344 -0.907 -13.862 1.00 82.56 316 GLN A N 1
ATOM 2325 C CA . GLN A 1 316 ? 13.379 0.091 -13.627 1.00 82.56 316 GLN A CA 1
ATOM 2326 C C . GLN A 1 316 ? 12.982 1.093 -12.551 1.00 82.56 316 GLN A C 1
ATOM 2328 O O . GLN A 1 316 ? 13.873 1.586 -11.866 1.00 82.56 316 GLN A O 1
ATOM 2333 N N . LYS A 1 317 ? 11.676 1.357 -12.372 1.00 81.56 317 LYS A N 1
ATOM 2334 C CA . LYS A 1 317 ? 11.161 2.306 -11.366 1.00 81.56 317 LYS A CA 1
ATOM 2335 C C . LYS A 1 317 ? 11.957 3.623 -11.416 1.00 81.56 317 LYS A C 1
ATOM 2337 O O . LYS A 1 317 ? 12.598 3.985 -10.428 1.00 81.56 317 LYS A O 1
ATOM 2342 N N . PRO A 1 318 ? 11.989 4.293 -12.582 1.00 72.00 318 PRO A N 1
ATOM 2343 C CA . PRO A 1 318 ? 13.030 5.264 -12.933 1.00 72.00 318 PRO A CA 1
ATOM 2344 C C . PRO A 1 318 ? 13.156 6.430 -11.944 1.00 72.00 318 PRO A C 1
ATOM 2346 O O . PRO A 1 318 ? 14.241 6.980 -11.782 1.00 72.00 318 PRO A O 1
ATOM 2349 N N . ASN A 1 319 ? 12.077 6.760 -11.233 1.00 70.25 319 ASN A N 1
ATOM 2350 C CA . ASN A 1 319 ? 12.026 7.919 -10.346 1.00 70.25 319 ASN A CA 1
ATOM 2351 C C . ASN A 1 319 ? 12.363 7.586 -8.880 1.00 70.25 319 ASN A C 1
ATOM 2353 O O . ASN A 1 319 ? 12.474 8.498 -8.057 1.00 70.25 319 ASN A O 1
ATOM 2357 N N . LEU A 1 320 ? 12.559 6.301 -8.537 1.00 66.50 320 LEU A N 1
ATOM 2358 C CA . LEU A 1 320 ? 12.679 5.840 -7.145 1.00 66.50 320 LEU A CA 1
ATOM 2359 C C . LEU A 1 320 ? 13.818 6.546 -6.388 1.00 66.50 320 LEU A C 1
ATOM 2361 O O . LEU A 1 320 ? 13.712 6.758 -5.183 1.00 66.50 320 LEU A O 1
ATOM 2365 N N . GLY A 1 321 ? 14.884 6.932 -7.094 1.00 60.22 321 GLY A N 1
ATOM 2366 C CA . GLY A 1 321 ? 16.055 7.595 -6.518 1.00 60.22 321 GLY A CA 1
ATOM 2367 C C . GLY A 1 321 ? 15.916 9.098 -6.259 1.00 60.22 321 GLY A C 1
ATOM 2368 O O . GLY A 1 321 ? 16.756 9.639 -5.550 1.00 60.22 321 GLY A O 1
ATOM 2369 N N . GLN A 1 322 ? 14.907 9.781 -6.811 1.00 55.09 322 GLN A N 1
ATOM 2370 C CA . GLN A 1 322 ? 14.811 11.245 -6.704 1.00 55.09 322 GLN A CA 1
ATOM 2371 C C . GLN A 1 322 ? 14.006 11.691 -5.477 1.00 55.09 322 GLN A C 1
ATOM 2373 O O . GLN A 1 322 ? 14.454 12.586 -4.775 1.00 55.09 322 GLN A O 1
ATOM 2378 N N . HIS A 1 323 ? 12.895 11.018 -5.151 1.00 56.16 323 HIS A N 1
ATOM 2379 C CA . HIS A 1 323 ? 12.052 11.350 -3.983 1.00 56.16 323 HIS A CA 1
ATOM 2380 C C . HIS A 1 323 ? 11.328 10.120 -3.398 1.00 56.16 323 HIS A C 1
ATOM 2382 O O . HIS A 1 323 ? 10.263 10.224 -2.798 1.00 56.16 323 HIS A O 1
ATOM 2388 N N . GLY A 1 324 ? 11.819 8.905 -3.672 1.00 62.34 324 GLY A N 1
ATOM 2389 C CA . GLY A 1 324 ? 11.089 7.665 -3.381 1.00 62.34 324 GLY A CA 1
ATOM 2390 C C . GLY A 1 324 ? 9.880 7.416 -4.301 1.00 62.34 324 GLY A C 1
ATOM 2391 O O . GLY A 1 324 ? 9.348 6.310 -4.319 1.00 62.34 324 GLY A O 1
ATOM 2392 N N . VAL A 1 325 ? 9.460 8.392 -5.105 1.00 73.56 325 VAL A N 1
ATOM 2393 C CA . VAL A 1 325 ? 8.388 8.262 -6.102 1.00 73.56 325 VAL A CA 1
ATOM 2394 C C . VAL A 1 325 ? 8.756 7.198 -7.129 1.00 73.56 325 VAL A C 1
ATOM 2396 O O . VAL A 1 325 ? 9.806 7.261 -7.747 1.00 73.56 325 VAL A O 1
ATOM 2399 N N . THR A 1 326 ? 7.908 6.193 -7.336 1.00 72.06 326 THR A N 1
ATOM 2400 C CA . THR A 1 326 ? 8.282 5.051 -8.193 1.00 72.06 326 THR A CA 1
ATOM 2401 C C . THR A 1 326 ? 8.078 5.344 -9.689 1.00 72.06 326 THR A C 1
ATOM 2403 O O . THR A 1 326 ? 8.912 4.953 -10.509 1.00 72.06 326 THR A O 1
ATOM 2406 N N . TRP A 1 327 ? 7.008 6.064 -10.044 1.00 83.38 327 TRP A N 1
ATOM 2407 C CA . TRP A 1 327 ? 6.610 6.373 -11.423 1.00 83.38 327 TRP A CA 1
ATOM 2408 C C . TRP A 1 327 ? 5.961 7.768 -11.498 1.00 83.38 327 TRP A C 1
ATOM 2410 O O . TRP A 1 327 ? 5.320 8.184 -10.538 1.00 83.38 327 TRP A O 1
ATOM 2420 N N . SER A 1 328 ? 6.159 8.496 -12.605 1.00 84.06 328 SER A N 1
ATOM 2421 C CA . SER A 1 328 ? 5.490 9.775 -12.903 1.00 84.06 328 SER A CA 1
ATOM 2422 C C . SER A 1 328 ? 4.063 9.558 -13.418 1.00 84.06 328 SER A C 1
ATOM 2424 O O . SER A 1 328 ? 3.680 8.430 -13.730 1.00 84.06 328 SER A O 1
ATOM 2426 N N . GLN A 1 329 ? 3.301 10.644 -13.576 1.00 85.25 329 GLN A N 1
ATOM 2427 C CA . GLN A 1 329 ? 1.978 10.603 -14.214 1.00 85.25 329 GLN A CA 1
ATOM 2428 C C . GLN A 1 329 ? 2.053 10.072 -15.653 1.00 85.25 329 GLN A C 1
ATOM 2430 O O . GLN A 1 329 ? 1.319 9.159 -16.017 1.00 85.25 329 GLN A O 1
ATOM 2435 N N . GLU A 1 330 ? 3.041 10.525 -16.429 1.00 86.81 330 GLU A N 1
ATOM 2436 C CA . GLU A 1 330 ? 3.295 10.012 -17.784 1.00 86.81 330 GLU A CA 1
ATOM 2437 C C . GLU A 1 330 ? 3.555 8.499 -17.803 1.00 86.81 330 GLU A C 1
ATOM 2439 O O . GLU A 1 330 ? 3.056 7.786 -18.673 1.00 86.81 330 GLU A O 1
ATOM 2444 N N . ASN A 1 331 ? 4.289 7.980 -16.811 1.00 88.69 331 ASN A N 1
ATOM 2445 C CA . ASN A 1 331 ? 4.495 6.541 -16.686 1.00 88.69 331 ASN A CA 1
ATOM 2446 C C . ASN A 1 331 ? 3.167 5.824 -16.404 1.00 88.69 331 ASN A C 1
ATOM 2448 O O . ASN A 1 331 ? 2.893 4.802 -17.030 1.00 88.69 331 ASN A O 1
ATOM 2452 N N . TYR A 1 332 ? 2.335 6.341 -15.493 1.00 87.25 332 TYR A N 1
ATOM 2453 C CA . TYR A 1 332 ? 1.029 5.749 -15.178 1.00 87.25 332 TYR A CA 1
ATOM 2454 C C . TYR A 1 332 ? 0.046 5.774 -16.353 1.00 87.25 332 TYR A C 1
ATOM 2456 O O . TYR A 1 332 ? -0.773 4.861 -16.467 1.00 87.25 332 TYR A O 1
ATOM 2464 N N . ALA A 1 333 ? 0.172 6.729 -17.274 1.00 88.75 333 ALA A N 1
ATOM 2465 C CA . ALA A 1 333 ? -0.600 6.758 -18.514 1.00 88.75 333 ALA A CA 1
ATOM 2466 C C . ALA A 1 333 ? -0.177 5.679 -19.534 1.00 88.75 333 ALA A C 1
ATOM 2468 O O . ALA A 1 333 ? -0.930 5.353 -20.454 1.00 88.75 333 ALA A O 1
ATOM 2469 N N . HIS A 1 334 ? 1.007 5.076 -19.382 1.00 91.56 334 HIS A N 1
ATOM 2470 C CA . HIS A 1 334 ? 1.499 4.066 -20.313 1.00 91.56 334 HIS A CA 1
ATOM 2471 C C . HIS A 1 334 ? 0.737 2.735 -20.166 1.00 91.56 334 HIS A C 1
ATOM 2473 O O . HIS A 1 334 ? 0.880 2.019 -19.174 1.00 91.56 334 HIS A O 1
ATOM 2479 N N . LEU A 1 335 ? -0.022 2.339 -21.195 1.00 90.31 335 LEU A N 1
ATOM 2480 C CA . LEU A 1 335 ? -0.878 1.139 -21.169 1.00 90.31 335 LEU A CA 1
ATOM 2481 C C . LEU A 1 335 ? -0.119 -0.162 -20.865 1.00 90.31 335 LEU A C 1
ATOM 2483 O O . LEU A 1 335 ? -0.628 -1.030 -20.157 1.00 90.31 335 LEU A O 1
ATOM 2487 N N . GLY A 1 336 ? 1.120 -0.297 -21.349 1.00 91.19 336 GLY A N 1
ATOM 2488 C CA . GLY A 1 336 ? 1.962 -1.442 -20.998 1.00 91.19 336 GLY A CA 1
ATOM 2489 C C . GLY A 1 336 ? 2.300 -1.482 -19.502 1.00 91.19 336 GLY A C 1
ATOM 2490 O O . GLY A 1 336 ? 2.339 -2.559 -18.910 1.00 91.19 336 GLY A O 1
ATOM 2491 N N . LEU A 1 337 ? 2.519 -0.317 -18.873 1.00 91.94 337 LEU A N 1
ATOM 2492 C CA . LEU A 1 337 ? 2.761 -0.250 -17.430 1.00 91.94 337 LEU A CA 1
ATOM 2493 C C . LEU A 1 337 ? 1.477 -0.575 -16.674 1.00 91.94 337 LEU A C 1
ATOM 2495 O O . LEU A 1 337 ? 1.528 -1.338 -15.714 1.00 91.94 337 LEU A O 1
ATOM 2499 N N . GLN A 1 338 ? 0.336 -0.031 -17.107 1.00 93.19 338 GLN A N 1
ATOM 2500 C CA . GLN A 1 338 ? -0.958 -0.330 -16.494 1.00 93.19 338 GLN A CA 1
ATOM 2501 C C . GLN A 1 338 ? -1.240 -1.831 -16.500 1.00 93.19 338 GLN A C 1
ATOM 2503 O O . GLN A 1 338 ? -1.648 -2.368 -15.474 1.00 93.19 338 GLN A O 1
ATOM 2508 N N . PHE A 1 339 ? -0.950 -2.530 -17.601 1.00 92.50 339 PHE A N 1
ATOM 2509 C CA . PHE A 1 339 ? -1.094 -3.983 -17.665 1.00 92.50 339 PHE A CA 1
ATOM 2510 C C . PHE A 1 339 ? -0.266 -4.690 -16.580 1.00 92.50 339 PHE A C 1
ATOM 2512 O O . PHE A 1 339 ? -0.809 -5.461 -15.787 1.00 92.50 339 PHE A O 1
ATOM 2519 N N . GLU A 1 340 ? 1.033 -4.392 -16.481 1.00 91.56 340 GLU A N 1
ATOM 2520 C CA . GLU A 1 340 ? 1.901 -5.002 -15.465 1.00 91.56 340 GLU A CA 1
ATOM 2521 C C . GLU A 1 340 ? 1.513 -4.603 -14.035 1.00 91.56 340 GLU A C 1
ATOM 2523 O O . GLU A 1 340 ? 1.522 -5.440 -13.127 1.00 91.56 340 GLU A O 1
ATOM 2528 N N . TYR A 1 341 ? 1.109 -3.348 -13.831 1.00 93.00 341 TYR A N 1
ATOM 2529 C CA . TYR A 1 341 ? 0.632 -2.854 -12.546 1.00 93.00 341 TYR A CA 1
ATOM 2530 C C . TYR A 1 341 ? -0.626 -3.609 -12.118 1.00 93.00 341 TYR A C 1
ATOM 2532 O O . TYR A 1 341 ? -0.641 -4.194 -11.039 1.00 93.00 341 TYR A O 1
ATOM 2540 N N . LEU A 1 342 ? -1.664 -3.662 -12.958 1.00 94.56 342 LEU A N 1
ATOM 2541 C CA . LEU A 1 342 ? -2.901 -4.387 -12.664 1.00 94.56 342 LEU A CA 1
ATOM 2542 C C . LEU A 1 342 ? -2.626 -5.869 -12.405 1.00 94.56 342 LEU A C 1
ATOM 2544 O O . LEU A 1 342 ? -3.197 -6.443 -11.484 1.00 94.56 342 LEU A O 1
ATOM 2548 N N . ARG A 1 343 ? -1.725 -6.495 -13.165 1.00 92.88 343 ARG A N 1
ATOM 2549 C CA . ARG A 1 343 ? -1.408 -7.919 -13.017 1.00 92.88 343 ARG A CA 1
ATOM 2550 C C . ARG A 1 343 ? -0.730 -8.234 -11.685 1.00 92.88 343 ARG A C 1
ATOM 2552 O O . ARG A 1 343 ? -1.105 -9.192 -11.017 1.00 92.88 343 ARG A O 1
ATOM 2559 N N . LEU A 1 344 ? 0.269 -7.446 -11.293 1.00 92.06 344 LEU A N 1
ATOM 2560 C CA . LEU A 1 344 ? 1.102 -7.745 -10.124 1.00 92.06 344 LEU A CA 1
ATOM 2561 C C . LEU A 1 344 ? 0.583 -7.067 -8.853 1.00 92.06 344 LEU A C 1
ATOM 2563 O O . LEU A 1 344 ? 0.486 -7.692 -7.795 1.00 92.06 344 LEU A O 1
ATOM 2567 N N . LYS A 1 345 ? 0.215 -5.785 -8.946 1.00 92.12 345 LYS A N 1
ATOM 2568 C CA . LYS A 1 345 ? -0.251 -5.010 -7.794 1.00 92.12 345 LYS A CA 1
ATOM 2569 C C . LYS A 1 345 ? -1.656 -5.389 -7.364 1.00 92.12 345 LYS A C 1
ATOM 2571 O O . LYS A 1 345 ? -1.932 -5.236 -6.185 1.00 92.12 345 LYS A O 1
ATOM 2576 N N . SER A 1 346 ? -2.512 -5.938 -8.224 1.00 95.69 346 SER A N 1
ATOM 2577 C CA . SER A 1 346 ? -3.827 -6.418 -7.768 1.00 95.69 346 SER A CA 1
ATOM 2578 C C . SER A 1 346 ? -3.711 -7.467 -6.664 1.00 95.69 346 SER A C 1
ATOM 2580 O O . SER A 1 346 ? -4.287 -7.293 -5.595 1.00 95.69 346 SER A O 1
ATOM 2582 N N . ILE A 1 347 ? -2.885 -8.497 -6.875 1.00 95.19 347 ILE A N 1
ATOM 2583 C CA . ILE A 1 347 ? -2.610 -9.554 -5.892 1.00 95.19 347 ILE A CA 1
ATOM 2584 C C . ILE A 1 347 ? -1.981 -8.952 -4.636 1.00 95.19 347 ILE A C 1
ATOM 2586 O O . ILE A 1 347 ? -2.444 -9.210 -3.524 1.00 95.19 347 ILE A O 1
ATOM 2590 N N . GLN A 1 348 ? -0.955 -8.116 -4.814 1.00 92.69 348 GLN A N 1
ATOM 2591 C CA . GLN A 1 348 ? -0.236 -7.507 -3.701 1.00 92.69 348 GLN A CA 1
ATOM 2592 C C . GLN A 1 348 ? -1.157 -6.642 -2.823 1.00 92.69 348 GLN A C 1
ATOM 2594 O O . GLN A 1 348 ? -1.299 -6.892 -1.630 1.00 92.69 348 GLN A O 1
ATOM 2599 N N . ARG A 1 349 ? -1.830 -5.652 -3.418 1.00 94.69 349 ARG A N 1
ATOM 2600 C CA . ARG A 1 349 ? -2.687 -4.692 -2.707 1.00 94.69 349 ARG A CA 1
ATOM 2601 C C . ARG A 1 349 ? -3.882 -5.362 -2.056 1.00 94.69 349 ARG A C 1
ATOM 2603 O O . ARG A 1 349 ? -4.230 -5.022 -0.929 1.00 94.69 349 ARG A O 1
ATOM 2610 N N . PHE A 1 350 ? -4.481 -6.331 -2.744 1.00 97.12 350 PHE A N 1
ATOM 2611 C CA . PHE A 1 350 ? -5.597 -7.093 -2.206 1.00 97.12 350 PHE A CA 1
ATOM 2612 C C . PHE A 1 350 ? -5.186 -7.877 -0.954 1.00 97.12 350 PHE A C 1
ATOM 2614 O O . PHE A 1 350 ? -5.819 -7.753 0.090 1.00 97.12 350 PHE A O 1
ATOM 2621 N N . THR A 1 351 ? -4.110 -8.664 -1.036 1.00 95.81 351 THR A N 1
ATOM 2622 C CA . THR A 1 351 ? -3.680 -9.538 0.071 1.00 95.81 351 THR A CA 1
ATOM 2623 C C . THR A 1 351 ? -3.138 -8.752 1.263 1.00 95.81 351 THR A C 1
ATOM 2625 O O . THR A 1 351 ? -3.454 -9.075 2.407 1.00 95.81 351 THR A O 1
ATOM 2628 N N . GLU A 1 352 ? -2.366 -7.692 1.017 1.00 94.62 352 GLU A N 1
ATOM 2629 C CA . GLU A 1 352 ? -1.849 -6.811 2.069 1.00 94.62 352 GLU A CA 1
ATOM 2630 C C . GLU A 1 352 ? -2.972 -5.990 2.722 1.00 94.62 352 GLU A C 1
ATOM 2632 O O . GLU A 1 352 ? -2.993 -5.857 3.947 1.00 94.62 352 GLU A O 1
ATOM 2637 N N . GLY A 1 353 ? -3.935 -5.498 1.931 1.00 96.19 353 GLY A N 1
ATOM 2638 C CA . GLY A 1 353 ? -5.132 -4.819 2.429 1.00 96.19 353 GLY A CA 1
ATOM 2639 C C . GLY A 1 353 ? -6.014 -5.741 3.272 1.00 96.19 353 GLY A C 1
ATOM 2640 O O . GLY A 1 353 ? -6.410 -5.374 4.374 1.00 96.19 353 GLY A O 1
ATOM 2641 N N . TRP A 1 354 ? -6.253 -6.974 2.817 1.00 96.62 354 TRP A N 1
ATOM 2642 C CA . TRP A 1 354 ? -6.991 -7.985 3.581 1.00 96.62 354 TRP A CA 1
ATOM 2643 C C . TRP A 1 354 ? -6.328 -8.292 4.926 1.00 96.62 354 TRP A C 1
ATOM 2645 O O . TRP A 1 354 ? -6.993 -8.302 5.962 1.00 96.62 354 TRP A O 1
ATOM 2655 N N . ALA A 1 355 ? -5.010 -8.506 4.931 1.00 94.88 355 ALA A N 1
ATOM 2656 C CA . ALA A 1 355 ? -4.266 -8.749 6.162 1.00 94.88 355 ALA A CA 1
ATOM 2657 C C . ALA A 1 355 ? -4.352 -7.548 7.123 1.00 94.88 355 ALA A C 1
ATOM 2659 O O . ALA A 1 355 ? -4.555 -7.730 8.325 1.00 94.88 355 ALA A O 1
ATOM 2660 N N . ALA A 1 356 ? -4.257 -6.319 6.607 1.00 96.25 356 ALA A N 1
ATOM 2661 C CA . ALA A 1 356 ? -4.412 -5.111 7.415 1.00 96.25 356 ALA A CA 1
ATOM 2662 C C . ALA A 1 356 ? -5.816 -5.018 8.046 1.00 96.25 356 ALA A C 1
ATOM 2664 O O . ALA A 1 356 ? -5.931 -4.708 9.231 1.00 96.25 356 ALA A O 1
ATOM 2665 N N . LEU A 1 357 ? -6.871 -5.371 7.302 1.00 97.25 357 LEU A N 1
ATOM 2666 C CA . LEU A 1 357 ? -8.249 -5.423 7.807 1.00 97.25 357 LEU A CA 1
ATOM 2667 C C . LEU A 1 357 ? -8.430 -6.480 8.904 1.00 97.25 357 LEU A C 1
ATOM 2669 O O . LEU A 1 357 ? -9.038 -6.186 9.930 1.00 97.25 357 LEU A O 1
ATOM 2673 N N . GLN A 1 358 ? -7.863 -7.681 8.742 1.00 95.56 358 GLN A N 1
ATOM 2674 C CA . GLN A 1 358 ? -7.894 -8.720 9.784 1.00 95.56 358 GLN A CA 1
ATOM 2675 C C . GLN A 1 358 ? -7.186 -8.269 11.067 1.00 95.56 358 GLN A C 1
ATOM 2677 O O . GLN A 1 358 ? -7.647 -8.551 12.172 1.00 95.56 358 GLN A O 1
ATOM 2682 N N . ARG A 1 359 ? -6.085 -7.524 10.947 1.00 94.88 359 ARG A N 1
ATOM 2683 C CA . ARG A 1 359 ? -5.388 -6.972 12.115 1.00 94.88 359 ARG A CA 1
ATOM 2684 C C . ARG A 1 359 ? -6.164 -5.832 12.762 1.00 94.88 359 ARG A C 1
ATOM 2686 O O . ARG A 1 359 ? -6.283 -5.826 13.981 1.00 94.88 359 ARG A O 1
ATOM 2693 N N . ALA A 1 360 ? -6.736 -4.924 11.969 1.00 96.00 360 ALA A N 1
ATOM 2694 C CA . ALA A 1 360 ? -7.621 -3.870 12.463 1.00 96.00 360 ALA A CA 1
ATOM 2695 C C . ALA A 1 360 ? -8.828 -4.467 13.209 1.00 96.00 360 ALA A C 1
ATOM 2697 O O . ALA A 1 360 ? -9.188 -4.022 14.297 1.00 96.00 360 ALA A O 1
ATOM 2698 N N . TYR A 1 361 ? -9.399 -5.545 12.670 1.00 95.69 361 TYR A N 1
ATOM 2699 C CA . TYR A 1 361 ? -10.423 -6.330 13.345 1.00 95.69 361 TYR A CA 1
ATOM 2700 C C . TYR A 1 361 ? -9.928 -6.875 14.687 1.00 95.69 361 TYR A C 1
ATOM 2702 O O . TYR A 1 361 ? -10.597 -6.698 15.701 1.00 95.69 361 TYR A O 1
ATOM 2710 N N . ASN A 1 362 ? -8.743 -7.488 14.716 1.00 94.00 362 ASN A N 1
ATOM 2711 C CA . ASN A 1 362 ? -8.191 -8.101 15.925 1.00 94.00 362 ASN A CA 1
ATOM 2712 C C . ASN A 1 362 ? -7.849 -7.102 17.037 1.00 94.00 362 ASN A C 1
ATOM 2714 O O . ASN A 1 362 ? -7.790 -7.501 18.197 1.00 94.00 362 ASN A O 1
ATOM 2718 N N . VAL A 1 363 ? -7.655 -5.823 16.710 1.00 93.69 363 VAL A N 1
ATOM 2719 C CA . VAL A 1 363 ? -7.502 -4.750 17.707 1.00 93.69 363 VAL A CA 1
ATOM 2720 C C . VAL A 1 363 ? -8.827 -4.076 18.070 1.00 93.69 363 VAL A C 1
ATOM 2722 O O . VAL A 1 363 ? -8.816 -3.109 18.821 1.00 93.69 363 VAL A O 1
ATOM 2725 N N . GLY A 1 364 ? -9.963 -4.565 17.558 1.00 94.62 364 GLY A N 1
ATOM 2726 C CA . GLY A 1 364 ? -11.289 -4.102 17.968 1.00 94.62 364 GLY A CA 1
ATOM 2727 C C . GLY A 1 364 ? -11.942 -3.043 17.085 1.00 94.62 364 GLY A C 1
ATOM 2728 O O . GLY A 1 364 ? -13.053 -2.612 17.384 1.00 94.62 364 GLY A O 1
ATOM 2729 N N . PHE A 1 365 ? -11.306 -2.630 15.982 1.00 95.12 365 PHE A N 1
ATOM 2730 C CA . PHE A 1 365 ? -11.780 -1.497 15.175 1.00 95.12 365 PHE A CA 1
ATOM 2731 C C . PHE A 1 365 ? -13.222 -1.678 14.670 1.00 95.12 365 PHE A C 1
ATOM 2733 O O . PHE A 1 365 ? -14.010 -0.737 14.645 1.00 95.12 365 PHE A O 1
ATOM 2740 N N . PHE A 1 366 ? -13.594 -2.907 14.308 1.00 94.06 366 PHE A N 1
ATOM 2741 C CA . PHE A 1 366 ? -14.911 -3.208 13.745 1.00 94.06 366 PHE A CA 1
ATOM 2742 C C . PHE A 1 366 ? -15.984 -3.564 14.782 1.00 94.06 366 PHE A C 1
ATOM 2744 O O . PHE A 1 366 ? -17.118 -3.828 14.388 1.00 94.06 366 PHE A O 1
ATOM 2751 N N . ALA A 1 367 ? -15.682 -3.565 16.083 1.00 91.19 367 ALA A N 1
ATOM 2752 C CA . ALA A 1 367 ? -16.608 -4.044 17.114 1.00 91.19 367 ALA A CA 1
ATOM 2753 C C . ALA A 1 367 ? -17.968 -3.322 17.093 1.00 91.19 367 ALA A C 1
ATOM 2755 O O . ALA A 1 367 ? -19.013 -3.969 17.109 1.00 91.19 367 ALA A O 1
ATOM 2756 N N . ALA A 1 368 ? -17.968 -1.993 16.939 1.00 87.62 368 ALA A N 1
ATOM 2757 C CA . ALA A 1 368 ? -19.201 -1.209 16.841 1.00 87.62 368 ALA A CA 1
ATOM 2758 C C . ALA A 1 368 ? -20.036 -1.569 15.598 1.00 87.62 368 ALA A C 1
ATOM 2760 O O . ALA A 1 368 ? -21.266 -1.556 15.644 1.00 87.62 368 ALA A O 1
ATOM 2761 N N . LEU A 1 369 ? -19.382 -1.927 14.485 1.00 88.69 369 LEU A N 1
ATOM 2762 C CA . LEU A 1 369 ? -20.092 -2.431 13.311 1.00 88.69 369 LEU A CA 1
ATOM 2763 C C . LEU A 1 369 ? -20.666 -3.822 13.578 1.00 88.69 369 LEU A C 1
ATOM 2765 O O . LEU A 1 369 ? -21.754 -4.096 13.101 1.00 88.69 369 LEU A O 1
ATOM 2769 N N . GLN A 1 370 ? -20.009 -4.680 14.360 1.00 86.50 370 GLN A N 1
ATOM 2770 C CA . GLN A 1 370 ? -20.528 -6.014 14.698 1.00 86.50 370 GLN A CA 1
ATOM 2771 C C . GLN A 1 370 ? -21.742 -5.988 15.635 1.00 86.50 370 GLN A C 1
ATOM 2773 O O . GLN A 1 370 ? -22.569 -6.896 15.589 1.00 86.50 370 GLN A O 1
ATOM 2778 N N . GLU A 1 371 ? -21.826 -4.986 16.509 1.00 81.31 371 GLU A N 1
ATOM 2779 C CA . GLU A 1 371 ? -22.921 -4.822 17.473 1.00 81.31 371 GLU A CA 1
ATOM 2780 C C . GLU A 1 371 ? -24.150 -4.126 16.892 1.00 81.31 371 GLU A C 1
ATOM 2782 O O . GLU A 1 371 ? -25.231 -4.196 17.480 1.00 81.31 371 GLU A O 1
ATOM 2787 N N . ALA A 1 372 ? -24.000 -3.467 15.741 1.00 72.62 372 ALA A N 1
ATOM 2788 C CA . ALA A 1 372 ? -25.099 -2.786 15.083 1.00 72.62 372 ALA A CA 1
ATOM 2789 C C . ALA A 1 372 ? -26.262 -3.755 14.801 1.00 72.62 372 ALA A C 1
ATOM 2791 O O . ALA A 1 372 ? -26.067 -4.892 14.366 1.00 72.62 372 ALA A O 1
ATOM 2792 N N . ALA A 1 373 ? -27.484 -3.274 15.048 1.00 65.31 373 ALA A N 1
ATOM 2793 C CA . ALA A 1 373 ? -28.720 -3.976 14.720 1.00 65.31 373 ALA A CA 1
ATOM 2794 C C . ALA A 1 373 ? -28.715 -4.445 13.246 1.00 65.31 373 ALA A C 1
ATOM 2796 O O . ALA A 1 373 ? -28.072 -3.806 12.414 1.00 65.31 373 ALA A O 1
ATOM 2797 N N . PRO A 1 374 ? -29.469 -5.500 12.884 1.00 68.06 374 PRO A N 1
ATOM 2798 C CA . PRO A 1 374 ? -29.421 -6.135 11.557 1.00 68.06 374 PRO A CA 1
ATOM 2799 C C . PRO A 1 374 ? -29.875 -5.251 10.378 1.00 68.06 374 PRO A C 1
ATOM 2801 O O . PRO A 1 374 ? -29.971 -5.735 9.251 1.00 68.06 374 PRO A O 1
ATOM 2804 N N . ALA A 1 375 ? -30.174 -3.971 10.609 1.00 74.00 375 ALA A N 1
ATOM 2805 C CA . ALA A 1 375 ? -30.460 -3.029 9.542 1.00 74.00 375 ALA A CA 1
ATOM 2806 C C . ALA A 1 375 ? -29.190 -2.773 8.706 1.00 74.00 375 ALA A C 1
ATOM 2808 O O . ALA A 1 375 ? -28.114 -2.585 9.282 1.00 74.00 375 ALA A O 1
ATOM 2809 N N . PRO A 1 376 ? -29.301 -2.721 7.365 1.00 79.25 376 PRO A N 1
ATOM 2810 C CA . PRO A 1 376 ? -28.184 -2.364 6.507 1.00 79.25 376 PRO A CA 1
ATOM 2811 C C . PRO A 1 376 ? -27.550 -1.042 6.937 1.00 79.25 376 PRO A C 1
ATOM 2813 O O . PRO A 1 376 ? -28.217 -0.006 6.970 1.00 79.25 376 PRO A O 1
ATOM 2816 N N . ARG A 1 377 ? -26.257 -1.075 7.264 1.00 83.88 377 ARG A N 1
ATOM 2817 C CA . ARG A 1 377 ? -25.492 0.114 7.648 1.00 83.88 377 ARG A CA 1
ATOM 2818 C C . ARG A 1 377 ? -24.538 0.497 6.527 1.00 83.88 377 ARG A C 1
ATOM 2820 O O . ARG A 1 377 ? -23.712 -0.315 6.120 1.00 83.88 377 ARG A O 1
ATOM 2827 N N . ALA A 1 378 ? -24.623 1.742 6.067 1.00 90.75 378 ALA A N 1
ATOM 2828 C CA . ALA A 1 378 ? -23.630 2.298 5.156 1.00 90.75 378 ALA A CA 1
ATOM 2829 C C . ALA A 1 378 ? -22.265 2.403 5.855 1.00 90.75 378 ALA A C 1
ATOM 2831 O O . ALA A 1 378 ? -22.194 2.803 7.019 1.00 90.75 378 ALA A O 1
ATOM 2832 N N . PHE A 1 379 ? -21.199 2.050 5.141 1.00 95.69 379 PHE A N 1
ATOM 2833 C CA . PHE A 1 379 ? -19.819 2.176 5.606 1.00 95.69 379 PHE A CA 1
ATOM 2834 C C . PHE A 1 379 ? -18.973 2.790 4.495 1.00 95.69 379 PHE A C 1
ATOM 2836 O O . PHE A 1 379 ? -18.679 2.146 3.490 1.00 95.69 379 PHE A O 1
ATOM 2843 N N . ARG A 1 380 ? -18.648 4.070 4.637 1.00 98.12 380 ARG A N 1
ATOM 2844 C CA . ARG A 1 380 ? -17.972 4.868 3.614 1.00 98.12 380 ARG A CA 1
ATOM 2845 C C . ARG A 1 380 ? -16.474 4.684 3.748 1.00 98.12 380 ARG A C 1
ATOM 2847 O O . ARG A 1 380 ? -15.892 5.044 4.771 1.00 98.12 380 ARG A O 1
ATOM 2854 N N . VAL A 1 381 ? -15.855 4.139 2.710 1.00 98.75 381 VAL A N 1
ATOM 2855 C CA . VAL A 1 381 ? -14.426 3.842 2.695 1.00 98.75 381 VAL A CA 1
ATOM 2856 C C . VAL A 1 381 ? -13.781 4.506 1.494 1.00 98.75 381 VAL A C 1
ATOM 2858 O O . VAL A 1 381 ? -14.171 4.251 0.354 1.00 98.75 381 VAL A O 1
ATOM 2861 N N . ALA A 1 382 ? -12.775 5.335 1.755 1.00 98.75 382 ALA A N 1
ATOM 2862 C CA . ALA A 1 382 ? -12.012 6.009 0.715 1.00 98.75 382 ALA A CA 1
ATOM 2863 C C . ALA A 1 382 ? -10.573 5.492 0.685 1.00 98.75 382 ALA A C 1
ATOM 2865 O O . ALA A 1 382 ? -9.931 5.414 1.729 1.00 98.75 382 ALA A O 1
ATOM 2866 N N . SER A 1 383 ? -10.049 5.162 -0.493 1.00 98.69 383 SER A N 1
ATOM 2867 C CA . SER A 1 383 ? -8.613 4.945 -0.683 1.00 98.69 383 SER A CA 1
ATOM 2868 C C . SER A 1 383 ? -7.961 6.229 -1.182 1.00 98.69 383 SER A C 1
ATOM 2870 O O . SER A 1 383 ? -8.417 6.793 -2.175 1.00 98.69 383 SER A O 1
ATOM 2872 N N . LEU A 1 384 ? -6.926 6.697 -0.484 1.00 98.31 384 LEU A N 1
ATOM 2873 C CA . LEU A 1 384 ? -6.231 7.955 -0.765 1.00 98.31 384 LEU A CA 1
ATOM 2874 C C . LEU A 1 384 ? -4.946 7.672 -1.552 1.00 98.31 384 LEU A C 1
ATOM 2876 O O . LEU A 1 384 ? -4.025 7.044 -1.024 1.00 98.31 384 LEU A O 1
ATOM 2880 N N . GLY A 1 385 ? -4.896 8.112 -2.812 1.00 95.94 385 GLY A N 1
ATOM 2881 C CA . GLY A 1 385 ? -3.902 7.661 -3.794 1.00 95.94 385 GLY A CA 1
ATOM 2882 C C . GLY A 1 385 ? -4.075 6.175 -4.139 1.00 95.94 385 GLY A C 1
ATOM 2883 O O . GLY A 1 385 ? -3.105 5.413 -4.194 1.00 95.94 385 GLY A O 1
ATOM 2884 N N . GLY A 1 386 ? -5.331 5.733 -4.260 1.00 91.50 386 GLY A N 1
ATOM 2885 C CA . GLY A 1 386 ? -5.691 4.318 -4.389 1.00 91.50 386 GLY A CA 1
ATOM 2886 C C . GLY A 1 386 ? -5.438 3.712 -5.772 1.00 91.50 386 GLY A C 1
ATOM 2887 O O . GLY A 1 386 ? -5.483 2.488 -5.937 1.00 91.50 386 GLY A O 1
ATOM 2888 N N . GLY A 1 387 ? -5.189 4.542 -6.786 1.00 94.75 387 GLY A N 1
ATOM 2889 C CA . GLY A 1 387 ? -5.152 4.160 -8.191 1.00 94.75 387 GLY A CA 1
ATOM 2890 C C . GLY A 1 387 ? -6.351 3.277 -8.569 1.00 94.75 387 GLY A C 1
ATOM 2891 O O . GLY A 1 387 ? -7.501 3.709 -8.432 1.00 94.75 387 GLY A O 1
ATOM 2892 N N . PRO A 1 388 ? -6.131 2.022 -9.011 1.00 95.44 388 PRO A N 1
ATOM 2893 C CA . PRO A 1 388 ? -7.222 1.113 -9.354 1.00 95.44 388 PRO A CA 1
ATOM 2894 C C . PRO A 1 388 ? -8.047 0.631 -8.142 1.00 95.44 388 PRO A C 1
ATOM 2896 O O . PRO A 1 388 ? -9.141 0.119 -8.347 1.00 95.44 388 PRO A O 1
ATOM 2899 N N . GLY A 1 389 ? -7.572 0.773 -6.898 1.00 96.88 389 GLY A N 1
ATOM 2900 C CA . GLY A 1 389 ? -8.366 0.515 -5.688 1.00 96.88 389 GLY A CA 1
ATOM 2901 C C . GLY A 1 389 ? -8.504 -0.959 -5.276 1.00 96.88 389 GLY A C 1
ATOM 2902 O O . GLY A 1 389 ? -9.546 -1.374 -4.764 1.00 96.88 389 GLY A O 1
ATOM 2903 N N . PHE A 1 390 ? -7.483 -1.796 -5.480 1.00 97.94 390 PHE A N 1
ATOM 2904 C CA . PHE A 1 390 ? -7.560 -3.231 -5.141 1.00 97.94 390 PHE A CA 1
ATOM 2905 C C . PHE A 1 390 ? -7.651 -3.515 -3.632 1.00 97.94 390 PHE A C 1
ATOM 2907 O O . PHE A 1 390 ? -8.249 -4.512 -3.226 1.00 97.94 390 PHE A O 1
ATOM 2914 N N . GLU A 1 391 ? -7.136 -2.630 -2.785 1.00 97.56 391 GLU A N 1
ATOM 2915 C CA . GLU A 1 391 ? -7.381 -2.657 -1.341 1.00 97.56 391 GLU A CA 1
ATOM 2916 C C . GLU A 1 391 ? -8.861 -2.410 -0.995 1.00 97.56 391 GLU A C 1
ATOM 2918 O O . GLU A 1 391 ? -9.368 -3.008 -0.049 1.00 97.56 391 GLU A O 1
ATOM 2923 N N . LEU A 1 392 ? -9.606 -1.638 -1.798 1.00 98.62 392 LEU A N 1
ATOM 2924 C CA . LEU A 1 392 ? -11.058 -1.483 -1.627 1.00 98.62 392 LEU A CA 1
ATOM 2925 C C . LEU A 1 392 ? -11.822 -2.738 -2.065 1.00 98.62 392 LEU A C 1
ATOM 2927 O O . LEU A 1 392 ? -12.865 -3.061 -1.496 1.00 98.62 392 LEU A O 1
ATOM 2931 N N . VAL A 1 393 ? -11.293 -3.502 -3.026 1.00 98.44 393 VAL A N 1
ATOM 2932 C CA . VAL A 1 393 ? -11.822 -4.842 -3.340 1.00 98.44 393 VAL A CA 1
ATOM 2933 C C . VAL A 1 393 ? -11.649 -5.778 -2.141 1.00 98.44 393 VAL A C 1
ATOM 2935 O O . VAL A 1 393 ? -12.564 -6.549 -1.841 1.00 98.44 393 VAL A O 1
ATOM 2938 N N . ALA A 1 394 ? -10.530 -5.678 -1.413 1.00 98.12 394 ALA A N 1
ATOM 2939 C CA . ALA A 1 394 ? -10.341 -6.410 -0.161 1.00 98.12 394 ALA A CA 1
ATOM 2940 C C . ALA A 1 394 ? -11.355 -5.976 0.906 1.00 98.12 394 ALA A C 1
ATOM 2942 O O . ALA A 1 394 ? -11.993 -6.842 1.497 1.00 98.12 394 ALA A O 1
ATOM 2943 N N . VAL A 1 395 ? -11.590 -4.668 1.083 1.00 98.44 395 VAL A N 1
ATOM 2944 C CA . VAL A 1 395 ? -12.641 -4.146 1.981 1.00 98.44 395 VAL A CA 1
ATOM 2945 C C . VAL A 1 395 ? -14.009 -4.726 1.624 1.00 98.44 395 VAL A C 1
ATOM 2947 O O . VAL A 1 395 ? -14.696 -5.253 2.497 1.00 98.44 395 VAL A O 1
ATOM 2950 N N . ARG A 1 396 ? -14.393 -4.698 0.341 1.00 98.19 396 ARG A N 1
ATOM 2951 C CA . ARG A 1 396 ? -15.675 -5.244 -0.129 1.00 98.19 396 ARG A CA 1
ATOM 2952 C C . ARG A 1 396 ? -15.853 -6.700 0.281 1.00 98.19 396 ARG A C 1
ATOM 2954 O O . ARG A 1 396 ? -16.872 -7.059 0.865 1.00 98.19 396 ARG A O 1
ATOM 2961 N N . GLN A 1 397 ? -14.868 -7.533 -0.049 1.00 97.75 397 GLN A N 1
ATOM 2962 C CA . GLN A 1 397 ? -14.931 -8.968 0.213 1.00 97.75 397 GLN A CA 1
ATOM 2963 C C . GLN A 1 397 ? -14.851 -9.269 1.718 1.00 97.75 397 GLN A C 1
ATOM 2965 O O . GLN A 1 397 ? -15.523 -10.185 2.191 1.00 97.75 397 GLN A O 1
ATOM 2970 N N . PHE A 1 398 ? -14.094 -8.474 2.479 1.00 96.94 398 PHE A N 1
ATOM 2971 C CA . PHE A 1 398 ? -14.001 -8.581 3.933 1.00 96.94 398 PHE A CA 1
ATOM 2972 C C . PHE A 1 398 ? -15.348 -8.277 4.598 1.00 96.94 398 PHE A C 1
ATOM 2974 O O . PHE A 1 398 ? -15.826 -9.076 5.403 1.00 96.94 398 PHE A O 1
ATOM 2981 N N . CYS A 1 399 ? -16.005 -7.175 4.218 1.00 95.94 399 CYS A N 1
ATOM 2982 C CA . CYS A 1 399 ? -17.339 -6.835 4.713 1.00 95.94 399 CYS A CA 1
ATOM 2983 C C . CYS A 1 399 ? -18.358 -7.922 4.353 1.00 95.94 399 CYS A C 1
ATOM 2985 O O . CYS A 1 399 ? -19.069 -8.398 5.228 1.00 95.94 399 CYS A O 1
ATOM 2987 N N . GLN A 1 400 ? -18.376 -8.399 3.105 1.00 94.75 400 GLN A N 1
ATOM 2988 C CA . GLN A 1 400 ? -19.277 -9.482 2.691 1.00 94.75 400 GLN A CA 1
ATOM 2989 C C . GLN A 1 400 ? -19.108 -10.759 3.525 1.00 94.75 400 GLN A C 1
ATOM 2991 O O . GLN A 1 400 ? -20.087 -11.458 3.775 1.00 94.75 400 GLN A O 1
ATOM 2996 N N . GLN A 1 401 ? -17.878 -11.078 3.937 1.00 94.12 401 GLN A N 1
ATOM 2997 C CA . GLN A 1 401 ? -17.592 -12.295 4.690 1.00 94.12 401 GLN A CA 1
ATOM 2998 C C . GLN A 1 401 ? -17.846 -12.146 6.196 1.00 94.12 401 GLN A C 1
ATOM 3000 O O . GLN A 1 401 ? -18.353 -13.077 6.817 1.00 94.12 401 GLN A O 1
ATOM 3005 N N . PHE A 1 402 ? -17.474 -11.012 6.790 1.00 92.81 402 PHE A N 1
ATOM 3006 C CA . PHE A 1 402 ? -17.408 -10.870 8.250 1.00 92.81 402 PHE A CA 1
ATOM 3007 C C . PHE A 1 402 ? -18.347 -9.809 8.828 1.00 92.81 402 PHE A C 1
ATOM 3009 O O . PHE A 1 402 ? -18.576 -9.797 10.036 1.00 92.81 402 PHE A O 1
ATOM 3016 N N . LEU A 1 403 ? -18.895 -8.932 7.986 1.00 92.62 403 LEU A N 1
ATOM 3017 C CA . LEU A 1 403 ? -19.817 -7.854 8.350 1.00 92.62 403 LEU A CA 1
ATOM 3018 C C . LEU A 1 403 ? -20.984 -7.800 7.336 1.00 92.62 403 LEU A C 1
ATOM 3020 O O . LEU A 1 403 ? -21.159 -6.787 6.663 1.00 92.62 403 LEU A O 1
ATOM 3024 N N . PRO A 1 404 ? -21.768 -8.883 7.162 1.00 90.69 404 PRO A N 1
ATOM 3025 C CA . PRO A 1 404 ? -22.704 -9.026 6.038 1.00 90.69 404 PRO A CA 1
ATOM 3026 C C . PRO A 1 404 ? -23.859 -8.009 6.030 1.00 90.69 404 PRO A C 1
ATOM 3028 O O . PRO A 1 404 ? -24.490 -7.795 4.998 1.00 90.69 404 PRO A O 1
ATOM 3031 N N . HIS A 1 405 ? -24.146 -7.375 7.166 1.00 90.44 405 HIS A N 1
ATOM 3032 C CA . HIS A 1 405 ? -25.121 -6.288 7.307 1.00 90.44 405 HIS A CA 1
ATOM 3033 C C . HIS A 1 405 ? -24.538 -4.905 6.978 1.00 90.44 405 HIS A C 1
ATOM 3035 O O . HIS A 1 405 ? -25.271 -3.917 6.925 1.00 90.44 405 HIS A O 1
ATOM 3041 N N . VAL A 1 406 ? -23.229 -4.811 6.747 1.00 92.94 406 VAL A N 1
ATOM 3042 C CA . VAL A 1 406 ? -22.561 -3.581 6.326 1.00 92.94 406 VAL A CA 1
ATOM 3043 C C . VAL A 1 406 ? -22.559 -3.493 4.802 1.00 92.94 406 VAL A C 1
ATOM 3045 O O . VAL A 1 406 ? -22.125 -4.410 4.107 1.00 92.94 406 VAL A O 1
ATOM 3048 N N . GLN A 1 407 ? -23.007 -2.354 4.281 1.00 92.94 407 GLN A N 1
ATOM 3049 C CA . GLN A 1 407 ? -22.947 -2.018 2.863 1.00 92.94 407 GLN A CA 1
ATOM 3050 C C . GLN A 1 407 ? -21.825 -1.000 2.632 1.00 92.94 407 GLN A C 1
ATOM 3052 O O . GLN A 1 407 ? -22.000 0.181 2.948 1.00 92.94 407 GLN A O 1
ATOM 3057 N N . PRO A 1 408 ? -20.659 -1.435 2.120 1.00 96.31 408 PRO A N 1
ATOM 3058 C CA . PRO A 1 408 ? -19.551 -0.526 1.899 1.00 96.31 408 PRO A CA 1
ATOM 3059 C C . PRO A 1 408 ? -19.795 0.371 0.673 1.00 96.31 408 PRO A C 1
ATOM 3061 O O . PRO A 1 408 ? -20.044 -0.131 -0.424 1.00 96.31 408 PRO A O 1
ATOM 3064 N N . ASP A 1 409 ? -19.672 1.687 0.851 1.00 97.50 409 ASP A N 1
ATOM 3065 C CA . ASP A 1 409 ? -19.564 2.680 -0.227 1.00 97.50 409 ASP A CA 1
ATOM 3066 C C . ASP A 1 409 ? -18.077 2.956 -0.462 1.00 97.50 409 ASP A C 1
ATOM 3068 O O . ASP A 1 409 ? -17.390 3.465 0.423 1.00 97.50 409 ASP A O 1
ATOM 3072 N N . LEU A 1 410 ? -17.564 2.534 -1.618 1.00 98.69 410 LEU A N 1
ATOM 3073 C CA . LEU A 1 410 ? -16.131 2.420 -1.884 1.00 98.69 410 LEU A CA 1
ATOM 3074 C C . LEU A 1 410 ? -15.679 3.456 -2.912 1.00 98.69 410 LEU A C 1
ATOM 3076 O O . LEU A 1 410 ? -16.146 3.450 -4.056 1.00 98.69 410 LEU A O 1
ATOM 3080 N N . ILE A 1 411 ? -14.729 4.296 -2.508 1.00 98.62 411 ILE A N 1
ATOM 3081 C CA . ILE A 1 411 ? -14.296 5.481 -3.249 1.00 98.62 411 ILE A CA 1
ATOM 3082 C C . ILE A 1 411 ? -12.781 5.418 -3.446 1.00 98.62 411 ILE A C 1
ATOM 3084 O O . ILE A 1 411 ? -12.032 5.432 -2.475 1.00 98.62 411 ILE A O 1
ATOM 3088 N N . SER A 1 412 ? -12.309 5.351 -4.687 1.00 98.56 412 SER A N 1
ATOM 3089 C CA . SER A 1 412 ? -10.892 5.525 -5.011 1.00 98.56 412 SER A CA 1
ATOM 3090 C C . SER A 1 412 ? -10.631 6.989 -5.358 1.00 98.56 412 SER A C 1
ATOM 3092 O O . SER A 1 412 ? -11.300 7.546 -6.231 1.00 98.56 412 SER A O 1
ATOM 3094 N N . LEU A 1 413 ? -9.684 7.609 -4.662 1.00 98.50 413 LEU A N 1
ATOM 3095 C CA . LEU A 1 413 ? -9.217 8.966 -4.921 1.00 98.50 413 LEU A CA 1
ATOM 3096 C C . LEU A 1 413 ? -7.767 8.892 -5.382 1.00 98.50 413 LEU A C 1
ATOM 3098 O O . LEU A 1 413 ? -6.936 8.300 -4.693 1.00 98.50 413 LEU A O 1
ATOM 3102 N N . ASP A 1 414 ? -7.458 9.463 -6.540 1.00 97.19 414 ASP A N 1
ATOM 3103 C CA . ASP A 1 414 ? -6.095 9.483 -7.073 1.00 97.19 414 ASP A CA 1
ATOM 3104 C C . ASP A 1 414 ? -5.882 10.691 -7.986 1.00 97.19 414 ASP A C 1
ATOM 3106 O O . ASP A 1 414 ? -6.832 11.186 -8.587 1.00 97.19 414 ASP A O 1
ATOM 3110 N N . LEU A 1 415 ? -4.637 11.140 -8.120 1.00 94.88 415 LEU A N 1
ATOM 3111 C CA . LEU A 1 415 ? -4.277 12.213 -9.044 1.00 94.88 415 LEU A CA 1
ATOM 3112 C C . LEU A 1 415 ? -4.262 11.721 -10.502 1.00 94.88 415 LEU A C 1
ATOM 3114 O O . LEU A 1 415 ? -4.536 12.488 -11.419 1.00 94.88 415 LEU A O 1
ATOM 3118 N N . ALA A 1 416 ? -3.944 10.443 -10.730 1.00 93.38 416 ALA A N 1
ATOM 3119 C CA . ALA A 1 416 ? -3.844 9.866 -12.066 1.00 93.38 416 ALA A CA 1
ATOM 3120 C C . ALA A 1 416 ? -5.230 9.447 -12.584 1.00 93.38 416 ALA A C 1
ATOM 3122 O O . ALA A 1 416 ? -5.727 8.346 -12.304 1.00 93.38 416 ALA A O 1
ATOM 3123 N N . SER A 1 417 ? -5.863 10.335 -13.353 1.00 93.94 417 SER A N 1
ATOM 3124 C CA . SER A 1 417 ? -7.199 10.138 -13.935 1.00 93.94 417 SER A CA 1
ATOM 3125 C C . SER A 1 417 ? -7.323 8.868 -14.789 1.00 93.94 417 SER A C 1
ATOM 3127 O O . SER A 1 417 ? -8.411 8.303 -14.937 1.00 93.94 417 SER A O 1
ATOM 3129 N N . GLU A 1 418 ? -6.204 8.358 -15.303 1.00 91.75 418 GLU A N 1
ATOM 3130 C CA . GLU A 1 418 ? -6.125 7.159 -16.123 1.00 91.75 418 GLU A CA 1
ATOM 3131 C C . GLU A 1 418 ? -6.568 5.911 -15.359 1.00 91.75 418 GLU A C 1
ATOM 3133 O O . GLU A 1 418 ? -7.037 4.962 -15.982 1.00 91.75 418 GLU A O 1
ATOM 3138 N N . TRP A 1 419 ? -6.521 5.903 -14.024 1.00 94.50 419 TRP A N 1
ATOM 3139 C CA . TRP A 1 419 ? -7.030 4.782 -13.232 1.00 94.50 419 TRP A CA 1
ATOM 3140 C C . TRP A 1 419 ? -8.552 4.699 -13.164 1.00 94.50 419 TRP A C 1
ATOM 3142 O O . TRP A 1 419 ? -9.073 3.635 -12.812 1.00 94.50 419 TRP A O 1
ATOM 3152 N N . ARG A 1 420 ? -9.278 5.757 -13.553 1.00 95.38 420 ARG A N 1
ATOM 3153 C CA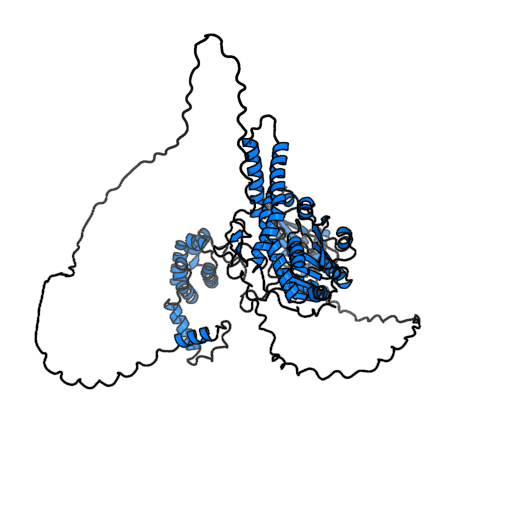 . ARG A 1 420 ? -10.746 5.821 -13.496 1.00 95.38 420 ARG A CA 1
ATOM 3154 C C . ARG A 1 420 ? -11.406 4.582 -14.083 1.00 95.38 420 ARG A C 1
ATOM 3156 O O . ARG A 1 420 ? -12.184 3.912 -13.410 1.00 95.38 420 ARG A O 1
ATOM 3163 N N . HIS A 1 421 ? -11.048 4.240 -15.319 1.00 93.19 421 HIS A N 1
ATOM 3164 C CA . HIS A 1 421 ? -11.659 3.120 -16.035 1.00 93.19 421 HIS A CA 1
ATOM 3165 C C . HIS A 1 421 ? -11.397 1.763 -15.356 1.00 93.19 421 HIS A C 1
ATOM 3167 O O . HIS A 1 421 ? -12.218 0.848 -15.452 1.00 93.19 421 HIS A O 1
ATOM 3173 N N . CYS A 1 422 ? -10.266 1.627 -14.655 1.00 94.69 422 CYS A N 1
ATOM 3174 C CA . CYS A 1 422 ? -9.942 0.441 -13.871 1.00 94.69 422 CYS A CA 1
ATOM 3175 C C . CYS A 1 422 ? -10.784 0.380 -12.593 1.00 94.69 422 CYS A C 1
ATOM 3177 O O . CYS A 1 422 ? -11.419 -0.642 -12.336 1.00 94.69 422 CYS A O 1
ATOM 3179 N N . ALA A 1 423 ? -10.825 1.470 -11.824 1.00 97.00 423 ALA A N 1
ATOM 3180 C CA . ALA A 1 423 ? -11.576 1.547 -10.573 1.00 97.00 423 ALA A CA 1
ATOM 3181 C C . ALA A 1 423 ? -13.089 1.364 -10.802 1.00 97.00 423 ALA A C 1
ATOM 3183 O O . ALA A 1 423 ? -13.716 0.505 -10.179 1.00 97.00 423 ALA A O 1
ATOM 3184 N N . GLU A 1 424 ? -13.668 2.082 -11.767 1.00 96.62 424 GLU A N 1
ATOM 3185 C CA . GLU A 1 424 ? -15.079 1.941 -12.154 1.00 96.62 424 GLU A CA 1
ATOM 3186 C C . GLU A 1 424 ? -15.369 0.541 -12.714 1.00 96.62 424 GLU A C 1
ATOM 3188 O O . GLU A 1 424 ? -16.410 -0.051 -12.432 1.00 96.62 424 GLU A O 1
ATOM 3193 N N . GLY A 1 425 ? -14.409 -0.052 -13.431 1.00 95.69 425 GLY A N 1
ATOM 3194 C CA . GLY A 1 425 ? -14.490 -1.433 -13.899 1.00 95.69 425 GLY A CA 1
ATOM 3195 C C . GLY A 1 425 ? -14.504 -2.482 -12.778 1.00 95.69 425 GLY A C 1
ATOM 3196 O O . GLY A 1 425 ? -15.039 -3.571 -12.986 1.00 95.69 425 GLY A O 1
ATOM 3197 N N . LEU A 1 426 ? -13.982 -2.156 -11.590 1.00 96.88 426 LEU A N 1
ATOM 3198 C CA . LEU A 1 426 ? -14.122 -2.948 -10.359 1.00 96.88 426 LEU A CA 1
ATOM 3199 C C . LEU A 1 426 ? -15.409 -2.613 -9.587 1.00 96.88 426 LEU A C 1
ATOM 3201 O O . LEU A 1 426 ? -15.642 -3.174 -8.513 1.00 96.88 426 LEU A O 1
ATOM 3205 N N . GLY A 1 427 ? -16.248 -1.707 -10.093 1.00 96.88 427 GLY A N 1
ATOM 3206 C CA . GLY A 1 427 ? -17.449 -1.218 -9.415 1.00 96.88 427 GLY A CA 1
ATOM 3207 C C . GLY A 1 427 ? -17.142 -0.283 -8.244 1.00 96.88 427 GLY A C 1
ATOM 3208 O O . GLY A 1 427 ? -17.827 -0.343 -7.226 1.00 96.88 427 GLY A O 1
ATOM 3209 N N . LEU A 1 428 ? -16.063 0.497 -8.331 1.00 98.12 428 LEU A N 1
ATOM 3210 C CA . LEU A 1 428 ? -15.705 1.536 -7.361 1.00 98.12 428 LEU A CA 1
ATOM 3211 C C . LEU A 1 428 ? -16.111 2.910 -7.904 1.00 98.12 428 LEU A C 1
ATOM 3213 O O . LEU A 1 428 ? -16.130 3.113 -9.118 1.00 98.12 428 LEU A O 1
ATOM 3217 N N . ARG A 1 429 ? -16.383 3.872 -7.017 1.00 98.06 429 ARG A N 1
ATOM 3218 C CA . ARG A 1 429 ? -16.419 5.285 -7.418 1.00 98.06 429 ARG A CA 1
ATOM 3219 C C . ARG A 1 429 ? -14.988 5.780 -7.585 1.00 98.06 429 ARG A C 1
ATOM 3221 O O . ARG A 1 429 ? -14.126 5.398 -6.797 1.00 98.06 429 ARG A O 1
ATOM 3228 N N . PHE A 1 430 ? -14.737 6.620 -8.583 1.00 98.44 430 PHE A N 1
ATOM 3229 C CA . PHE A 1 430 ? -13.431 7.243 -8.784 1.00 98.44 430 PHE A CA 1
ATOM 3230 C C . PHE A 1 430 ? -13.574 8.755 -8.915 1.00 98.44 430 PHE A C 1
ATOM 3232 O O . PHE A 1 430 ? -14.367 9.241 -9.730 1.00 98.44 430 PHE A O 1
ATOM 3239 N N . HIS A 1 431 ? -12.765 9.495 -8.166 1.00 97.94 431 HIS A N 1
ATOM 3240 C CA . HIS A 1 431 ? -12.655 10.942 -8.306 1.00 97.94 431 HIS A CA 1
ATOM 3241 C C . HIS A 1 431 ? -11.184 11.351 -8.315 1.00 97.94 431 HIS A C 1
ATOM 3243 O O . HIS A 1 431 ? -10.360 10.757 -7.622 1.00 97.94 431 HIS A O 1
ATOM 3249 N N . GLU A 1 432 ? -10.871 12.345 -9.141 1.00 97.06 432 GLU A N 1
ATOM 3250 C CA . GLU A 1 432 ? -9.528 12.908 -9.190 1.00 97.06 432 GLU A CA 1
ATOM 3251 C C . GLU A 1 432 ? -9.318 13.798 -7.967 1.00 97.06 432 GLU A C 1
ATOM 3253 O O . GLU A 1 432 ? -10.188 14.611 -7.645 1.00 97.06 432 GLU A O 1
ATOM 3258 N N . TRP A 1 433 ? -8.210 13.602 -7.258 1.00 97.81 433 TRP A N 1
ATOM 3259 C CA . TRP A 1 433 ? -7.902 14.349 -6.041 1.00 97.81 433 TRP A CA 1
ATOM 3260 C C . TRP A 1 433 ? -6.403 14.309 -5.732 1.00 97.81 433 TRP A C 1
ATOM 3262 O O . TRP A 1 433 ? -5.757 13.267 -5.870 1.00 97.81 433 TRP A O 1
ATOM 3272 N N . ASP A 1 434 ? -5.860 15.442 -5.287 1.00 95.69 434 ASP A N 1
ATOM 3273 C CA . ASP A 1 434 ? -4.476 15.566 -4.827 1.00 95.69 434 ASP A CA 1
ATOM 3274 C C . ASP A 1 434 ? -4.404 15.302 -3.320 1.00 95.69 434 ASP A C 1
ATOM 3276 O O . ASP A 1 434 ? -5.114 15.923 -2.535 1.00 95.69 434 ASP A O 1
ATOM 3280 N N . VAL A 1 435 ? -3.492 14.425 -2.898 1.00 95.50 435 VAL A N 1
ATOM 3281 C CA . VAL A 1 435 ? -3.270 14.089 -1.482 1.00 95.50 435 VAL A CA 1
ATOM 3282 C C . VAL A 1 435 ? -2.858 15.279 -0.610 1.00 95.50 435 VAL A C 1
ATOM 3284 O O . VAL A 1 435 ? -2.977 15.216 0.616 1.00 95.50 435 VAL A O 1
ATOM 3287 N N . ASN A 1 436 ? -2.378 16.360 -1.228 1.00 95.56 436 ASN A N 1
ATOM 3288 C CA . ASN A 1 436 ? -2.064 17.613 -0.553 1.00 95.56 436 ASN A CA 1
ATOM 3289 C C . ASN A 1 436 ? -3.294 18.520 -0.372 1.00 95.56 436 ASN A C 1
ATOM 3291 O O . ASN A 1 436 ? -3.214 19.491 0.373 1.00 95.56 436 ASN A O 1
ATOM 3295 N N . ASP A 1 437 ? -4.441 18.221 -0.982 1.00 96.94 437 ASP A N 1
ATOM 3296 C CA . ASP A 1 437 ? -5.683 18.984 -0.812 1.00 96.94 437 ASP A CA 1
ATOM 3297 C C . ASP A 1 437 ? -6.587 18.368 0.272 1.00 96.94 437 ASP A C 1
ATOM 3299 O O . ASP A 1 437 ? -7.650 17.800 0.011 1.00 96.94 437 ASP A O 1
ATOM 3303 N N . GLY A 1 438 ? -6.150 18.469 1.530 1.00 96.00 438 GLY A N 1
ATOM 3304 C CA . GLY A 1 438 ? -6.893 17.933 2.673 1.00 96.00 438 GLY A CA 1
ATOM 3305 C C . GLY A 1 438 ? -8.281 18.551 2.875 1.00 96.00 438 GLY A C 1
ATOM 3306 O O . GLY A 1 438 ? -9.214 17.845 3.258 1.00 96.00 438 GLY A O 1
ATOM 3307 N N . ASP A 1 439 ? -8.439 19.849 2.596 1.00 95.19 439 ASP A N 1
ATOM 3308 C CA . ASP A 1 439 ? -9.726 20.542 2.735 1.00 95.19 439 ASP A CA 1
ATOM 3309 C C . ASP A 1 439 ? -10.716 20.124 1.628 1.00 95.19 439 ASP A C 1
ATOM 3311 O O . ASP A 1 439 ? -11.919 20.020 1.885 1.00 95.19 439 ASP A O 1
ATOM 3315 N N . GLY A 1 440 ? -10.227 19.805 0.424 1.00 97.00 440 GLY A N 1
ATOM 3316 C CA . GLY A 1 440 ? -11.037 19.297 -0.685 1.00 97.00 440 GLY A CA 1
ATOM 3317 C C . GLY A 1 440 ? -11.450 17.824 -0.579 1.00 97.00 440 GLY A C 1
ATOM 3318 O O . GLY A 1 440 ? -12.342 17.401 -1.319 1.00 97.00 440 GLY A O 1
ATOM 3319 N N . LEU A 1 441 ? -10.881 17.041 0.350 1.00 98.25 441 LEU A N 1
ATOM 3320 C CA . LEU A 1 441 ? -11.073 15.583 0.438 1.00 98.25 441 LEU A CA 1
ATOM 3321 C C . LEU A 1 441 ? -12.549 15.149 0.431 1.00 98.25 441 LEU A C 1
ATOM 3323 O O . LEU A 1 441 ? -12.953 14.296 -0.361 1.00 98.25 441 LEU A O 1
ATOM 3327 N N . LEU A 1 442 ? -13.370 15.722 1.315 1.00 98.25 442 LEU A N 1
ATOM 3328 C CA . LEU A 1 442 ? -14.784 15.339 1.441 1.00 98.25 442 LEU A CA 1
ATOM 3329 C C . LEU A 1 442 ? -15.604 15.755 0.215 1.00 98.25 442 LEU A C 1
ATOM 3331 O O . LEU A 1 442 ? -16.492 15.018 -0.221 1.00 98.25 442 LEU A O 1
ATOM 3335 N N . GLY A 1 443 ? -15.278 16.918 -0.359 1.00 97.94 443 GLY A N 1
ATOM 3336 C CA . GLY A 1 443 ? -15.889 17.412 -1.589 1.00 97.94 443 GLY A CA 1
ATOM 3337 C C . GLY A 1 443 ? -15.591 16.491 -2.770 1.00 97.94 443 GLY A C 1
ATOM 3338 O O . GLY A 1 443 ? -16.516 16.082 -3.470 1.00 97.94 443 GLY A O 1
ATOM 3339 N N . ALA A 1 444 ? -14.328 16.089 -2.932 1.00 97.25 444 ALA A N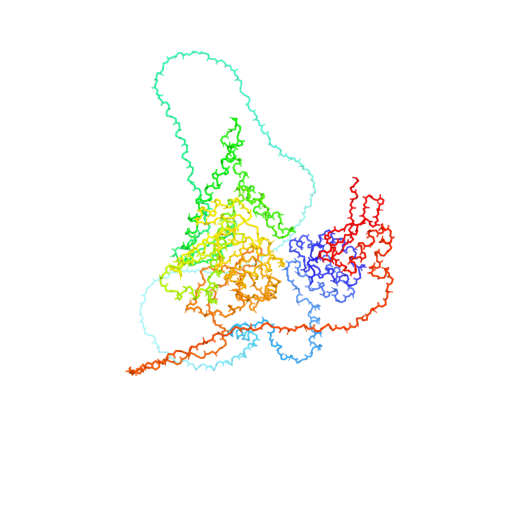 1
ATOM 3340 C CA . ALA A 1 444 ? -13.903 15.147 -3.963 1.00 97.25 444 ALA A CA 1
ATOM 3341 C C . ALA A 1 444 ? -14.529 13.756 -3.773 1.00 97.25 444 ALA A C 1
ATOM 3343 O O . ALA A 1 444 ? -14.998 13.147 -4.732 1.00 97.25 444 ALA A O 1
ATOM 3344 N N . ALA A 1 445 ? -14.608 13.266 -2.533 1.00 97.50 445 ALA A N 1
ATOM 3345 C CA . ALA A 1 445 ? -15.270 12.001 -2.216 1.00 97.50 445 ALA A CA 1
ATOM 3346 C C . ALA A 1 445 ? -16.804 12.053 -2.408 1.00 97.50 445 ALA A C 1
ATOM 3348 O O . ALA A 1 445 ? -17.464 11.010 -2.522 1.00 97.50 445 ALA A O 1
ATOM 3349 N N . GLY A 1 446 ? -17.387 13.255 -2.438 1.00 96.94 446 GLY A N 1
ATOM 3350 C CA . GLY A 1 446 ? -18.827 13.475 -2.556 1.00 96.94 446 GLY A CA 1
ATOM 3351 C C . GLY A 1 446 ? -19.610 12.975 -1.341 1.00 96.94 446 GLY A C 1
ATOM 3352 O O . GLY A 1 446 ? -20.745 12.523 -1.487 1.00 96.94 446 GLY A O 1
ATOM 3353 N N . VAL A 1 447 ? -18.999 12.987 -0.151 1.00 96.56 447 VAL A N 1
ATOM 3354 C CA . VAL A 1 447 ? -19.604 12.484 1.093 1.00 96.56 447 VAL A CA 1
ATOM 3355 C C . VAL A 1 447 ? -19.334 13.432 2.262 1.00 96.56 447 VAL A C 1
ATOM 3357 O O . VAL A 1 447 ? -18.288 14.071 2.300 1.00 96.56 447 VAL A O 1
ATOM 3360 N N . PRO A 1 448 ? -20.241 13.517 3.253 1.00 96.06 448 PRO A N 1
ATOM 3361 C CA . PRO A 1 448 ? -20.054 14.404 4.404 1.00 96.06 448 PRO A CA 1
ATOM 3362 C C . PRO A 1 448 ? -19.021 13.880 5.412 1.00 96.06 448 PRO A C 1
ATOM 3364 O O . PRO A 1 448 ? -18.533 14.640 6.241 1.00 96.06 448 PRO A O 1
ATOM 3367 N N . SER A 1 449 ? -18.731 12.579 5.380 1.00 97.50 449 SER A N 1
ATOM 3368 C CA . SER A 1 449 ? -17.760 11.919 6.250 1.00 97.50 449 SER A CA 1
ATOM 3369 C C . SER A 1 449 ? -17.294 10.602 5.633 1.00 97.50 449 SER A C 1
ATOM 3371 O O . SER A 1 449 ? -18.010 10.002 4.822 1.00 97.50 449 SER A O 1
ATOM 3373 N N . ILE A 1 450 ? -16.116 10.141 6.046 1.00 98.50 450 ILE A N 1
ATOM 3374 C CA . ILE A 1 450 ? -15.533 8.855 5.655 1.00 98.50 450 ILE A CA 1
ATOM 3375 C C . ILE A 1 450 ? -15.292 8.050 6.936 1.00 98.50 450 ILE A C 1
ATOM 3377 O O . ILE A 1 450 ? -14.586 8.497 7.839 1.00 98.50 450 ILE A O 1
ATOM 3381 N N . ASP A 1 451 ? -15.871 6.853 7.025 1.00 98.06 451 ASP A N 1
ATOM 3382 C CA . ASP A 1 451 ? -15.737 5.995 8.206 1.00 98.06 451 ASP A CA 1
ATOM 3383 C C . ASP A 1 451 ? -14.329 5.383 8.297 1.00 98.06 451 ASP A C 1
ATOM 3385 O O . ASP A 1 451 ? -13.775 5.237 9.386 1.00 98.06 451 ASP A O 1
ATOM 3389 N N . LEU A 1 452 ? -13.735 5.051 7.145 1.00 98.69 452 LEU A N 1
ATOM 3390 C CA . LEU A 1 452 ? -12.379 4.518 7.041 1.00 98.69 452 LEU A CA 1
ATOM 3391 C C . LEU A 1 452 ? -11.658 5.079 5.810 1.00 98.69 452 LEU A C 1
ATOM 3393 O O . LEU A 1 452 ? -12.067 4.833 4.678 1.00 98.69 452 LEU A O 1
ATOM 3397 N N . ALA A 1 453 ? -10.546 5.777 6.016 1.00 98.75 453 ALA A N 1
ATOM 3398 C CA . ALA A 1 453 ? -9.600 6.071 4.947 1.00 98.75 453 ALA A CA 1
ATOM 3399 C C . ALA A 1 453 ? -8.540 4.961 4.871 1.00 98.75 453 ALA A C 1
ATOM 3401 O O . ALA A 1 453 ? -8.045 4.500 5.897 1.00 98.75 453 ALA A O 1
ATOM 3402 N N . VAL A 1 454 ? -8.164 4.531 3.670 1.00 98.75 454 VAL A N 1
ATOM 3403 C CA . VAL A 1 454 ? -7.072 3.580 3.436 1.00 98.75 454 VAL A CA 1
ATOM 3404 C C . VAL A 1 454 ? -5.956 4.302 2.692 1.00 98.75 454 VAL A C 1
ATOM 3406 O O . VAL A 1 454 ? -6.180 4.854 1.621 1.00 98.75 454 VAL A O 1
ATOM 3409 N N . ILE A 1 455 ? -4.744 4.289 3.242 1.00 98.25 455 ILE A N 1
ATOM 3410 C CA . ILE A 1 455 ? -3.558 4.871 2.604 1.00 98.25 455 ILE A CA 1
ATOM 3411 C C . ILE A 1 455 ? -2.582 3.736 2.300 1.00 98.25 455 ILE A C 1
ATOM 3413 O O . ILE A 1 455 ? -1.836 3.280 3.171 1.00 98.25 455 ILE A O 1
ATOM 3417 N N . SER A 1 456 ? -2.594 3.262 1.053 1.00 95.69 456 SER A N 1
ATOM 3418 C CA . SER A 1 456 ? -1.824 2.091 0.622 1.00 95.69 456 SER A CA 1
ATOM 3419 C C . SER A 1 456 ? -0.617 2.499 -0.229 1.00 95.69 456 SER A C 1
ATOM 3421 O O . SER A 1 456 ? -0.725 2.788 -1.414 1.00 95.69 456 SER A O 1
ATOM 3423 N N . TYR A 1 457 ? 0.586 2.447 0.344 1.00 92.25 457 TYR A N 1
ATOM 3424 C CA . TYR A 1 457 ? 1.889 2.820 -0.234 1.00 92.25 457 TYR A CA 1
ATOM 3425 C C . TYR A 1 457 ? 1.952 4.274 -0.725 1.00 92.25 457 TYR A C 1
ATOM 3427 O O . TYR A 1 457 ? 2.720 4.595 -1.631 1.00 92.25 457 TYR A O 1
ATOM 3435 N N . VAL A 1 458 ? 1.157 5.151 -0.121 1.00 93.38 458 VAL A N 1
ATOM 3436 C CA . VAL A 1 458 ? 1.116 6.577 -0.463 1.00 93.38 458 VAL A CA 1
ATOM 3437 C C . VAL A 1 458 ? 1.740 7.416 0.648 1.00 93.38 458 VAL A C 1
ATOM 3439 O O . VAL A 1 458 ? 2.527 8.309 0.347 1.00 93.38 458 VAL A O 1
ATOM 3442 N N . LEU A 1 459 ? 1.500 7.053 1.919 1.00 94.31 459 LEU A N 1
ATOM 3443 C CA . LEU A 1 459 ? 1.911 7.835 3.092 1.00 94.31 459 LEU A CA 1
ATOM 3444 C C . LEU A 1 459 ? 3.376 8.282 3.024 1.00 94.31 459 LEU A C 1
ATOM 3446 O O . LEU A 1 459 ? 3.665 9.470 3.056 1.00 94.31 459 LEU A O 1
ATOM 3450 N N . TYR A 1 460 ? 4.300 7.329 2.890 1.00 90.06 460 TYR A N 1
ATOM 3451 C CA . TYR A 1 460 ? 5.732 7.631 2.890 1.00 90.06 460 TYR A CA 1
ATOM 3452 C C . TYR A 1 460 ? 6.169 8.458 1.673 1.00 90.06 460 TYR A C 1
ATOM 3454 O O . TYR A 1 460 ? 7.029 9.321 1.791 1.00 90.06 460 TYR A O 1
ATOM 3462 N N . HIS A 1 461 ? 5.599 8.180 0.500 1.00 85.31 461 HIS A N 1
ATOM 3463 C CA . HIS A 1 461 ? 6.073 8.741 -0.765 1.00 85.31 461 HIS A CA 1
ATOM 3464 C C . HIS A 1 461 ? 5.528 10.137 -1.056 1.00 85.31 461 HIS A C 1
ATOM 3466 O O . HIS A 1 461 ? 6.225 10.927 -1.682 1.00 85.31 461 HIS A O 1
ATOM 3472 N N . TYR A 1 462 ? 4.297 10.425 -0.629 1.00 89.25 462 TYR A N 1
ATOM 3473 C CA . TYR A 1 462 ? 3.582 11.630 -1.058 1.00 89.25 462 TYR A CA 1
ATOM 3474 C C . TYR A 1 462 ? 2.977 12.429 0.096 1.00 89.25 462 TYR A C 1
ATOM 3476 O O . TYR A 1 462 ? 2.650 13.592 -0.089 1.00 89.25 462 TYR A O 1
ATOM 3484 N N . MET A 1 463 ? 2.843 11.833 1.285 1.00 94.06 463 MET A N 1
ATOM 3485 C CA . MET A 1 463 ? 2.157 12.459 2.425 1.00 94.06 463 MET A CA 1
ATOM 3486 C C . MET A 1 463 ? 3.049 12.567 3.667 1.00 94.06 463 MET A C 1
ATOM 3488 O O . MET A 1 463 ? 2.570 12.844 4.763 1.00 94.06 463 MET A O 1
ATOM 3492 N N . SER A 1 464 ? 4.354 12.325 3.521 1.00 90.75 464 SER A N 1
ATOM 3493 C CA . SER A 1 464 ? 5.321 12.375 4.618 1.00 90.75 464 SER A CA 1
ATOM 3494 C C . SER A 1 464 ? 5.793 13.811 4.876 1.00 90.75 464 SER A C 1
ATOM 3496 O O . SER A 1 464 ? 6.990 14.094 4.843 1.00 90.75 464 SER A O 1
ATOM 3498 N N . ASN A 1 465 ? 4.847 14.716 5.107 1.00 93.56 465 ASN A N 1
ATOM 3499 C CA . ASN A 1 465 ? 5.082 16.128 5.390 1.00 93.56 465 ASN A CA 1
ATOM 3500 C C . ASN A 1 465 ? 4.111 16.627 6.477 1.00 93.56 465 ASN A C 1
ATOM 3502 O O . ASN A 1 465 ? 3.075 16.006 6.728 1.00 93.56 465 ASN A O 1
ATOM 3506 N N . ASP A 1 466 ? 4.463 17.735 7.136 1.00 96.12 466 ASP A N 1
ATOM 3507 C CA . ASP A 1 466 ? 3.662 18.287 8.236 1.00 96.12 466 ASP A CA 1
ATOM 3508 C C . ASP A 1 466 ? 2.271 18.736 7.774 1.00 96.12 466 ASP A C 1
ATOM 3510 O O . ASP A 1 466 ? 1.301 18.478 8.478 1.00 96.12 466 ASP A O 1
ATOM 3514 N N . HIS A 1 467 ? 2.156 19.292 6.564 1.00 97.12 467 HIS A N 1
ATOM 3515 C CA . HIS A 1 467 ? 0.876 19.702 5.975 1.00 97.12 467 HIS A CA 1
ATOM 3516 C C . HIS A 1 467 ? -0.131 18.543 5.897 1.00 97.12 467 HIS A C 1
ATOM 3518 O O . HIS A 1 467 ? -1.279 18.669 6.322 1.00 97.12 467 HIS A O 1
ATOM 3524 N N . CYS A 1 468 ? 0.306 17.376 5.417 1.00 98.00 468 CYS A N 1
ATOM 3525 C CA . CYS A 1 468 ? -0.534 16.184 5.366 1.00 98.00 468 CYS A CA 1
ATOM 3526 C C . CYS A 1 468 ? -0.902 15.670 6.758 1.00 98.00 468 CYS A C 1
ATOM 3528 O O . CYS A 1 468 ? -2.045 15.277 6.997 1.00 98.00 468 CYS A O 1
ATOM 3530 N N . ALA A 1 469 ? 0.055 15.684 7.687 1.00 98.19 469 ALA A N 1
ATOM 3531 C CA . ALA A 1 469 ? -0.199 15.304 9.070 1.00 98.19 469 ALA A CA 1
ATOM 3532 C C . ALA A 1 469 ? -1.220 16.242 9.744 1.00 98.19 469 ALA A C 1
ATOM 3534 O O . ALA A 1 469 ? -2.101 15.766 10.463 1.00 98.19 469 ALA A O 1
ATOM 3535 N N . ASP A 1 470 ? -1.145 17.549 9.471 1.00 98.50 470 ASP A N 1
ATOM 3536 C CA . ASP A 1 470 ? -2.052 18.569 10.003 1.00 98.50 470 ASP A CA 1
ATOM 3537 C C . ASP A 1 470 ? -3.493 18.324 9.558 1.00 98.50 470 ASP A C 1
ATOM 3539 O O . ASP A 1 470 ? -4.392 18.228 10.401 1.00 98.50 470 ASP A O 1
ATOM 3543 N N . TRP A 1 471 ? -3.735 18.173 8.251 1.00 98.25 471 TRP A N 1
ATOM 3544 C CA . TRP A 1 471 ? -5.104 17.981 7.774 1.00 98.25 471 TRP A CA 1
ATOM 3545 C C . TRP A 1 471 ? -5.666 16.614 8.182 1.00 98.25 471 TRP A C 1
ATOM 3547 O O . TRP A 1 471 ? -6.837 16.533 8.563 1.00 98.25 471 TRP A O 1
ATOM 3557 N N . MET A 1 472 ? -4.853 15.547 8.189 1.00 98.44 472 MET A N 1
ATOM 3558 C CA . MET A 1 472 ? -5.304 14.226 8.647 1.00 98.44 472 MET A CA 1
ATOM 3559 C C . MET A 1 472 ? -5.741 14.273 10.115 1.00 98.44 472 MET A C 1
ATOM 3561 O O . MET A 1 472 ? -6.807 13.758 10.458 1.00 98.44 472 MET A O 1
ATOM 3565 N N . ALA A 1 473 ? -4.952 14.920 10.980 1.00 98.38 473 ALA A N 1
ATOM 3566 C CA . ALA A 1 473 ? -5.298 15.084 12.388 1.00 98.38 473 ALA A CA 1
ATOM 3567 C C . ALA A 1 473 ? -6.562 15.938 12.571 1.00 98.38 473 ALA A C 1
ATOM 3569 O O . ALA A 1 473 ? -7.478 15.523 13.281 1.00 98.38 473 ALA A O 1
ATOM 3570 N N . LYS A 1 474 ? -6.661 17.074 11.863 1.00 98.12 474 LYS A N 1
ATOM 3571 C CA . LYS A 1 474 ? -7.843 17.954 11.866 1.00 98.12 474 LYS A CA 1
ATOM 3572 C C . LYS A 1 474 ? -9.126 17.186 11.534 1.00 98.12 474 LYS A C 1
ATOM 3574 O O . LYS A 1 474 ? -10.123 17.339 12.239 1.00 98.12 474 LYS A O 1
ATOM 3579 N N . LEU A 1 475 ? -9.116 16.360 10.483 1.00 98.25 475 LEU A N 1
ATOM 3580 C CA . LEU A 1 475 ? -10.307 15.611 10.070 1.00 98.25 475 LEU A CA 1
ATOM 3581 C C . LEU A 1 475 ? -10.636 14.432 10.996 1.00 98.25 475 LEU A C 1
ATOM 3583 O O . LEU A 1 475 ? -11.814 14.124 11.179 1.00 98.25 475 LEU A O 1
ATOM 3587 N N . LEU A 1 476 ? -9.632 13.791 11.604 1.00 98.06 476 LEU A N 1
ATOM 3588 C CA . LEU A 1 476 ? -9.861 12.787 12.649 1.00 98.06 476 LEU A CA 1
ATOM 3589 C C . LEU A 1 476 ? -10.514 13.423 13.882 1.00 98.06 476 LEU A C 1
ATOM 3591 O O . LEU A 1 476 ? -11.490 12.901 14.413 1.00 98.06 476 LEU A O 1
ATOM 3595 N N . HIS A 1 477 ? -10.013 14.577 14.327 1.00 96.75 477 HIS A N 1
ATOM 3596 C CA . HIS A 1 477 ? -10.539 15.279 15.501 1.00 96.75 477 HIS A CA 1
ATOM 3597 C C . HIS A 1 477 ? -11.951 15.822 15.304 1.00 96.75 477 HIS A C 1
ATOM 3599 O O . HIS A 1 477 ? -12.741 15.802 16.245 1.00 96.75 477 HIS A O 1
ATOM 3605 N N . SER A 1 478 ? -12.289 16.283 14.098 1.00 96.38 478 SER A N 1
ATOM 3606 C CA . SER A 1 478 ? -13.643 16.757 13.791 1.00 96.38 478 SER A CA 1
ATOM 3607 C C . SER A 1 478 ? -14.659 15.625 13.597 1.00 96.38 478 SER A C 1
ATOM 3609 O O . SER A 1 478 ? -15.857 15.894 13.516 1.00 96.38 478 SER A O 1
ATOM 3611 N N . GLY A 1 479 ? -14.204 14.369 13.502 1.00 95.62 479 GLY A N 1
ATOM 3612 C CA . GLY A 1 479 ? -15.038 13.213 13.168 1.00 95.62 479 GLY A CA 1
ATOM 3613 C C . GLY A 1 479 ? -15.401 13.112 11.682 1.00 95.62 479 GLY A C 1
ATOM 3614 O O . GLY A 1 479 ? -16.183 12.241 11.300 1.00 95.62 479 GLY A O 1
ATOM 3615 N N . ALA A 1 480 ? -14.838 13.975 10.830 1.00 97.38 480 ALA A N 1
ATOM 3616 C CA . ALA A 1 480 ? -14.971 13.874 9.378 1.00 97.38 480 ALA A CA 1
ATOM 3617 C C . ALA A 1 480 ? -14.300 12.605 8.822 1.00 97.38 480 ALA A C 1
ATOM 3619 O O . ALA A 1 480 ? -14.797 12.019 7.857 1.00 97.38 480 ALA A O 1
ATOM 3620 N N . LEU A 1 481 ? -13.199 12.177 9.450 1.00 97.69 481 LEU A N 1
ATOM 3621 C CA . LEU A 1 481 ? -12.590 10.862 9.275 1.00 97.69 481 LEU A CA 1
ATOM 3622 C C . LEU A 1 481 ? -12.767 10.039 10.554 1.00 97.69 481 LEU A C 1
ATOM 3624 O O . LEU A 1 481 ? -12.387 10.484 11.634 1.00 97.69 481 LEU A O 1
ATOM 3628 N N . GLY A 1 482 ? -13.306 8.824 10.432 1.00 96.62 482 GLY A N 1
ATOM 3629 C CA . GLY A 1 482 ? -13.438 7.900 11.564 1.00 96.62 482 GLY A CA 1
ATOM 3630 C C . GLY A 1 482 ? -12.115 7.231 11.948 1.00 96.62 482 GLY A C 1
ATOM 3631 O O . GLY A 1 482 ? -11.782 7.127 13.128 1.00 96.62 482 GLY A O 1
ATOM 3632 N N . ALA A 1 483 ? -11.351 6.790 10.947 1.00 98.44 483 ALA A N 1
ATOM 3633 C CA . ALA A 1 483 ? -10.031 6.190 11.112 1.00 98.44 483 ALA A CA 1
ATOM 3634 C C . ALA A 1 483 ? -9.225 6.231 9.811 1.00 98.44 483 ALA A C 1
ATOM 3636 O O . ALA A 1 483 ? -9.789 6.379 8.724 1.00 98.44 483 ALA A O 1
ATOM 3637 N N . ILE A 1 484 ? -7.911 6.026 9.920 1.00 98.69 484 ILE A N 1
ATOM 3638 C CA . ILE A 1 484 ? -7.018 5.868 8.768 1.00 98.69 484 ILE A CA 1
ATOM 3639 C C . ILE A 1 484 ? -6.224 4.567 8.911 1.00 98.69 484 ILE A C 1
ATOM 3641 O O . ILE A 1 484 ? -5.435 4.408 9.840 1.00 98.69 484 ILE A O 1
ATOM 3645 N N . LEU A 1 485 ? -6.415 3.634 7.981 1.00 98.62 485 LEU A N 1
ATOM 3646 C CA . LEU A 1 485 ? -5.644 2.400 7.878 1.00 98.62 485 LEU A CA 1
ATOM 3647 C C . LEU A 1 485 ? -4.461 2.608 6.934 1.00 98.62 485 LEU A C 1
ATOM 3649 O O . LEU A 1 485 ? -4.629 2.853 5.738 1.00 98.62 485 LEU A O 1
ATOM 3653 N N . ILE A 1 486 ? -3.255 2.472 7.470 1.00 98.00 486 ILE A N 1
ATOM 3654 C CA . ILE A 1 486 ? -2.010 2.612 6.721 1.00 98.00 486 ILE A CA 1
ATOM 3655 C C . ILE A 1 486 ? -1.519 1.233 6.302 1.00 98.00 486 ILE A C 1
ATOM 3657 O O . ILE A 1 486 ? -1.378 0.335 7.132 1.00 98.00 486 ILE A O 1
ATOM 3661 N N . VAL A 1 487 ? -1.189 1.089 5.021 1.00 95.62 487 VAL A N 1
ATOM 3662 C CA . VAL A 1 487 ? -0.451 -0.055 4.480 1.00 95.62 487 VAL A CA 1
ATOM 3663 C C . VAL A 1 487 ? 0.762 0.503 3.748 1.00 95.62 487 VAL A C 1
ATOM 3665 O O . VAL A 1 487 ? 0.628 1.129 2.708 1.00 95.62 487 VAL A O 1
ATOM 3668 N N . SER A 1 488 ? 1.961 0.323 4.283 1.00 91.69 488 SER A N 1
ATOM 3669 C CA . SER A 1 488 ? 3.196 0.916 3.766 1.00 91.69 488 SER A CA 1
ATOM 3670 C C . SER A 1 488 ? 4.220 -0.158 3.459 1.00 91.69 488 SER A C 1
ATOM 3672 O O . SER A 1 488 ? 4.354 -1.103 4.219 1.00 91.69 488 SER A O 1
ATOM 3674 N N . ARG A 1 489 ? 5.016 0.020 2.403 1.00 83.44 489 ARG A N 1
ATOM 3675 C CA . ARG A 1 489 ? 6.198 -0.822 2.148 1.00 83.44 489 ARG A CA 1
ATOM 3676 C C . ARG A 1 489 ? 7.371 -0.552 3.092 1.00 83.44 489 ARG A C 1
ATOM 3678 O O . ARG A 1 489 ? 8.260 -1.393 3.200 1.00 83.44 489 ARG A O 1
ATOM 3685 N N . PHE A 1 490 ? 7.406 0.617 3.733 1.00 83.69 490 PHE A N 1
ATOM 3686 C CA . PHE A 1 490 ? 8.517 1.019 4.594 1.00 83.69 490 PHE A CA 1
ATOM 3687 C C . PHE A 1 490 ? 8.308 0.510 6.014 1.00 83.69 490 PHE A C 1
ATOM 3689 O O . PHE A 1 490 ? 7.277 0.770 6.628 1.00 83.69 490 PHE A O 1
ATOM 3696 N N . GLU A 1 491 ? 9.315 -0.198 6.523 1.00 82.94 491 GLU A N 1
ATOM 3697 C CA . GLU A 1 491 ? 9.330 -0.760 7.880 1.00 82.94 491 GLU A CA 1
ATOM 3698 C C . GLU A 1 491 ? 9.394 0.309 8.954 1.00 82.94 491 GLU A C 1
ATOM 3700 O O . GLU A 1 491 ? 8.717 0.190 9.967 1.00 82.94 491 GLU A O 1
ATOM 3705 N N . ASN A 1 492 ? 10.166 1.369 8.732 1.00 86.75 492 ASN A N 1
ATOM 3706 C CA . ASN A 1 492 ? 10.285 2.437 9.704 1.00 86.75 492 ASN A CA 1
ATOM 3707 C C . ASN A 1 492 ? 9.448 3.644 9.280 1.00 86.75 492 ASN A C 1
ATOM 3709 O O . ASN A 1 492 ? 9.857 4.418 8.416 1.00 86.75 492 ASN A O 1
ATOM 3713 N N . LEU A 1 493 ? 8.293 3.790 9.926 1.00 91.75 493 LEU A N 1
ATOM 3714 C CA . LEU A 1 493 ? 7.469 5.000 9.882 1.00 91.75 493 LEU A CA 1
ATOM 3715 C C . LEU A 1 493 ? 7.524 5.827 11.181 1.00 91.75 493 LEU A C 1
ATOM 3717 O O . LEU A 1 493 ? 6.579 6.542 11.488 1.00 91.75 493 LEU A O 1
ATOM 3721 N N . GLY A 1 494 ? 8.590 5.698 11.981 1.00 93.12 494 GLY A N 1
ATOM 3722 C CA . GLY A 1 494 ? 8.739 6.406 13.261 1.00 93.12 494 GLY A CA 1
ATOM 3723 C C . GLY A 1 494 ? 8.467 7.914 13.165 1.00 93.12 494 GLY A C 1
ATOM 3724 O O . GLY A 1 494 ? 7.605 8.397 13.893 1.00 93.12 494 GLY A O 1
ATOM 3725 N N . PRO A 1 495 ? 9.071 8.641 12.203 1.00 93.44 495 PRO A N 1
ATOM 3726 C CA . PRO A 1 495 ? 8.807 10.070 12.033 1.00 93.44 495 PRO A CA 1
ATOM 3727 C C . PRO A 1 495 ? 7.332 10.401 11.758 1.00 93.44 495 PRO A C 1
ATOM 3729 O O . PRO A 1 495 ? 6.818 11.399 12.256 1.00 93.44 495 PRO A O 1
ATOM 3732 N N . GLN A 1 496 ? 6.631 9.569 10.982 1.00 95.88 496 GLN A N 1
ATOM 3733 C CA . GLN A 1 496 ? 5.212 9.766 10.678 1.00 95.88 496 GLN A CA 1
ATOM 3734 C C . GLN A 1 496 ? 4.336 9.447 11.893 1.00 95.88 496 GLN A C 1
ATOM 3736 O O . GLN A 1 496 ? 3.364 10.153 12.138 1.00 95.88 496 GLN A O 1
ATOM 3741 N N . ILE A 1 497 ? 4.692 8.421 12.672 1.00 96.19 497 ILE A N 1
ATOM 3742 C CA . ILE A 1 497 ? 4.021 8.097 13.936 1.00 96.19 497 ILE A CA 1
ATOM 3743 C C . ILE A 1 497 ? 4.150 9.277 14.902 1.00 96.19 497 ILE A C 1
ATOM 3745 O O . ILE A 1 497 ? 3.134 9.819 15.326 1.00 96.19 497 ILE A O 1
ATOM 3749 N N . GLU A 1 498 ? 5.373 9.746 15.157 1.00 96.56 498 GLU A N 1
ATOM 3750 C CA . GLU A 1 498 ? 5.641 10.889 16.037 1.00 96.56 498 GLU A CA 1
ATOM 3751 C C . GLU A 1 498 ? 4.925 12.160 15.559 1.00 96.56 498 GLU A C 1
ATOM 3753 O O . GLU A 1 498 ? 4.411 12.938 16.363 1.00 96.56 498 GLU A O 1
ATOM 3758 N N . ALA A 1 499 ? 4.866 12.396 14.244 1.00 97.25 499 ALA A N 1
ATOM 3759 C CA . ALA A 1 499 ? 4.142 13.529 13.678 1.00 97.25 499 ALA A CA 1
ATOM 3760 C C . ALA A 1 499 ? 2.636 13.472 13.973 1.00 97.25 499 ALA A C 1
ATOM 3762 O O . ALA A 1 499 ? 2.050 14.509 14.289 1.00 97.25 499 ALA A O 1
ATOM 3763 N N . MET A 1 500 ? 2.018 12.292 13.899 1.00 98.12 500 MET A N 1
ATOM 3764 C CA . MET A 1 500 ? 0.598 12.114 14.212 1.00 98.12 500 MET A CA 1
ATOM 3765 C C . MET A 1 500 ? 0.338 12.166 15.725 1.00 98.12 500 MET A C 1
ATOM 3767 O O . MET A 1 500 ? -0.585 12.847 16.168 1.00 98.12 500 MET A O 1
ATOM 3771 N N . GLU A 1 501 ? 1.181 11.532 16.540 1.00 96.75 501 GLU A N 1
ATOM 3772 C CA . GLU A 1 501 ? 1.052 11.540 18.004 1.00 96.75 501 GLU A CA 1
ATOM 3773 C C . GLU A 1 501 ? 1.202 12.949 18.591 1.00 96.75 501 GLU A C 1
ATOM 3775 O O . GLU A 1 501 ? 0.409 13.345 19.447 1.00 96.75 501 GLU A O 1
ATOM 3780 N N . ARG A 1 502 ? 2.137 13.763 18.072 1.00 97.19 502 ARG A N 1
ATOM 3781 C CA . ARG A 1 502 ? 2.267 15.188 18.442 1.00 97.19 502 ARG A CA 1
ATOM 3782 C C . ARG A 1 502 ? 0.996 15.994 18.172 1.00 97.19 502 ARG A C 1
ATOM 3784 O O . ARG A 1 502 ? 0.765 17.005 18.827 1.00 97.19 502 ARG A O 1
ATOM 3791 N N . ARG A 1 503 ? 0.171 15.541 17.229 1.00 97.69 503 ARG A N 1
ATOM 3792 C CA . ARG A 1 503 ? -1.123 16.135 16.881 1.00 97.69 503 ARG A CA 1
ATOM 3793 C C . ARG A 1 503 ? -2.279 15.476 17.628 1.00 97.69 503 ARG A C 1
ATOM 3795 O O . ARG A 1 503 ? -3.421 15.633 17.227 1.00 97.69 503 ARG A O 1
ATOM 3802 N N . GLY A 1 504 ? -2.016 14.717 18.692 1.00 96.56 504 GLY A N 1
ATOM 3803 C CA . GLY A 1 504 ? -3.060 14.070 19.485 1.00 96.56 504 GLY A CA 1
ATOM 3804 C C . GLY A 1 504 ? -3.853 13.029 18.694 1.00 96.56 504 GLY A C 1
ATOM 3805 O O . GLY A 1 504 ? -5.054 12.875 18.909 1.00 96.56 504 GLY A O 1
ATOM 3806 N N . VAL A 1 505 ? -3.222 12.351 17.737 1.00 97.94 505 VAL A N 1
ATOM 3807 C CA . VAL A 1 505 ? -3.796 11.186 17.058 1.00 97.94 505 VAL A CA 1
ATOM 3808 C C . VAL A 1 505 ? -3.259 9.928 17.724 1.00 97.94 505 VAL A C 1
ATOM 3810 O O . VAL A 1 505 ? -2.058 9.798 17.952 1.00 97.94 505 VAL A O 1
ATOM 3813 N N . THR A 1 506 ? -4.147 8.988 18.040 1.00 97.38 506 THR A N 1
ATOM 3814 C CA . THR A 1 506 ? -3.738 7.682 18.555 1.00 97.38 506 THR A CA 1
ATOM 3815 C C . THR A 1 506 ? -3.264 6.815 17.401 1.00 97.38 506 THR A C 1
ATOM 3817 O O . THR A 1 506 ? -3.988 6.627 16.422 1.00 97.38 506 THR A O 1
ATOM 3820 N N . VAL A 1 507 ? -2.067 6.248 17.536 1.00 96.75 507 VAL A N 1
ATOM 3821 C CA . VAL A 1 507 ? -1.484 5.345 16.545 1.00 96.75 507 VAL A CA 1
ATOM 3822 C C . VAL A 1 507 ? -1.396 3.933 17.114 1.00 96.75 507 VAL A C 1
ATOM 3824 O O . VAL A 1 507 ? -0.696 3.681 18.089 1.00 96.75 507 VAL A O 1
ATOM 3827 N N . ILE A 1 508 ? -2.088 2.986 16.482 1.00 95.25 508 ILE A N 1
ATOM 3828 C CA . ILE A 1 508 ? -2.025 1.566 16.833 1.00 95.25 508 ILE A CA 1
ATOM 3829 C C . ILE A 1 508 ? -1.157 0.840 15.808 1.00 95.25 508 ILE A C 1
ATOM 3831 O O . ILE A 1 508 ? -1.440 0.846 14.609 1.00 95.25 508 ILE A O 1
ATOM 3835 N N . GLN A 1 509 ? -0.113 0.167 16.286 1.00 93.62 509 GLN A N 1
ATOM 3836 C CA . GLN A 1 509 ? 0.715 -0.707 15.460 1.00 93.62 509 GLN A CA 1
ATOM 3837 C C . GLN A 1 509 ? 0.008 -2.053 15.258 1.00 93.62 509 GLN A C 1
ATOM 3839 O O . GLN A 1 509 ? -0.267 -2.770 16.218 1.00 93.62 509 GLN A O 1
ATOM 3844 N N . LEU A 1 510 ? -0.291 -2.407 14.006 1.00 92.50 510 LEU A N 1
ATOM 3845 C CA . LEU A 1 510 ? -1.056 -3.619 13.676 1.00 92.50 510 LEU A CA 1
ATOM 3846 C C . LEU A 1 510 ? -0.166 -4.856 13.480 1.00 92.50 510 LEU A C 1
ATOM 3848 O O . LEU A 1 510 ? -0.633 -6.002 13.540 1.00 92.50 510 LEU A O 1
ATOM 3852 N N . LEU A 1 511 ? 1.123 -4.639 13.221 1.00 87.88 511 LEU A N 1
ATOM 3853 C CA . LEU A 1 511 ? 2.110 -5.705 13.116 1.00 87.88 511 LEU A CA 1
ATOM 3854 C C . LEU A 1 511 ? 2.700 -6.036 14.478 1.00 87.88 511 LEU A C 1
ATOM 3856 O O . LEU A 1 511 ? 2.993 -5.163 15.296 1.00 87.88 511 LEU A O 1
ATOM 3860 N N . ARG A 1 512 ? 2.921 -7.335 14.696 1.00 76.94 512 ARG A N 1
ATOM 3861 C CA . ARG A 1 512 ? 3.673 -7.808 15.852 1.00 76.94 512 ARG A CA 1
ATOM 3862 C C . ARG A 1 512 ? 5.112 -7.338 15.693 1.00 76.94 512 ARG A C 1
ATOM 3864 O O . ARG A 1 512 ? 5.778 -7.721 14.733 1.00 76.94 512 ARG A O 1
ATOM 3871 N N . GLN A 1 513 ? 5.576 -6.547 16.652 1.00 76.12 513 GLN A N 1
ATOM 3872 C CA . GLN A 1 513 ? 6.948 -6.063 16.655 1.00 76.12 513 GLN A CA 1
ATOM 3873 C C . GLN A 1 513 ? 7.906 -7.257 16.824 1.00 76.12 513 GLN A C 1
ATOM 3875 O O . GLN A 1 513 ? 7.687 -8.090 17.719 1.00 76.12 513 GLN A O 1
ATOM 3880 N N . PRO A 1 514 ? 8.924 -7.408 15.958 1.00 65.50 514 PRO A N 1
ATOM 3881 C CA . PRO A 1 514 ? 9.840 -8.535 16.036 1.00 65.50 514 PRO A CA 1
ATOM 3882 C C . PRO A 1 514 ? 10.622 -8.504 17.357 1.00 65.50 514 PRO A C 1
ATOM 3884 O O . PRO A 1 514 ? 11.507 -7.681 17.548 1.00 65.50 514 PRO A O 1
ATOM 3887 N N . ARG A 1 515 ? 10.326 -9.426 18.281 1.00 54.41 515 ARG A N 1
ATOM 3888 C CA . ARG A 1 515 ? 11.001 -9.463 19.596 1.00 54.41 515 ARG A CA 1
ATOM 3889 C C . ARG A 1 515 ? 12.498 -9.794 19.514 1.00 54.41 515 ARG A C 1
ATOM 3891 O O . ARG A 1 515 ? 13.233 -9.469 20.436 1.00 54.41 515 ARG A O 1
ATOM 3898 N N . TYR A 1 516 ? 12.934 -10.445 18.432 1.00 51.28 516 TYR A N 1
ATOM 3899 C CA . TYR A 1 516 ? 14.303 -10.955 18.262 1.00 51.28 516 TYR A CA 1
ATOM 3900 C C . TYR A 1 516 ? 14.902 -10.627 16.883 1.00 51.28 516 TYR A C 1
ATOM 3902 O O . TYR A 1 516 ? 15.737 -11.371 16.375 1.00 51.28 516 TYR A O 1
ATOM 3910 N N . SER A 1 517 ? 14.457 -9.540 16.247 1.00 51.81 517 SER A N 1
ATOM 3911 C CA . SER A 1 517 ? 15.077 -9.052 15.009 1.00 51.81 517 SER A CA 1
ATOM 3912 C C . SER A 1 517 ? 16.129 -7.990 15.333 1.00 51.81 517 SER A C 1
ATOM 3914 O O . SER A 1 517 ? 15.903 -7.186 16.237 1.00 51.81 517 SER A O 1
ATOM 3916 N N . PRO A 1 518 ? 17.235 -7.893 14.568 1.00 51.22 518 PRO A N 1
ATOM 3917 C CA . PRO A 1 518 ? 18.098 -6.708 14.599 1.00 51.22 518 PRO A CA 1
ATOM 3918 C C . PRO A 1 518 ? 17.352 -5.424 14.188 1.00 51.22 518 PRO A C 1
ATOM 3920 O O . PRO A 1 518 ? 17.892 -4.329 14.323 1.00 51.22 518 PRO A O 1
ATOM 3923 N N . ARG A 1 519 ? 16.122 -5.544 13.669 1.00 61.47 519 ARG A N 1
ATOM 3924 C CA . ARG A 1 519 ? 15.219 -4.430 13.383 1.00 61.47 519 ARG A CA 1
ATOM 3925 C C . ARG A 1 519 ? 14.243 -4.270 14.556 1.00 61.47 519 ARG A C 1
ATOM 3927 O O . ARG A 1 519 ? 13.413 -5.157 14.753 1.00 61.47 519 ARG A O 1
ATOM 3934 N N . PRO A 1 520 ? 14.327 -3.175 15.329 1.00 63.41 520 PRO A N 1
ATOM 3935 C CA . PRO A 1 520 ? 13.555 -3.024 16.560 1.00 63.41 520 PRO A CA 1
ATOM 3936 C C . PRO A 1 520 ? 12.056 -2.825 16.309 1.00 63.41 520 PRO A C 1
ATOM 3938 O O . PRO A 1 520 ? 11.263 -3.067 17.216 1.00 63.41 520 PRO A O 1
ATOM 3941 N N . THR A 1 521 ? 11.662 -2.398 15.103 1.00 77.12 521 THR A N 1
ATOM 3942 C CA . THR A 1 521 ? 10.267 -2.092 14.787 1.00 77.12 521 THR A CA 1
ATOM 3943 C C . THR A 1 521 ? 9.853 -2.432 13.352 1.00 77.12 521 THR A C 1
ATOM 3945 O O . THR A 1 521 ? 10.676 -2.491 12.437 1.00 77.12 521 THR A O 1
ATOM 3948 N N . ASP A 1 522 ? 8.551 -2.654 13.169 1.00 85.88 522 ASP A N 1
ATOM 3949 C CA . ASP A 1 522 ? 7.876 -2.828 11.886 1.00 85.88 522 ASP A CA 1
ATOM 3950 C C . ASP A 1 522 ? 6.531 -2.085 11.886 1.00 85.88 522 ASP A C 1
ATOM 3952 O O . ASP A 1 522 ? 5.538 -2.519 12.476 1.00 85.88 522 ASP A O 1
ATOM 3956 N N . HIS A 1 523 ? 6.519 -0.937 11.219 1.00 90.88 523 HIS A N 1
ATOM 3957 C CA . HIS A 1 523 ? 5.410 0.008 11.146 1.00 90.88 523 HIS A CA 1
ATOM 3958 C C . HIS A 1 523 ? 4.628 -0.102 9.829 1.00 90.88 523 HIS A C 1
ATOM 3960 O O . HIS A 1 523 ? 3.859 0.793 9.492 1.00 90.88 523 HIS A O 1
ATOM 3966 N N . ARG A 1 524 ? 4.808 -1.173 9.045 1.00 91.50 524 ARG A N 1
ATOM 3967 C CA . ARG A 1 524 ? 4.186 -1.283 7.712 1.00 91.50 524 ARG A CA 1
ATOM 3968 C C . ARG A 1 524 ? 2.661 -1.307 7.729 1.00 91.50 524 ARG A C 1
ATOM 3970 O O . ARG A 1 524 ? 2.050 -1.033 6.700 1.00 91.50 524 ARG A O 1
ATOM 3977 N N . GLN A 1 525 ? 2.034 -1.641 8.854 1.00 94.38 525 GLN A N 1
ATOM 3978 C CA . GLN A 1 525 ? 0.586 -1.527 9.011 1.00 94.38 525 GLN A CA 1
ATOM 3979 C C . GLN A 1 525 ? 0.256 -0.820 10.323 1.00 94.38 525 GLN A C 1
ATOM 3981 O O . GLN A 1 525 ? 0.639 -1.286 11.399 1.00 94.38 525 GLN A O 1
ATOM 3986 N N . LEU A 1 526 ? -0.454 0.300 10.215 1.00 96.81 526 LEU A N 1
ATOM 3987 C CA . LEU A 1 526 ? -0.846 1.160 11.332 1.00 96.81 526 LEU A CA 1
ATOM 3988 C C . LEU A 1 526 ? -2.331 1.493 11.220 1.00 96.81 526 LEU A C 1
ATOM 3990 O O . LEU A 1 526 ? -2.886 1.513 10.121 1.00 96.81 526 LEU A O 1
ATOM 3994 N N . LEU A 1 527 ? -2.949 1.804 12.350 1.00 97.94 527 LEU A N 1
ATOM 3995 C CA . LEU A 1 527 ? -4.284 2.378 12.417 1.00 97.94 527 LEU A CA 1
ATOM 3996 C C . LEU A 1 527 ? -4.203 3.705 13.168 1.00 97.94 527 LEU A C 1
ATOM 3998 O O . LEU A 1 527 ? -3.772 3.734 14.320 1.00 97.94 527 LEU A O 1
ATOM 4002 N N . PHE A 1 528 ? -4.601 4.791 12.514 1.00 98.25 528 PHE A N 1
ATOM 4003 C CA . PHE A 1 528 ? -4.733 6.103 13.137 1.00 98.25 528 PHE A CA 1
ATOM 4004 C C . PHE A 1 528 ? -6.178 6.331 13.557 1.00 98.25 528 PHE A C 1
ATOM 4006 O O . PHE A 1 528 ? -7.106 6.082 12.782 1.00 98.25 528 PHE A O 1
ATOM 4013 N N . LEU A 1 529 ? -6.348 6.821 14.780 1.00 97.75 529 LEU A N 1
ATOM 4014 C CA . LEU A 1 529 ? -7.635 7.047 15.421 1.00 97.75 529 LEU A CA 1
ATOM 4015 C C . LEU A 1 529 ? -7.666 8.426 16.087 1.00 97.75 529 LEU A C 1
ATOM 4017 O O . LEU A 1 529 ? -6.625 8.915 16.540 1.00 97.75 529 LEU A O 1
ATOM 4021 N N . PRO A 1 530 ? -8.848 9.051 16.216 1.00 94.00 530 PRO A N 1
ATOM 4022 C CA . PRO A 1 530 ? -8.983 10.216 17.082 1.00 94.00 530 PRO A CA 1
ATOM 4023 C C . PRO A 1 530 ? -8.624 9.843 18.528 1.00 94.00 530 PRO A C 1
ATOM 4025 O O . PRO A 1 530 ? -8.914 8.729 18.964 1.00 94.00 530 PRO A O 1
ATOM 4028 N N . ALA A 1 531 ? -8.057 10.777 19.303 1.00 86.38 531 ALA A N 1
ATOM 4029 C CA . ALA A 1 531 ? -7.672 10.528 20.702 1.00 86.38 531 ALA A CA 1
ATOM 4030 C C . ALA A 1 531 ? -8.812 9.957 21.566 1.00 86.38 531 ALA A C 1
ATOM 4032 O O . ALA A 1 531 ? -8.578 9.138 22.452 1.00 86.38 531 ALA A O 1
ATOM 4033 N N . ALA A 1 532 ? -10.061 10.348 21.290 1.00 80.06 532 ALA A N 1
ATOM 4034 C CA . ALA A 1 532 ? -11.239 9.838 21.993 1.00 80.06 532 ALA A CA 1
ATOM 4035 C C . ALA A 1 532 ? -11.478 8.326 21.786 1.00 80.06 532 ALA A C 1
ATOM 4037 O O . ALA A 1 532 ? -12.159 7.700 22.592 1.00 80.06 532 ALA A O 1
ATOM 4038 N N . ALA A 1 533 ? -10.907 7.733 20.734 1.00 80.44 533 ALA A N 1
ATOM 4039 C CA . ALA A 1 533 ? -10.999 6.312 20.408 1.00 80.44 533 ALA A CA 1
ATOM 4040 C C . ALA A 1 533 ? -9.742 5.522 20.822 1.00 80.44 533 ALA A C 1
ATOM 4042 O O . ALA A 1 533 ? -9.495 4.436 20.298 1.00 80.44 533 ALA A O 1
ATOM 4043 N N . ALA A 1 534 ? -8.948 6.036 21.772 1.00 73.19 534 ALA A N 1
ATOM 4044 C CA . ALA A 1 534 ? -7.713 5.389 22.220 1.00 73.19 534 ALA A CA 1
ATOM 4045 C C . ALA A 1 534 ? -7.913 3.984 22.821 1.00 73.19 534 ALA A C 1
ATOM 4047 O O . ALA A 1 534 ? -6.963 3.207 22.905 1.00 73.19 534 ALA A O 1
ATOM 4048 N N . GLN A 1 535 ? -9.137 3.647 23.235 1.00 81.25 535 GLN A N 1
ATOM 4049 C CA . GLN A 1 535 ? -9.495 2.333 23.759 1.00 81.25 535 GLN A CA 1
ATOM 4050 C C . GLN A 1 535 ? -10.562 1.698 22.871 1.00 81.25 535 GLN A C 1
ATOM 4052 O O . GLN A 1 535 ? -11.753 1.978 23.000 1.00 81.25 535 GLN A O 1
ATOM 4057 N N . LEU A 1 536 ? -10.122 0.834 21.959 1.00 87.50 536 LEU A N 1
ATOM 4058 C CA . LEU A 1 536 ? -11.024 -0.020 21.198 1.00 87.50 536 LEU A CA 1
ATOM 4059 C C . LEU A 1 536 ? -11.462 -1.212 22.067 1.00 87.50 536 LEU A C 1
ATOM 4061 O O . LEU A 1 536 ? -10.633 -1.783 22.784 1.00 87.50 536 LEU A O 1
ATOM 4065 N N . PRO A 1 537 ? -12.741 -1.616 22.020 1.00 88.38 537 PRO A N 1
ATOM 4066 C CA . PRO A 1 537 ? -13.191 -2.824 22.703 1.00 88.38 537 PRO A CA 1
ATOM 4067 C C . PRO A 1 537 ? -12.543 -4.063 22.063 1.00 88.38 537 PRO A C 1
ATOM 4069 O O . PRO A 1 537 ? -12.304 -4.075 20.856 1.00 88.38 537 PRO A O 1
ATOM 4072 N N . PRO A 1 538 ? -12.272 -5.133 22.825 1.00 82.94 538 PRO A N 1
ATOM 4073 C CA . PRO A 1 538 ? -11.697 -6.344 22.254 1.00 82.94 538 PRO A CA 1
ATOM 4074 C C . PRO A 1 538 ? -12.637 -6.960 21.200 1.00 82.94 538 PRO A C 1
ATOM 4076 O O . PRO A 1 538 ? -13.862 -6.879 21.342 1.00 82.94 538 PRO A O 1
ATOM 4079 N N . PRO A 1 539 ? -12.101 -7.617 20.155 1.00 83.56 539 PRO A N 1
ATOM 4080 C CA . PRO A 1 539 ? -12.936 -8.342 19.205 1.00 83.56 539 PRO A CA 1
ATOM 4081 C C . PRO A 1 539 ? -13.666 -9.492 19.907 1.00 83.56 539 PRO A C 1
ATOM 4083 O O . PRO A 1 539 ? -13.120 -10.129 20.808 1.00 83.56 539 PRO A O 1
ATOM 4086 N N . ARG A 1 540 ? -14.873 -9.832 19.437 1.00 79.06 540 ARG A N 1
ATOM 4087 C CA . ARG A 1 540 ? -15.634 -10.977 19.978 1.00 79.06 540 ARG A CA 1
ATOM 4088 C C . ARG A 1 540 ? -14.873 -12.297 19.856 1.00 79.06 540 ARG A C 1
ATOM 4090 O O . ARG A 1 540 ? -14.859 -13.099 20.782 1.00 79.06 540 ARG A O 1
ATOM 4097 N N . VAL A 1 541 ? -14.279 -12.522 18.687 1.00 86.50 541 VAL A N 1
ATOM 4098 C CA . VAL A 1 541 ? -13.474 -13.704 18.365 1.00 86.50 541 VAL A CA 1
ATOM 4099 C C . VAL A 1 541 ? -12.324 -13.241 17.481 1.00 86.50 541 VAL A C 1
ATOM 4101 O O . VAL A 1 541 ? -12.613 -12.757 16.384 1.00 86.50 541 VAL A O 1
ATOM 4104 N N . PRO A 1 542 ? -11.057 -13.361 17.916 1.00 88.25 542 PRO A N 1
ATOM 4105 C CA . PRO A 1 542 ? -9.908 -13.032 17.082 1.00 88.25 542 PRO A CA 1
ATOM 4106 C C . PRO A 1 542 ? -9.903 -13.839 15.779 1.00 88.25 542 PRO A C 1
ATOM 4108 O O . PRO A 1 542 ? -10.127 -15.049 15.769 1.00 88.25 542 PRO A O 1
ATOM 4111 N N . MET A 1 543 ? -9.630 -13.166 14.667 1.00 90.88 543 MET A N 1
ATOM 4112 C CA . MET A 1 543 ? -9.455 -13.783 13.361 1.00 90.88 543 MET A CA 1
ATOM 4113 C C . MET A 1 543 ? -8.062 -14.383 13.224 1.00 90.88 543 MET A C 1
ATOM 4115 O O . MET A 1 543 ? -7.049 -13.733 13.503 1.00 90.88 543 MET A O 1
ATOM 4119 N N . ARG A 1 544 ? -8.016 -15.596 12.673 1.00 90.12 544 ARG A N 1
ATOM 4120 C CA . ARG A 1 544 ? -6.794 -16.155 12.099 1.00 90.12 544 ARG A CA 1
ATOM 4121 C C . ARG A 1 544 ? -6.441 -15.395 10.820 1.00 90.12 544 ARG A C 1
ATOM 4123 O O . ARG A 1 544 ? -7.319 -15.091 10.014 1.00 90.12 544 ARG A O 1
ATOM 4130 N N . MET A 1 545 ? -5.154 -15.128 10.622 1.00 90.19 545 MET A N 1
ATOM 4131 C CA . MET A 1 545 ? -4.662 -14.487 9.403 1.00 90.19 545 MET A CA 1
ATOM 4132 C C . MET A 1 545 ? -4.824 -15.423 8.203 1.00 90.19 545 MET A C 1
ATOM 4134 O O . MET A 1 545 ? -4.335 -16.551 8.228 1.00 90.19 545 MET A O 1
ATOM 4138 N N . THR A 1 546 ? -5.485 -14.939 7.152 1.00 91.75 546 THR A N 1
ATOM 4139 C CA . THR A 1 546 ? -5.687 -15.683 5.896 1.00 91.75 546 THR A CA 1
ATOM 4140 C C . THR A 1 546 ? -4.463 -15.577 4.994 1.00 91.75 546 THR A C 1
ATOM 4142 O O . THR A 1 546 ? -4.040 -16.557 4.384 1.00 91.75 546 THR A O 1
ATOM 4145 N N . PHE A 1 547 ? -3.874 -14.385 4.932 1.00 90.31 547 PHE A N 1
ATOM 4146 C CA . PHE A 1 547 ? -2.642 -14.132 4.198 1.00 90.31 547 PHE A CA 1
ATOM 4147 C C . PHE A 1 547 ? -1.514 -13.843 5.197 1.00 90.31 547 PHE A C 1
ATOM 4149 O O . PHE A 1 547 ? -1.713 -13.046 6.119 1.00 90.31 547 PHE A O 1
ATOM 4156 N N . PRO A 1 548 ? -0.320 -14.437 5.024 1.00 72.25 548 PRO A N 1
ATOM 4157 C CA . PRO A 1 548 ? 0.841 -14.167 5.872 1.00 72.25 548 PRO A CA 1
ATOM 4158 C C . PRO A 1 548 ? 1.470 -12.794 5.580 1.00 72.25 548 PRO A C 1
ATOM 4160 O O . PRO A 1 548 ? 2.413 -12.393 6.264 1.00 72.25 548 PRO A O 1
ATOM 4163 N N . ASN A 1 549 ? 0.967 -12.096 4.554 1.00 68.12 549 ASN A N 1
ATOM 4164 C CA . ASN A 1 549 ? 1.582 -10.922 3.959 1.00 68.12 549 ASN A CA 1
ATOM 4165 C C . ASN A 1 549 ? 1.751 -9.775 4.953 1.00 68.12 549 ASN A C 1
ATOM 4167 O O . ASN A 1 549 ? 0.800 -9.254 5.535 1.00 68.12 549 ASN A O 1
ATOM 4171 N N . VAL A 1 550 ? 2.997 -9.330 5.040 1.00 65.69 550 VAL A N 1
ATOM 4172 C CA . VAL A 1 550 ? 3.362 -7.949 5.331 1.00 65.69 550 VAL A CA 1
ATOM 4173 C C . VAL A 1 550 ? 3.717 -7.256 4.017 1.00 65.69 550 VAL A C 1
ATOM 4175 O O . VAL A 1 550 ? 4.222 -7.934 3.114 1.00 65.69 550 VAL A O 1
ATOM 4178 N N . PRO A 1 551 ? 3.492 -5.936 3.901 1.00 62.22 551 PRO A N 1
ATOM 4179 C CA . PRO A 1 551 ? 3.851 -5.176 2.713 1.00 62.22 551 PRO A CA 1
ATOM 4180 C C . PRO A 1 551 ? 5.260 -5.491 2.198 1.00 62.22 551 PRO A C 1
ATOM 4182 O O . PRO A 1 551 ? 6.253 -5.340 2.918 1.00 62.22 551 PRO A O 1
ATOM 4185 N N . HIS A 1 552 ? 5.329 -6.017 0.974 1.00 62.12 552 HIS A N 1
ATOM 4186 C CA . HIS A 1 552 ? 6.529 -6.657 0.430 1.00 62.12 552 HIS A CA 1
ATOM 4187 C C . HIS A 1 552 ? 7.513 -5.677 -0.221 1.00 62.12 552 HIS A C 1
ATOM 4189 O O . HIS A 1 552 ? 7.120 -4.754 -0.943 1.00 62.12 552 HIS A O 1
ATOM 4195 N N . GLU A 1 553 ? 8.808 -5.967 -0.048 1.00 55.84 553 GLU A N 1
ATOM 4196 C CA . GLU A 1 553 ? 9.919 -5.326 -0.747 1.00 55.84 553 GLU A CA 1
ATOM 4197 C C . GLU A 1 553 ? 10.837 -6.394 -1.374 1.00 55.84 553 GLU A C 1
ATOM 4199 O O . GLU A 1 553 ? 11.409 -7.216 -0.660 1.00 55.84 553 GLU A O 1
ATOM 4204 N N . ASP A 1 554 ? 10.989 -6.374 -2.708 1.00 46.78 554 ASP A N 1
ATOM 4205 C CA . ASP A 1 554 ? 11.632 -7.430 -3.525 1.00 46.78 554 ASP A CA 1
ATOM 4206 C C . ASP A 1 554 ? 13.079 -7.794 -3.116 1.00 46.78 554 ASP A C 1
ATOM 4208 O O . ASP A 1 554 ? 13.613 -8.811 -3.566 1.00 46.78 554 ASP A O 1
ATOM 4212 N N . GLN A 1 555 ? 13.725 -6.962 -2.293 1.00 45.72 555 GLN A N 1
ATOM 4213 C CA . GLN A 1 555 ? 15.128 -7.083 -1.885 1.00 45.72 555 GLN A CA 1
ATOM 4214 C C . GLN A 1 555 ? 15.331 -7.633 -0.461 1.00 45.72 555 GLN A C 1
ATOM 4216 O O . GLN A 1 555 ? 16.472 -7.714 -0.011 1.00 45.72 555 GLN A O 1
ATOM 4221 N N . LYS A 1 556 ? 14.265 -8.011 0.260 1.00 50.44 556 LYS A N 1
ATOM 4222 C CA . LYS A 1 556 ? 14.367 -8.425 1.672 1.00 50.44 556 LYS A CA 1
ATOM 4223 C C . LYS A 1 556 ? 14.467 -9.936 1.899 1.00 50.44 556 LYS A C 1
ATOM 4225 O O . LYS A 1 556 ? 14.067 -10.762 1.071 1.00 50.44 556 LYS A O 1
ATOM 4230 N N . ASP A 1 557 ? 15.043 -10.265 3.056 1.00 49.97 557 ASP A N 1
ATOM 4231 C CA . ASP A 1 557 ? 15.383 -11.613 3.511 1.00 49.97 557 ASP A CA 1
ATOM 4232 C C . ASP A 1 557 ? 14.153 -12.547 3.527 1.00 49.97 557 ASP A C 1
ATOM 4234 O O . ASP A 1 557 ? 13.086 -12.159 4.011 1.00 49.97 557 ASP A O 1
ATOM 4238 N N . PRO A 1 558 ? 14.272 -13.794 3.031 1.00 51.38 558 PRO A N 1
ATOM 4239 C CA . PRO A 1 558 ? 13.216 -14.797 3.107 1.00 51.38 558 PRO A CA 1
ATOM 4240 C C . PRO A 1 558 ? 12.605 -15.071 4.481 1.00 51.38 558 PRO A C 1
ATOM 4242 O O . PRO A 1 558 ? 11.466 -15.529 4.547 1.00 51.38 558 PRO A O 1
ATOM 4245 N N . ARG A 1 559 ? 13.330 -14.788 5.562 1.00 52.28 559 ARG A N 1
ATOM 4246 C CA . ARG A 1 559 ? 12.882 -15.011 6.942 1.00 52.28 559 ARG A CA 1
ATOM 4247 C C . ARG A 1 559 ? 11.854 -13.981 7.424 1.00 52.28 559 ARG A C 1
ATOM 4249 O O . ARG A 1 559 ? 11.085 -14.291 8.327 1.00 52.28 559 ARG A O 1
ATOM 4256 N N . ASP A 1 560 ? 11.752 -12.823 6.770 1.00 51.75 560 ASP A N 1
ATOM 4257 C CA . ASP A 1 560 ? 10.837 -11.724 7.139 1.00 51.75 560 ASP A CA 1
ATOM 4258 C C . ASP A 1 560 ? 9.378 -11.960 6.664 1.00 51.75 560 ASP A C 1
ATOM 4260 O O . ASP A 1 560 ? 8.569 -11.033 6.603 1.00 51.75 560 ASP A O 1
ATOM 4264 N N . ARG A 1 561 ? 9.036 -13.190 6.248 1.00 53.22 561 ARG A N 1
ATOM 4265 C CA . ARG A 1 561 ? 7.865 -13.475 5.395 1.00 53.22 561 ARG A CA 1
ATOM 4266 C C . ARG A 1 561 ? 6.678 -14.138 6.086 1.00 53.22 561 ARG A C 1
ATOM 4268 O O . ARG A 1 561 ? 5.636 -14.262 5.449 1.00 53.22 561 ARG A O 1
ATOM 4275 N N . ASN A 1 562 ? 6.813 -14.587 7.334 1.00 52.84 562 ASN A N 1
ATOM 4276 C CA . ASN A 1 562 ? 5.800 -15.442 7.951 1.00 52.84 562 ASN A CA 1
ATOM 4277 C C . ASN A 1 562 ? 5.300 -14.889 9.294 1.00 52.84 562 ASN A C 1
ATOM 4279 O O . ASN A 1 562 ? 5.888 -15.139 10.341 1.00 52.84 562 ASN A O 1
ATOM 4283 N N . TYR A 1 563 ? 4.183 -14.154 9.257 1.00 54.16 563 TYR A N 1
ATOM 4284 C CA . TYR A 1 563 ? 3.461 -13.688 10.454 1.00 54.16 563 TYR A CA 1
ATOM 4285 C C . TYR A 1 563 ? 2.280 -14.610 10.815 1.00 54.16 563 TYR A C 1
ATOM 4287 O O . TYR A 1 563 ? 1.365 -14.187 11.519 1.00 54.16 563 TYR A O 1
ATOM 4295 N N . GLY A 1 564 ? 2.269 -15.851 10.313 1.00 48.12 564 GLY A N 1
ATOM 4296 C CA . GLY A 1 564 ? 1.139 -16.781 10.422 1.00 48.12 564 GLY A CA 1
ATOM 4297 C C . GLY A 1 564 ? 0.808 -17.289 11.832 1.00 48.12 564 GLY A C 1
ATOM 4298 O O . GLY A 1 564 ? -0.204 -17.969 11.992 1.00 48.12 564 GLY A O 1
ATOM 4299 N N . ASP A 1 565 ? 1.609 -16.967 12.853 1.00 46.31 565 ASP A N 1
ATOM 4300 C CA . ASP A 1 565 ? 1.402 -17.474 14.212 1.00 46.31 565 ASP A CA 1
ATOM 4301 C C . ASP A 1 565 ? 0.528 -16.510 15.038 1.00 46.31 565 ASP A C 1
ATOM 4303 O O . ASP A 1 565 ? 0.949 -15.416 15.423 1.00 46.31 565 ASP A O 1
ATOM 4307 N N . THR A 1 566 ? -0.733 -16.904 15.242 1.00 42.97 566 THR A N 1
ATOM 4308 C CA . THR A 1 566 ? -1.835 -16.086 15.794 1.00 42.97 566 THR A CA 1
ATOM 4309 C C . THR A 1 566 ? -2.255 -16.493 17.209 1.00 42.97 566 THR A C 1
ATOM 4311 O O . THR A 1 566 ? -3.396 -16.260 17.601 1.00 42.97 566 THR A O 1
ATOM 4314 N N . SER A 1 567 ? -1.360 -17.047 18.030 1.00 37.31 567 SER A N 1
ATOM 4315 C CA . SER A 1 567 ? -1.632 -17.128 19.468 1.00 37.31 567 SER A CA 1
ATOM 4316 C C . SER A 1 567 ? -1.319 -15.782 20.137 1.00 37.31 567 SER A C 1
ATOM 4318 O O . SER A 1 567 ? -0.173 -15.342 20.249 1.00 37.31 567 SER A O 1
ATOM 4320 N N . PHE A 1 568 ? -2.371 -15.103 20.593 1.00 41.50 568 PHE A N 1
ATOM 4321 C CA . PHE A 1 568 ? -2.322 -13.937 21.483 1.00 41.50 568 PHE A CA 1
ATOM 4322 C C . PHE A 1 568 ? -1.904 -14.365 22.912 1.00 41.50 568 PHE A C 1
ATOM 4324 O O . PHE A 1 568 ? -2.534 -14.011 23.901 1.00 41.50 568 PHE A O 1
ATOM 4331 N N . GLU A 1 569 ? -0.846 -15.165 23.053 1.00 36.44 569 GLU A N 1
ATOM 4332 C CA . GLU A 1 569 ? -0.287 -15.524 24.360 1.00 36.44 569 GLU A CA 1
ATOM 4333 C C . GLU A 1 569 ? 0.742 -14.466 24.764 1.00 36.44 569 GLU A C 1
ATOM 4335 O O . GLU A 1 569 ? 1.916 -14.508 24.389 1.00 36.44 569 GLU A O 1
ATOM 4340 N N . GLY A 1 570 ? 0.285 -13.441 25.483 1.00 34.34 570 GLY A N 1
ATOM 4341 C CA . GLY A 1 570 ? 1.186 -12.381 25.929 1.00 34.34 570 GLY A CA 1
ATOM 4342 C C . GLY A 1 570 ? 0.596 -11.253 26.763 1.00 34.34 570 GLY A C 1
ATOM 4343 O O . GLY A 1 570 ? 1.323 -10.297 27.016 1.00 34.34 570 GLY A O 1
ATOM 4344 N N . MET A 1 571 ? -0.661 -11.337 27.204 1.00 33.12 571 MET A N 1
ATOM 4345 C CA . MET A 1 571 ? -1.138 -10.482 28.295 1.00 33.12 571 MET A CA 1
ATOM 4346 C C . MET A 1 571 ? -0.746 -11.148 29.624 1.00 33.12 571 MET A C 1
ATOM 4348 O O . MET A 1 571 ? -1.029 -12.336 29.799 1.00 33.12 571 MET A O 1
ATOM 4352 N N . PRO A 1 572 ? -0.064 -10.450 30.547 1.00 35.78 572 PRO A N 1
ATOM 4353 C CA . PRO A 1 572 ? 0.316 -11.030 31.827 1.00 35.78 572 PRO A CA 1
ATOM 4354 C C . PRO A 1 572 ? -0.933 -11.367 32.659 1.00 35.78 572 PRO A C 1
ATOM 4356 O O . PRO A 1 572 ? -1.680 -10.484 33.061 1.00 35.78 572 PRO A O 1
ATOM 4359 N N . GLY A 1 573 ? -1.133 -12.669 32.879 1.00 35.06 573 GLY A N 1
ATOM 4360 C CA . GLY A 1 573 ? -1.829 -13.304 34.003 1.00 35.06 573 GLY A CA 1
ATOM 4361 C C . GLY A 1 573 ? -3.098 -12.650 34.554 1.00 35.06 573 GLY A C 1
ATOM 4362 O O . GLY A 1 573 ? -3.052 -12.022 35.607 1.00 35.06 573 GLY A O 1
ATOM 4363 N N . VAL A 1 574 ? -4.251 -12.963 33.959 1.00 33.97 574 VAL A N 1
ATOM 4364 C CA . VAL A 1 574 ? -5.501 -13.104 34.723 1.00 33.97 574 VAL A CA 1
ATOM 4365 C C . VAL A 1 574 ? -5.861 -14.592 34.686 1.00 33.97 574 VAL A C 1
ATOM 4367 O O . VAL A 1 574 ? -5.995 -15.136 33.587 1.00 33.97 574 VAL A O 1
ATOM 4370 N N . PRO A 1 575 ? -5.950 -15.296 35.832 1.00 36.97 575 PRO A N 1
ATOM 4371 C CA . PRO A 1 575 ? -6.401 -16.683 35.836 1.00 36.97 575 PRO A CA 1
ATOM 4372 C C . PRO A 1 575 ? -7.827 -16.760 35.267 1.00 36.97 575 PRO A C 1
ATOM 4374 O O . PRO A 1 575 ? -8.606 -15.824 35.466 1.00 36.97 575 PRO A O 1
ATOM 4377 N N . PRO A 1 576 ? -8.187 -17.842 34.552 1.00 39.03 576 PRO A N 1
ATOM 4378 C CA . PRO A 1 576 ? -9.526 -17.979 33.995 1.00 39.03 576 PRO A CA 1
ATOM 4379 C C . PRO A 1 576 ? -10.572 -17.845 35.116 1.00 39.03 576 PRO A C 1
ATOM 4381 O O . PRO A 1 576 ? -10.377 -18.419 36.193 1.00 39.03 576 PRO A O 1
ATOM 4384 N N . PRO A 1 577 ? -11.663 -17.083 34.903 1.00 39.84 577 PRO A N 1
ATOM 4385 C CA . PRO A 1 577 ? -12.698 -16.941 35.912 1.00 39.84 577 PRO A CA 1
ATOM 4386 C C . PRO A 1 577 ? -13.314 -18.315 36.219 1.00 39.84 577 PRO A C 1
ATOM 4388 O O . PRO A 1 577 ? -13.473 -19.132 35.304 1.00 39.84 577 PRO A O 1
ATOM 4391 N N . PRO A 1 578 ? -13.663 -18.594 37.488 1.00 48.91 578 PRO A N 1
ATOM 4392 C CA . PRO A 1 578 ? -14.362 -19.822 37.836 1.00 48.91 578 PRO A CA 1
ATOM 4393 C C . PRO A 1 578 ? -15.694 -19.913 37.069 1.00 48.91 578 PRO A C 1
ATOM 4395 O O . PRO A 1 578 ? -16.287 -18.878 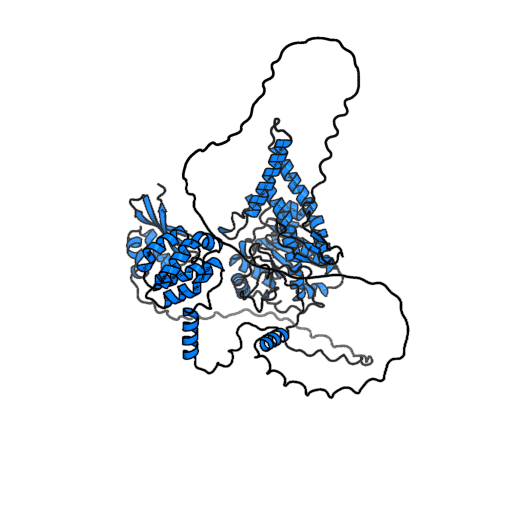36.745 1.00 48.91 578 PRO A O 1
ATOM 4398 N N . PRO A 1 579 ? -16.176 -21.134 36.768 1.00 51.19 579 PRO A N 1
ATOM 4399 C CA . PRO A 1 579 ? -17.444 -21.321 36.074 1.00 51.19 579 PRO A CA 1
ATOM 4400 C C . PRO A 1 579 ? -18.582 -20.613 36.831 1.00 51.19 579 PRO A C 1
ATOM 4402 O O . PRO A 1 579 ? -18.600 -20.636 38.066 1.00 51.19 579 PRO A O 1
ATOM 4405 N N . PRO A 1 580 ? -19.525 -19.970 36.117 1.00 42.62 580 PRO A N 1
ATOM 4406 C CA . PRO A 1 580 ? -20.586 -19.202 36.751 1.00 42.62 580 PRO A CA 1
ATOM 4407 C C . PRO A 1 580 ? -21.487 -20.113 37.602 1.00 42.62 580 PRO A C 1
ATOM 4409 O O . PRO A 1 580 ? -21.809 -21.227 37.174 1.00 42.62 580 PRO A O 1
ATOM 4412 N N . PRO A 1 581 ? -21.925 -19.657 38.791 1.00 50.09 581 PRO A N 1
ATOM 4413 C CA . PRO A 1 581 ? -22.914 -20.383 39.573 1.00 50.09 581 PRO A CA 1
ATOM 4414 C C . PRO A 1 581 ? -24.247 -20.473 38.807 1.00 50.09 581 PRO A C 1
ATOM 4416 O O . PRO A 1 581 ? -24.570 -19.574 38.022 1.00 50.09 581 PRO A O 1
ATOM 4419 N N . PRO A 1 582 ? -25.038 -21.543 39.020 1.00 49.34 582 PRO A N 1
ATOM 4420 C CA . PRO A 1 582 ? -26.341 -21.691 38.383 1.00 49.34 582 PRO A CA 1
ATOM 4421 C C . PRO A 1 582 ? -27.269 -20.516 38.743 1.00 49.34 582 PRO A C 1
ATOM 4423 O O . PRO A 1 582 ? -27.189 -19.983 39.854 1.00 49.34 582 PRO A O 1
ATOM 4426 N N . PRO A 1 583 ? -28.149 -20.096 37.814 1.00 42.22 583 PRO A N 1
ATOM 4427 C CA . PRO A 1 583 ? -28.961 -18.900 37.987 1.00 42.22 583 PRO A CA 1
ATOM 4428 C C . PRO A 1 583 ? -29.929 -19.045 39.174 1.00 42.22 583 PRO A C 1
ATOM 4430 O O . PRO A 1 583 ? -30.607 -20.071 39.283 1.00 42.22 583 PRO A O 1
ATOM 4433 N N . PRO A 1 584 ? -30.044 -18.027 40.048 1.00 46.00 584 PRO A N 1
ATOM 4434 C CA . PRO A 1 584 ? -31.058 -18.014 41.092 1.00 46.00 584 PRO A CA 1
ATOM 4435 C C . PRO A 1 584 ? -32.469 -17.874 40.489 1.00 46.00 584 PRO A C 1
ATOM 4437 O O . PRO A 1 584 ? -32.636 -17.274 39.419 1.00 46.00 584 PRO A O 1
ATOM 4440 N N . PRO A 1 585 ? -33.505 -18.411 41.160 1.00 40.94 585 PRO A N 1
ATOM 4441 C CA . PRO A 1 585 ? -34.882 -18.298 40.701 1.00 40.94 585 PRO A CA 1
ATOM 4442 C C . PRO A 1 585 ? -35.323 -16.830 40.626 1.00 40.94 585 PRO A C 1
ATOM 4444 O O . PRO A 1 585 ? -35.010 -16.015 41.494 1.00 40.94 585 PRO A O 1
ATOM 4447 N N . ARG A 1 586 ? -36.051 -16.511 39.548 1.00 39.81 586 ARG A N 1
ATOM 4448 C CA . ARG A 1 586 ? -36.575 -15.178 39.226 1.00 39.81 586 ARG A CA 1
ATOM 4449 C C . ARG A 1 586 ? -37.381 -14.600 40.392 1.00 39.81 586 ARG A C 1
ATOM 4451 O O . ARG A 1 586 ? -38.495 -15.052 40.642 1.00 39.81 586 ARG A O 1
ATOM 4458 N N . SER A 1 587 ? -36.862 -13.534 40.995 1.00 37.72 587 SER A N 1
ATOM 4459 C CA . SER A 1 587 ? -37.636 -12.610 41.825 1.00 37.72 587 SER A CA 1
ATOM 4460 C C . SER A 1 587 ? -37.789 -11.267 41.116 1.00 37.72 587 SER A C 1
ATOM 4462 O O . SER A 1 587 ? -36.847 -10.707 40.558 1.00 37.72 587 SER A O 1
ATOM 4464 N N . THR A 1 588 ? -39.029 -10.798 41.120 1.00 46.69 588 THR A N 1
ATOM 4465 C CA . THR A 1 588 ? -39.558 -9.553 40.562 1.00 46.69 588 THR A CA 1
ATOM 4466 C C . THR A 1 588 ? -38.914 -8.319 41.199 1.00 46.69 588 THR A C 1
ATOM 4468 O O . THR A 1 588 ? -39.035 -8.127 42.408 1.00 46.69 588 THR A O 1
ATOM 4471 N N . LEU A 1 589 ? -38.277 -7.464 40.392 1.00 39.66 589 LEU A N 1
ATOM 4472 C CA . LEU A 1 589 ? -37.824 -6.133 40.814 1.00 39.66 589 LEU A CA 1
ATOM 4473 C C . LEU A 1 589 ? -38.908 -5.065 40.533 1.00 39.66 589 LEU A C 1
ATOM 4475 O O . LEU A 1 589 ? -39.544 -5.126 39.478 1.00 39.66 589 LEU A O 1
ATOM 4479 N N . PRO A 1 590 ? -39.124 -4.100 41.450 1.00 46.62 590 PRO A N 1
ATOM 4480 C CA . PRO A 1 590 ? -40.080 -2.997 41.298 1.00 46.62 590 PRO A CA 1
ATOM 4481 C C . PRO A 1 590 ? -39.532 -1.853 40.413 1.00 46.62 590 PRO A C 1
ATOM 4483 O O . PRO A 1 590 ? -38.329 -1.809 40.143 1.00 46.62 590 PRO A O 1
ATOM 4486 N N . PRO A 1 591 ? -40.396 -0.928 39.941 1.00 41.81 591 PRO A N 1
ATOM 4487 C CA . PRO A 1 591 ? -40.029 0.067 38.932 1.00 41.81 591 PRO A CA 1
ATOM 4488 C C . PRO A 1 591 ? -39.133 1.194 39.471 1.00 41.81 591 PRO A C 1
ATOM 4490 O O . PRO A 1 591 ? -39.280 1.650 40.605 1.00 41.81 591 PRO A O 1
ATOM 4493 N N . LEU A 1 592 ? -38.224 1.654 38.605 1.00 44.25 592 LEU A N 1
ATOM 4494 C CA . LEU A 1 592 ? -37.311 2.782 38.815 1.00 44.25 592 LEU A CA 1
ATOM 4495 C C . LEU A 1 592 ? -38.054 4.136 38.847 1.00 44.25 592 LEU A C 1
ATOM 4497 O O . LEU A 1 592 ? -39.020 4.314 38.099 1.00 44.25 592 LEU A O 1
ATOM 4501 N N . PRO A 1 593 ? -37.587 5.111 39.651 1.00 51.94 593 PRO A N 1
ATOM 4502 C CA . PRO A 1 593 ? -38.122 6.469 39.661 1.00 51.94 593 PRO A CA 1
ATOM 4503 C C . PRO A 1 593 ? -37.658 7.289 38.438 1.00 51.94 593 PRO A C 1
ATOM 4505 O O . PRO A 1 593 ? -36.620 6.982 37.843 1.00 51.94 593 PRO A O 1
ATOM 4508 N N . PRO A 1 594 ? -38.407 8.343 38.057 1.00 49.00 594 PRO A N 1
ATOM 4509 C CA . PRO A 1 594 ? -38.096 9.167 36.891 1.00 49.00 594 PRO A CA 1
ATOM 4510 C C . PRO A 1 594 ? -36.892 10.105 37.120 1.00 49.00 594 PRO A C 1
ATOM 4512 O O . PRO A 1 594 ? -36.595 10.465 38.262 1.00 49.00 594 PRO A O 1
ATOM 4515 N N . PRO A 1 595 ? -36.202 10.522 36.038 1.00 42.56 595 PRO A N 1
ATOM 4516 C CA . PRO A 1 595 ? -35.004 11.355 36.115 1.00 42.56 595 PRO A CA 1
ATOM 4517 C C . PRO A 1 595 ? -35.317 12.829 36.445 1.00 42.56 595 PRO A C 1
ATOM 4519 O O . PRO A 1 595 ? -36.416 13.307 36.153 1.00 42.56 595 PRO A O 1
ATOM 4522 N N . PRO A 1 596 ? -34.351 13.574 37.021 1.00 39.78 596 PRO A N 1
ATOM 4523 C CA . PRO A 1 596 ? -34.541 14.967 37.403 1.00 39.78 596 PRO A CA 1
ATOM 4524 C C . PRO A 1 596 ? -34.490 15.918 36.200 1.00 39.78 596 PRO A C 1
ATOM 4526 O O . PRO A 1 596 ? -33.632 15.822 35.323 1.00 39.78 596 PRO A O 1
ATOM 4529 N N . THR A 1 597 ? -35.401 16.885 36.210 1.00 35.09 597 THR A N 1
ATOM 4530 C CA . THR A 1 597 ? -35.496 18.003 35.270 1.00 35.09 597 THR A CA 1
ATOM 4531 C C . THR A 1 597 ? -34.371 19.010 35.534 1.00 35.09 597 THR A C 1
ATOM 4533 O O . THR A 1 597 ? -34.317 19.599 36.613 1.00 35.09 597 THR A O 1
ATOM 4536 N N . MET A 1 598 ? -33.481 19.245 34.564 1.00 35.12 598 MET A N 1
ATOM 4537 C CA . MET A 1 598 ? -32.495 20.332 34.633 1.00 35.12 598 MET A CA 1
ATOM 4538 C C . MET A 1 598 ? -33.002 21.576 33.896 1.00 35.12 598 MET A C 1
ATOM 4540 O O . MET A 1 598 ? -33.350 21.521 32.719 1.00 35.12 598 MET A O 1
ATOM 4544 N N . SER A 1 599 ? -33.043 22.693 34.623 1.00 30.81 599 SER A N 1
ATOM 4545 C CA . SER A 1 599 ? -33.373 24.035 34.139 1.00 30.81 599 SER A CA 1
ATOM 4546 C C . SER A 1 599 ? -32.100 24.735 33.656 1.00 30.81 599 SER A C 1
ATOM 4548 O O . SER A 1 599 ? -31.121 24.806 34.398 1.00 30.81 599 SER A O 1
ATOM 4550 N N . PHE A 1 600 ? -32.108 25.251 32.425 1.00 33.12 600 PHE A N 1
ATOM 4551 C CA . PHE A 1 600 ? -31.019 26.054 31.867 1.00 33.12 600 PHE A CA 1
ATOM 4552 C C . PHE A 1 600 ? -31.290 27.547 32.092 1.00 33.12 600 PHE A C 1
ATOM 4554 O O . PHE A 1 600 ? -32.286 28.080 31.607 1.00 33.12 600 PHE A O 1
ATOM 4561 N N . ALA A 1 601 ? -30.364 28.227 32.771 1.00 34.25 601 ALA A N 1
ATOM 4562 C CA . ALA A 1 601 ? -30.236 29.683 32.756 1.00 34.25 601 ALA A CA 1
ATOM 4563 C C . ALA A 1 601 ? -28.977 30.073 31.948 1.00 34.25 601 ALA A C 1
ATOM 4565 O O . ALA A 1 601 ? -27.964 29.377 32.049 1.00 34.25 601 ALA A O 1
ATOM 4566 N N . PRO A 1 602 ? -29.010 31.149 31.140 1.00 38.72 602 PRO A N 1
ATOM 4567 C CA . PRO A 1 602 ? -27.886 31.542 30.288 1.00 38.72 602 PRO A CA 1
ATOM 4568 C C . PRO A 1 602 ? -26.800 32.315 31.066 1.00 38.72 602 PRO A C 1
ATOM 4570 O O . PRO A 1 602 ? -27.132 33.052 32.000 1.00 38.72 602 PRO A O 1
ATOM 4573 N N . PRO A 1 603 ? -25.510 32.210 30.685 1.00 39.50 603 PRO A N 1
ATOM 4574 C CA . PRO A 1 603 ? -24.440 32.947 31.346 1.00 39.50 603 PRO A CA 1
ATOM 4575 C C . PRO A 1 603 ? -24.307 34.385 30.821 1.00 39.50 603 PRO A C 1
ATOM 4577 O O . PRO A 1 603 ? -24.452 34.662 29.629 1.00 39.50 603 PRO A O 1
ATOM 4580 N N . ARG A 1 604 ? -24.004 35.294 31.755 1.00 33.94 604 ARG A N 1
ATOM 4581 C CA . ARG A 1 604 ? -23.616 36.691 31.522 1.00 33.94 604 ARG A CA 1
ATOM 4582 C C . ARG A 1 604 ? -22.195 36.780 30.964 1.00 33.94 604 ARG A C 1
ATOM 4584 O O . ARG A 1 604 ? -21.312 36.040 31.386 1.00 33.94 604 ARG A O 1
ATOM 4591 N N . ALA A 1 605 ? -22.000 37.745 30.073 1.00 37.75 605 ALA A N 1
ATOM 4592 C CA . ALA A 1 605 ? -20.702 38.240 29.643 1.00 37.75 605 ALA A CA 1
ATOM 4593 C C . ALA A 1 605 ? -20.123 39.195 30.699 1.00 37.75 605 ALA A C 1
ATOM 4595 O O . ALA A 1 605 ? -20.854 40.075 31.141 1.00 37.75 605 ALA A O 1
ATOM 4596 N N . GLU A 1 606 ? -18.854 39.015 31.080 1.00 35.59 606 GLU A N 1
ATOM 4597 C CA . GLU A 1 606 ? -17.824 40.070 31.145 1.00 35.59 606 GLU A CA 1
ATOM 4598 C C . GLU A 1 606 ? -16.484 39.556 31.713 1.00 35.59 606 GLU A C 1
ATOM 4600 O O . GLU A 1 606 ? -16.446 38.731 32.619 1.00 35.59 606 GLU A O 1
ATOM 4605 N N . GLU A 1 607 ? -15.414 40.102 31.121 1.00 35.25 607 GLU A N 1
ATOM 4606 C CA . GLU A 1 607 ? -14.060 40.356 31.643 1.00 35.25 607 GLU A CA 1
ATOM 4607 C C . GLU A 1 607 ? -13.159 39.213 32.151 1.00 35.25 607 GLU A C 1
ATOM 4609 O O . GLU A 1 607 ? -13.363 38.647 33.216 1.00 35.25 607 GLU A O 1
ATOM 4614 N N . MET A 1 608 ? -12.018 39.018 31.465 1.00 31.69 608 MET A N 1
ATOM 4615 C CA . MET A 1 608 ? -10.684 39.275 32.046 1.00 31.69 608 MET A CA 1
ATOM 4616 C C . MET A 1 608 ? -9.554 39.093 31.009 1.00 31.69 608 MET A C 1
ATOM 4618 O O . MET A 1 608 ? -9.354 38.020 30.446 1.00 31.69 608 MET A O 1
ATOM 4622 N N . LYS A 1 609 ? -8.785 40.169 30.783 1.00 37.44 609 LYS A N 1
ATOM 4623 C CA . LYS A 1 609 ? -7.466 40.177 30.116 1.00 37.44 609 LYS A CA 1
ATOM 4624 C C . LYS A 1 609 ? -6.410 39.514 31.018 1.00 37.44 609 LYS A C 1
ATOM 4626 O O . LYS A 1 609 ? -6.394 39.837 32.206 1.00 37.44 609 LYS A O 1
ATOM 4631 N N . PRO A 1 610 ? -5.454 38.726 30.489 1.00 36.56 610 PRO A N 1
ATOM 4632 C CA . PRO A 1 610 ? -4.262 38.349 31.241 1.00 36.56 610 PRO A CA 1
ATOM 4633 C C . PRO A 1 610 ? -3.099 39.348 31.032 1.00 36.56 610 PRO A C 1
ATOM 4635 O O . PRO A 1 610 ? -3.052 40.046 30.013 1.00 36.56 610 PRO A O 1
ATOM 4638 N N . PRO A 1 611 ? -2.166 39.442 31.999 1.00 37.12 611 PRO A N 1
ATOM 4639 C CA . PRO A 1 611 ? -1.108 40.444 32.021 1.00 37.12 611 PRO A CA 1
ATOM 4640 C C . PRO A 1 611 ? 0.096 40.053 31.156 1.00 37.12 611 PRO A C 1
ATOM 4642 O O . PRO A 1 611 ? 0.487 38.890 31.067 1.00 37.12 611 PRO A O 1
ATOM 4645 N N . ILE A 1 612 ? 0.716 41.071 30.562 1.00 34.72 612 ILE A N 1
ATOM 4646 C CA . ILE A 1 612 ? 2.001 40.993 29.866 1.00 34.72 612 ILE A CA 1
ATOM 4647 C C . ILE A 1 612 ? 3.100 40.833 30.921 1.00 34.72 612 ILE A C 1
ATOM 4649 O O . ILE A 1 612 ? 3.259 41.689 31.790 1.00 34.72 612 ILE A O 1
ATOM 4653 N N . SER A 1 613 ? 3.858 39.741 30.837 1.00 31.75 613 SER A N 1
ATOM 4654 C CA . SER A 1 613 ? 5.058 39.510 31.640 1.00 31.75 613 SER A CA 1
ATOM 4655 C C . SER A 1 613 ? 6.290 39.873 30.811 1.00 31.75 613 SER A C 1
ATOM 4657 O O . SER A 1 613 ? 6.591 39.227 29.809 1.00 31.75 613 SER A O 1
ATOM 4659 N N . THR A 1 614 ? 6.975 40.947 31.199 1.00 31.55 614 THR A N 1
ATOM 4660 C CA . THR A 1 614 ? 8.254 41.377 30.627 1.00 31.55 614 THR A CA 1
ATOM 4661 C C . THR A 1 614 ? 9.404 40.806 31.453 1.00 31.55 614 THR A C 1
ATOM 4663 O O . THR A 1 614 ? 9.625 41.241 32.583 1.00 31.55 614 THR A O 1
ATOM 4666 N N . VAL A 1 615 ? 10.165 39.879 30.873 1.00 30.92 615 VAL A N 1
ATOM 4667 C CA . VAL A 1 615 ? 11.503 39.494 31.349 1.00 30.92 615 VAL A CA 1
ATOM 4668 C C . VAL A 1 615 ? 12.507 39.947 30.282 1.00 30.92 615 VAL A C 1
ATOM 4670 O O . VAL A 1 615 ? 12.306 39.622 29.111 1.00 30.92 615 VAL A O 1
ATOM 4673 N N . PRO A 1 616 ? 13.561 40.713 30.623 1.00 34.78 616 PRO A N 1
ATOM 4674 C CA . PRO A 1 616 ? 14.529 41.167 29.636 1.00 34.78 616 PRO A CA 1
ATOM 4675 C C . PRO A 1 616 ? 15.501 40.033 29.297 1.00 34.78 616 PRO A C 1
ATOM 4677 O O . PRO A 1 616 ? 16.214 39.526 30.163 1.00 34.78 616 PRO A O 1
ATOM 4680 N N . ALA A 1 617 ? 15.534 39.645 28.023 1.00 33.00 617 ALA A N 1
ATOM 4681 C CA . ALA A 1 617 ? 16.555 38.758 27.486 1.00 33.00 617 ALA A CA 1
ATOM 4682 C C . ALA A 1 617 ? 17.899 39.501 27.420 1.00 33.00 617 ALA A C 1
ATOM 4684 O O . ALA A 1 617 ? 18.007 40.568 26.815 1.00 33.00 617 ALA A O 1
ATOM 4685 N N . GLN A 1 618 ? 18.921 38.932 28.056 1.00 32.97 618 GLN A N 1
ATOM 4686 C CA . GLN A 1 618 ? 20.309 39.362 27.920 1.00 32.97 618 GLN A CA 1
ATOM 4687 C C . GLN A 1 618 ? 20.771 39.142 26.472 1.00 32.97 618 GLN A C 1
ATOM 4689 O O . GLN A 1 618 ? 20.786 38.012 25.989 1.00 32.97 618 GLN A O 1
ATOM 4694 N N . GLN A 1 619 ? 21.151 40.223 25.786 1.00 33.34 619 GLN A N 1
ATOM 4695 C CA . GLN A 1 619 ? 21.858 40.164 24.506 1.00 33.34 619 GLN A CA 1
ATOM 4696 C C . GLN A 1 619 ? 23.304 39.691 24.735 1.00 33.34 619 GLN A C 1
ATOM 4698 O O . GLN A 1 619 ? 24.016 40.319 25.524 1.00 33.34 619 GLN A O 1
ATOM 4703 N N . PRO A 1 620 ? 23.775 38.632 24.053 1.00 38.78 620 PRO A N 1
ATOM 4704 C CA . PRO A 1 620 ? 25.198 38.354 23.977 1.00 38.78 620 PRO A CA 1
ATOM 4705 C C . PRO A 1 620 ? 25.883 39.394 23.082 1.00 38.78 620 PRO A C 1
ATOM 4707 O O . PRO A 1 620 ? 25.307 39.897 22.117 1.00 38.78 620 PRO A O 1
ATOM 4710 N N . ALA A 1 621 ? 27.111 39.739 23.463 1.00 39.72 621 ALA A N 1
ATOM 4711 C CA . ALA A 1 621 ? 27.951 40.736 22.820 1.00 39.72 621 ALA A CA 1
ATOM 4712 C C . ALA A 1 621 ? 28.074 40.506 21.305 1.00 39.72 621 ALA A C 1
ATOM 4714 O O . ALA A 1 621 ? 28.207 39.372 20.850 1.00 39.72 621 ALA A O 1
ATOM 4715 N N . ALA A 1 622 ? 28.047 41.605 20.546 1.00 39.97 622 ALA A N 1
ATOM 4716 C CA . ALA A 1 622 ? 28.162 41.619 19.095 1.00 39.97 622 ALA A CA 1
ATOM 4717 C C . ALA A 1 622 ? 29.497 41.005 18.641 1.00 39.97 622 ALA A C 1
ATOM 4719 O O . ALA A 1 622 ? 30.531 41.677 18.632 1.00 39.97 622 ALA A O 1
ATOM 4720 N N . ALA A 1 623 ? 29.463 39.729 18.259 1.00 48.50 623 ALA A N 1
ATOM 4721 C CA . ALA A 1 623 ? 30.498 39.134 17.431 1.00 48.50 623 ALA A CA 1
ATOM 4722 C C . ALA A 1 623 ? 30.501 39.868 16.086 1.00 48.50 623 ALA A C 1
ATOM 4724 O O . ALA A 1 623 ? 29.450 40.195 15.526 1.00 48.50 623 ALA A O 1
ATOM 4725 N N . THR A 1 624 ? 31.685 40.189 15.574 1.00 56.16 624 THR A N 1
ATOM 4726 C CA . THR A 1 624 ? 31.786 40.810 14.249 1.00 56.16 624 THR A CA 1
ATOM 4727 C C . THR A 1 624 ? 31.214 39.849 13.203 1.00 56.16 624 THR A C 1
ATOM 4729 O O . THR A 1 624 ? 31.435 38.645 13.295 1.00 56.16 624 THR A O 1
ATOM 4732 N N . ALA A 1 625 ? 30.493 40.353 12.194 1.00 58.12 625 ALA A N 1
ATOM 4733 C CA . ALA A 1 625 ? 29.808 39.531 11.181 1.00 58.12 625 ALA A CA 1
ATOM 4734 C C . ALA A 1 625 ? 30.713 38.481 10.492 1.00 58.12 625 ALA A C 1
ATOM 4736 O O . ALA A 1 625 ? 30.231 37.487 9.964 1.00 58.12 625 ALA A O 1
ATOM 4737 N N . ALA A 1 626 ? 32.036 38.666 10.525 1.00 58.03 626 ALA A N 1
ATOM 4738 C CA . ALA A 1 626 ? 33.003 37.712 9.998 1.00 58.03 626 ALA A CA 1
ATOM 4739 C C . ALA A 1 626 ? 33.180 36.444 10.860 1.00 58.03 626 ALA A C 1
ATOM 4741 O O . ALA A 1 626 ? 33.617 35.423 10.332 1.00 58.03 626 ALA A O 1
ATOM 4742 N N . GLU A 1 627 ? 32.869 36.471 12.160 1.00 64.38 627 GLU A N 1
ATOM 4743 C CA . GLU A 1 627 ? 33.090 35.333 13.067 1.00 64.38 627 GLU A CA 1
ATOM 4744 C C . GLU A 1 627 ? 32.019 34.239 12.958 1.00 64.38 627 GLU A C 1
ATOM 4746 O O . GLU A 1 627 ? 32.303 33.079 13.256 1.00 64.38 627 GLU A O 1
ATOM 4751 N N . GLU A 1 628 ? 30.832 34.574 12.453 1.00 77.44 628 GLU A N 1
ATOM 4752 C CA . GLU A 1 628 ? 29.683 33.661 12.332 1.00 77.44 628 GLU A CA 1
ATOM 4753 C C . GLU A 1 628 ? 29.798 32.693 11.138 1.00 77.44 628 GLU A C 1
ATOM 4755 O O . GLU A 1 628 ? 29.099 31.681 11.078 1.00 77.44 628 GLU A O 1
ATOM 4760 N N . LEU A 1 629 ? 30.705 32.963 10.192 1.00 88.00 629 LEU A N 1
ATOM 4761 C CA . LEU A 1 629 ? 30.955 32.096 9.040 1.00 88.00 629 LEU A CA 1
ATOM 4762 C C . LEU A 1 629 ? 32.021 31.031 9.347 1.00 88.00 629 LEU A C 1
ATOM 4764 O O . LEU A 1 629 ? 33.043 31.353 9.974 1.00 88.00 629 LEU A O 1
ATOM 4768 N N . PRO A 1 630 ? 31.874 29.795 8.819 1.00 89.19 630 PRO A N 1
ATOM 4769 C CA . PRO A 1 630 ? 32.953 28.813 8.800 1.00 89.19 630 PRO A CA 1
ATOM 4770 C C . PRO A 1 630 ? 34.230 29.421 8.213 1.00 89.19 630 PRO A C 1
ATOM 4772 O O . PRO A 1 630 ? 34.190 30.045 7.150 1.00 89.19 630 PRO A O 1
ATOM 4775 N N . GLU A 1 631 ? 35.367 29.215 8.879 1.00 86.31 631 GLU A N 1
ATOM 4776 C CA . GLU A 1 631 ? 36.667 29.788 8.496 1.00 86.31 631 GLU A CA 1
ATOM 4777 C C . GLU A 1 631 ? 36.999 29.647 6.991 1.00 86.31 631 GLU A C 1
ATOM 4779 O O . GLU A 1 631 ? 37.379 30.651 6.383 1.00 86.31 631 GLU A O 1
ATOM 4784 N N . PRO A 1 632 ? 36.747 28.496 6.324 1.00 84.19 632 PRO A N 1
ATOM 4785 C CA . PRO A 1 632 ? 37.037 28.337 4.895 1.00 84.19 632 PRO A CA 1
ATOM 4786 C C . PRO A 1 632 ? 36.185 29.206 3.957 1.00 84.19 632 PRO A C 1
ATOM 4788 O O . PRO A 1 632 ? 36.505 29.313 2.774 1.00 84.19 632 PRO A O 1
ATOM 4791 N N . LEU A 1 633 ? 35.078 29.776 4.443 1.00 91.56 633 LEU A N 1
ATOM 4792 C CA . LEU A 1 633 ? 34.148 30.576 3.646 1.00 91.56 633 LEU A CA 1
ATOM 4793 C C . LEU A 1 633 ? 34.363 32.080 3.811 1.00 91.56 633 LEU A C 1
ATOM 4795 O O . LEU A 1 633 ? 34.045 32.819 2.885 1.00 91.56 633 LEU A O 1
ATOM 4799 N N . ARG A 1 634 ? 34.945 32.546 4.923 1.00 92.81 634 ARG A N 1
ATOM 4800 C CA . ARG A 1 634 ? 35.062 33.981 5.254 1.00 92.81 634 ARG A CA 1
ATOM 4801 C C . ARG A 1 634 ? 35.676 34.808 4.122 1.00 92.81 634 ARG A C 1
ATOM 4803 O O . ARG A 1 634 ? 35.075 35.768 3.651 1.00 92.81 634 ARG A O 1
ATOM 4810 N N . ALA A 1 635 ? 36.843 34.391 3.630 1.00 90.25 635 ALA A N 1
ATOM 4811 C CA . ALA A 1 635 ? 37.561 35.107 2.574 1.00 90.25 635 ALA A CA 1
ATOM 4812 C C . ALA A 1 635 ? 36.889 35.010 1.193 1.00 90.25 635 ALA A C 1
ATOM 4814 O O . ALA A 1 635 ? 37.141 35.854 0.335 1.00 90.25 635 ALA A O 1
ATOM 4815 N N . ALA A 1 636 ? 36.088 33.970 0.948 1.00 91.31 636 ALA A N 1
ATOM 4816 C CA . ALA A 1 636 ? 35.381 33.780 -0.316 1.00 91.31 636 ALA A CA 1
ATOM 4817 C C . ALA A 1 636 ? 34.056 34.556 -0.335 1.00 91.31 636 ALA A C 1
ATOM 4819 O O . ALA A 1 636 ? 33.752 35.226 -1.314 1.00 91.31 636 ALA A O 1
ATOM 4820 N N . VAL A 1 637 ? 33.311 34.533 0.773 1.00 92.81 637 VAL A N 1
ATOM 4821 C CA . VAL A 1 637 ? 32.058 35.280 0.943 1.00 92.81 637 VAL A CA 1
ATOM 4822 C C . VAL A 1 637 ? 32.316 36.785 0.934 1.00 92.81 637 VAL A C 1
ATOM 4824 O O . VAL A 1 637 ? 31.582 37.506 0.274 1.00 92.81 637 VAL A O 1
ATOM 4827 N N . ALA A 1 638 ? 33.414 37.262 1.532 1.00 92.50 638 ALA A N 1
ATOM 4828 C CA . ALA A 1 638 ? 33.791 38.680 1.488 1.00 92.50 638 ALA A CA 1
ATOM 4829 C C . ALA A 1 638 ? 34.027 39.233 0.064 1.00 92.50 638 ALA A C 1
ATOM 4831 O O . ALA A 1 638 ? 34.061 40.447 -0.125 1.00 92.50 638 ALA A O 1
ATOM 4832 N N . ARG A 1 639 ? 34.212 38.356 -0.935 1.00 92.56 639 ARG A N 1
ATOM 4833 C CA . ARG A 1 639 ? 34.368 38.721 -2.353 1.00 92.56 639 ARG A CA 1
ATOM 4834 C C . ARG A 1 639 ? 33.044 38.713 -3.129 1.00 92.56 639 ARG A C 1
ATOM 4836 O O . ARG A 1 639 ? 33.040 39.109 -4.292 1.00 92.56 639 ARG A O 1
ATOM 4843 N N . LEU A 1 640 ? 31.944 38.256 -2.525 1.00 94.69 640 LEU A N 1
ATOM 4844 C CA . LEU A 1 640 ? 30.620 38.258 -3.151 1.00 94.69 640 LEU A CA 1
ATOM 4845 C C . LEU A 1 640 ? 30.015 39.674 -3.179 1.00 94.69 640 LEU A C 1
ATOM 4847 O O . LEU A 1 640 ? 30.398 40.518 -2.368 1.00 94.69 640 LEU A O 1
ATOM 4851 N N . PRO A 1 641 ? 29.047 39.947 -4.069 1.00 94.44 641 PRO A N 1
ATOM 4852 C CA . PRO A 1 641 ? 28.215 41.148 -3.997 1.00 94.44 641 PRO A CA 1
ATOM 4853 C C . PRO A 1 641 ? 27.502 41.296 -2.632 1.00 94.44 641 PRO A C 1
ATOM 4855 O O . PRO A 1 641 ? 27.192 40.274 -2.017 1.00 94.44 641 PRO A O 1
ATOM 4858 N N . PRO A 1 642 ? 27.231 42.522 -2.138 1.00 92.38 642 PRO A N 1
ATOM 4859 C CA . PRO A 1 642 ? 26.640 42.739 -0.810 1.00 92.38 642 PRO A CA 1
ATOM 4860 C C . PRO A 1 642 ? 25.315 42.002 -0.562 1.00 92.38 642 PRO A C 1
ATOM 4862 O O . PRO A 1 642 ? 25.138 41.401 0.487 1.00 92.38 642 PRO A O 1
ATOM 4865 N N . ASP A 1 643 ? 24.429 41.955 -1.553 1.00 89.19 643 ASP A N 1
ATOM 4866 C CA . ASP A 1 643 ? 23.157 41.224 -1.512 1.00 89.19 643 ASP A CA 1
ATOM 4867 C C . ASP A 1 643 ? 23.349 39.706 -1.352 1.00 89.19 643 ASP A C 1
ATOM 4869 O O . ASP A 1 643 ? 22.622 39.041 -0.611 1.00 89.19 643 ASP A O 1
ATOM 4873 N N . ALA A 1 644 ? 24.376 39.151 -1.997 1.00 94.94 644 ALA A N 1
ATOM 4874 C CA . ALA A 1 644 ? 24.763 37.756 -1.819 1.00 94.94 644 ALA A CA 1
ATOM 4875 C C . ALA A 1 644 ? 25.403 37.506 -0.444 1.00 94.94 644 ALA A C 1
ATOM 4877 O O . ALA A 1 644 ? 25.165 36.458 0.157 1.00 94.94 644 ALA A O 1
ATOM 4878 N N . GLN A 1 645 ? 26.189 38.456 0.075 1.00 95.50 645 GLN A N 1
ATOM 4879 C CA . GLN A 1 645 ? 26.723 38.374 1.437 1.00 95.50 645 GLN A CA 1
ATOM 4880 C C . GLN A 1 645 ? 25.592 38.363 2.465 1.00 95.50 645 GLN A C 1
ATOM 4882 O O . GLN A 1 645 ? 25.592 37.495 3.335 1.00 95.50 645 GLN A O 1
ATOM 4887 N N . ASP A 1 646 ? 24.603 39.246 2.324 1.00 93.44 646 ASP A N 1
ATOM 4888 C CA . ASP A 1 646 ? 23.449 39.330 3.222 1.00 93.44 646 ASP A CA 1
ATOM 4889 C C . ASP A 1 646 ? 22.652 38.021 3.238 1.00 93.44 646 ASP A C 1
ATOM 4891 O O . ASP A 1 646 ? 22.346 37.504 4.308 1.00 93.44 646 ASP A O 1
ATOM 4895 N N . LEU A 1 647 ? 22.403 37.413 2.073 1.00 94.19 647 LEU A N 1
ATOM 4896 C CA . LEU A 1 647 ? 21.749 36.102 1.977 1.00 94.19 647 LEU A CA 1
ATOM 4897 C C . LEU A 1 647 ? 22.553 34.985 2.655 1.00 94.19 647 LEU A C 1
ATOM 4899 O O . LEU A 1 647 ? 21.988 34.151 3.365 1.00 94.19 647 LEU A O 1
ATOM 4903 N N . VAL A 1 648 ? 23.873 34.955 2.457 1.00 95.62 648 VAL A N 1
ATOM 4904 C CA . VAL A 1 648 ? 24.747 33.970 3.112 1.00 95.62 648 VAL A CA 1
ATOM 4905 C C . VAL A 1 648 ? 24.740 34.179 4.629 1.00 95.62 648 VAL A C 1
ATOM 4907 O O . VAL A 1 648 ? 24.632 33.211 5.380 1.00 95.62 648 VAL A O 1
ATOM 4910 N N . MET A 1 649 ? 24.805 35.424 5.095 1.00 94.94 649 MET A N 1
ATOM 4911 C CA . MET A 1 649 ? 24.759 35.745 6.521 1.00 94.94 649 MET A CA 1
ATOM 4912 C C . MET A 1 649 ? 23.403 35.399 7.137 1.00 94.94 649 MET A C 1
ATOM 4914 O O . MET A 1 649 ? 23.368 34.761 8.187 1.00 94.94 649 MET A O 1
ATOM 4918 N N . ALA A 1 650 ? 22.300 35.725 6.463 1.00 93.00 650 ALA A N 1
ATOM 4919 C CA . ALA A 1 650 ? 20.949 35.384 6.893 1.00 93.00 650 ALA A CA 1
ATOM 4920 C C . ALA A 1 650 ? 20.758 33.862 7.016 1.00 93.00 650 ALA A C 1
ATOM 4922 O O . ALA A 1 650 ? 20.154 33.387 7.979 1.00 93.00 650 ALA A O 1
ATOM 4923 N N . PHE A 1 651 ? 21.351 33.079 6.105 1.00 95.81 651 PHE A N 1
ATOM 4924 C CA . PHE A 1 651 ? 21.389 31.619 6.210 1.00 95.81 651 PHE A CA 1
ATOM 4925 C C . PHE A 1 651 ? 22.102 31.142 7.486 1.00 95.81 651 PHE A C 1
ATOM 4927 O O . PHE A 1 651 ? 21.543 30.349 8.246 1.00 95.81 651 PHE A O 1
ATOM 4934 N N . PHE A 1 652 ? 23.322 31.626 7.753 1.00 93.69 652 PHE A N 1
ATOM 4935 C CA . PHE A 1 652 ? 24.104 31.194 8.922 1.00 93.69 652 PHE A CA 1
ATOM 4936 C C . PHE A 1 652 ? 23.547 31.721 10.254 1.00 93.69 652 PHE A C 1
ATOM 4938 O O . PHE A 1 652 ? 23.679 31.045 11.275 1.00 93.69 652 PHE A O 1
ATOM 4945 N N . ARG A 1 653 ? 22.848 32.861 10.237 1.00 92.75 653 ARG A N 1
ATOM 4946 C CA . ARG A 1 653 ? 22.089 33.407 11.376 1.00 92.75 653 ARG A CA 1
ATOM 4947 C C . ARG A 1 653 ? 20.725 32.756 11.582 1.00 92.75 653 ARG A C 1
ATOM 4949 O O . ARG A 1 653 ? 20.088 33.007 12.601 1.00 92.75 653 ARG A O 1
ATOM 4956 N N . GLN A 1 654 ? 20.293 31.906 10.650 1.00 90.38 654 GLN A N 1
ATOM 4957 C CA . GLN A 1 654 ? 18.970 31.279 10.648 1.00 90.38 654 GLN A CA 1
ATOM 4958 C C . GLN A 1 654 ? 17.827 32.307 10.678 1.00 90.38 654 GLN A C 1
ATOM 4960 O O . GLN A 1 654 ? 16.832 32.120 11.381 1.00 90.38 654 GLN A O 1
ATOM 4965 N N . GLU A 1 655 ? 17.970 33.399 9.924 1.00 90.50 655 GLU A N 1
ATOM 4966 C CA . GLU A 1 655 ? 16.941 34.435 9.847 1.00 90.50 655 GLU A CA 1
ATOM 4967 C C . GLU A 1 655 ? 15.650 33.877 9.211 1.00 90.50 655 GLU A C 1
ATOM 4969 O O . GLU A 1 655 ? 15.699 33.177 8.192 1.00 90.50 655 GLU A O 1
ATOM 4974 N N . PRO A 1 656 ? 14.476 34.139 9.811 1.00 81.31 656 PRO A N 1
ATOM 4975 C CA . PRO A 1 656 ? 13.206 33.643 9.296 1.00 81.31 656 PRO A CA 1
ATOM 4976 C C . PRO A 1 656 ? 12.784 34.389 8.019 1.00 81.31 656 PRO A C 1
ATOM 4978 O O . PRO A 1 656 ? 13.080 35.566 7.845 1.00 81.31 656 PRO A O 1
ATOM 4981 N N . GLY A 1 657 ? 12.020 33.718 7.151 1.00 87.69 657 GLY A N 1
ATOM 4982 C CA . GLY A 1 657 ? 11.394 34.334 5.969 1.00 87.69 657 GLY A CA 1
ATOM 4983 C C . GLY A 1 657 ? 12.114 34.099 4.638 1.00 87.69 657 GLY A C 1
ATOM 4984 O O . GLY A 1 657 ? 11.596 34.496 3.597 1.00 87.69 657 GLY A O 1
ATOM 4985 N N . LEU A 1 658 ? 13.259 33.412 4.646 1.00 88.56 658 LEU A N 1
ATOM 4986 C CA . LEU A 1 658 ? 13.976 32.992 3.441 1.00 88.56 658 LEU A CA 1
ATOM 4987 C C . LEU A 1 658 ? 13.730 31.502 3.159 1.00 88.56 658 LEU A C 1
ATOM 4989 O O . LEU A 1 658 ? 13.697 30.686 4.078 1.00 88.56 658 LEU A O 1
ATOM 4993 N N . SER A 1 659 ? 13.534 31.150 1.887 1.00 90.25 659 SER A N 1
ATOM 4994 C CA . SER A 1 659 ? 13.245 29.780 1.437 1.00 90.25 659 SER A CA 1
ATOM 4995 C C . SER A 1 659 ? 13.963 29.453 0.124 1.00 90.25 659 SER A C 1
ATOM 4997 O O . SER A 1 659 ? 14.530 30.335 -0.536 1.00 90.25 659 SER A O 1
ATOM 4999 N N . GLY A 1 660 ? 13.957 28.170 -0.239 1.00 92.94 660 GLY A N 1
ATOM 5000 C CA . GLY A 1 660 ? 14.543 27.664 -1.472 1.00 92.94 660 GLY A CA 1
ATOM 5001 C C . GLY A 1 660 ? 16.063 27.475 -1.448 1.00 92.94 660 GLY A C 1
ATOM 5002 O O . GLY A 1 660 ? 16.748 27.585 -0.427 1.00 92.94 660 GLY A O 1
ATOM 5003 N N . THR A 1 661 ? 16.583 27.146 -2.629 1.00 94.88 661 THR A N 1
ATOM 5004 C CA . THR A 1 661 ? 18.001 26.899 -2.887 1.00 94.88 661 THR A CA 1
ATOM 5005 C C . THR A 1 661 ? 18.646 28.119 -3.541 1.00 94.88 661 THR A C 1
ATOM 5007 O O . THR A 1 661 ? 18.182 28.573 -4.584 1.00 94.88 661 THR A O 1
ATOM 5010 N N . HIS A 1 662 ? 19.781 28.563 -3.002 1.00 95.25 662 HIS A N 1
ATOM 5011 C CA . HIS A 1 662 ? 20.579 29.667 -3.542 1.00 95.25 662 HIS A CA 1
ATOM 5012 C C . HIS A 1 662 ? 21.993 29.185 -3.873 1.00 95.25 662 HIS A C 1
ATOM 5014 O O . HIS A 1 662 ? 22.594 28.431 -3.106 1.00 95.25 662 HIS A O 1
ATOM 5020 N N . GLU A 1 663 ? 22.530 29.582 -5.028 1.00 96.44 663 GLU A N 1
ATOM 5021 C CA . GLU A 1 663 ? 23.867 29.188 -5.487 1.00 96.44 663 GLU A CA 1
ATOM 5022 C C . GLU A 1 663 ? 24.716 30.429 -5.800 1.00 96.44 663 GLU A C 1
ATOM 5024 O O . GLU A 1 663 ? 24.328 31.262 -6.614 1.00 96.44 663 GLU A O 1
ATOM 5029 N N . PHE A 1 664 ? 25.899 30.527 -5.191 1.00 95.69 664 PHE A N 1
ATOM 5030 C CA . PHE A 1 664 ? 26.834 31.642 -5.370 1.00 95.69 664 PHE A CA 1
ATOM 5031 C C . PHE A 1 664 ? 28.161 31.142 -5.931 1.00 95.69 664 PHE A C 1
ATOM 5033 O O . PHE A 1 664 ? 28.711 30.159 -5.435 1.00 95.69 664 PHE A O 1
ATOM 5040 N N . VAL A 1 665 ? 28.706 31.816 -6.943 1.00 95.25 665 VAL A N 1
ATOM 5041 C CA . VAL A 1 665 ? 30.053 31.520 -7.451 1.00 95.25 665 VAL A CA 1
ATOM 5042 C C . VAL A 1 665 ? 31.069 32.080 -6.460 1.00 95.25 665 VAL A C 1
ATOM 5044 O O . VAL A 1 665 ? 31.163 33.291 -6.296 1.00 95.25 665 VAL A O 1
ATOM 5047 N N . LEU A 1 666 ? 31.834 31.212 -5.800 1.00 93.81 666 LEU A N 1
ATOM 5048 C CA . LEU A 1 666 ? 32.897 31.634 -4.888 1.00 93.81 666 LEU A CA 1
ATOM 5049 C C . LEU A 1 666 ? 34.188 31.952 -5.643 1.00 93.81 666 LEU A C 1
ATOM 5051 O O . LEU A 1 666 ? 34.829 32.965 -5.383 1.00 93.81 666 LEU A O 1
ATOM 5055 N N . GLU A 1 667 ? 34.597 31.059 -6.547 1.00 92.25 667 GLU A N 1
ATOM 5056 C CA . GLU A 1 667 ? 35.868 31.155 -7.270 1.00 92.25 667 GLU A CA 1
ATOM 5057 C C . GLU A 1 667 ? 35.724 30.544 -8.666 1.00 92.25 667 GLU A C 1
ATOM 5059 O O . GLU A 1 667 ? 35.164 29.456 -8.817 1.00 92.25 667 GLU A O 1
ATOM 5064 N N . THR A 1 668 ? 36.258 31.219 -9.683 1.00 91.56 668 THR A N 1
ATOM 5065 C CA . THR A 1 668 ? 36.340 30.694 -11.051 1.00 91.56 668 THR A CA 1
ATOM 5066 C C . THR A 1 668 ? 37.766 30.243 -11.321 1.00 91.56 668 THR A C 1
ATOM 5068 O O . THR A 1 668 ? 38.716 31.001 -11.135 1.00 91.56 668 THR A O 1
ATOM 5071 N N . GLU A 1 669 ? 37.931 29.006 -11.766 1.00 89.25 669 GLU A N 1
ATOM 5072 C CA . GLU A 1 669 ? 39.229 28.437 -12.091 1.00 89.25 669 GLU A CA 1
ATOM 5073 C C . GLU A 1 669 ? 39.573 28.632 -13.567 1.00 89.25 669 GLU A C 1
ATOM 5075 O O . GLU A 1 669 ? 38.711 28.552 -14.444 1.00 89.25 669 GLU A O 1
ATOM 5080 N N . ALA A 1 670 ? 40.870 28.758 -13.862 1.00 86.12 670 ALA A N 1
ATOM 5081 C CA . ALA A 1 670 ? 41.385 28.823 -15.233 1.00 86.12 670 ALA A CA 1
ATOM 5082 C C . ALA A 1 670 ? 41.019 27.587 -16.084 1.00 86.12 670 ALA A C 1
ATOM 5084 O O . ALA A 1 670 ? 41.021 27.653 -17.309 1.00 86.12 670 ALA A O 1
ATOM 5085 N N . SER A 1 671 ? 40.667 26.470 -15.438 1.00 84.31 671 SER A N 1
ATOM 5086 C CA . SER A 1 671 ? 40.192 25.229 -16.064 1.00 84.31 671 SER A CA 1
ATOM 5087 C C . SER A 1 671 ? 38.791 25.338 -16.691 1.00 84.31 671 SER A C 1
ATOM 5089 O O . SER A 1 671 ? 38.309 24.367 -17.277 1.00 84.31 671 SER A O 1
ATOM 5091 N N . GLY A 1 672 ? 38.113 26.483 -16.545 1.00 86.62 672 GLY A N 1
ATOM 5092 C CA . GLY A 1 672 ? 36.719 26.658 -16.953 1.00 86.62 672 GLY A CA 1
ATOM 5093 C C . GLY A 1 672 ? 35.733 25.979 -16.000 1.00 86.62 672 GLY A C 1
ATOM 5094 O O . GLY A 1 672 ? 34.600 25.698 -16.381 1.00 86.62 672 GLY A O 1
ATOM 5095 N N . SER A 1 673 ? 36.149 25.670 -14.771 1.00 89.81 673 SER A N 1
ATOM 5096 C CA . SER A 1 673 ? 35.257 25.216 -13.702 1.00 89.81 673 SER A CA 1
ATOM 5097 C C . SER A 1 673 ? 35.106 26.292 -12.630 1.00 89.81 673 SER A C 1
ATOM 5099 O O . SER A 1 673 ? 35.998 27.108 -12.432 1.00 89.81 673 SER A O 1
ATOM 5101 N N . ALA A 1 674 ? 33.959 26.323 -11.964 1.00 93.56 674 ALA A N 1
ATOM 5102 C 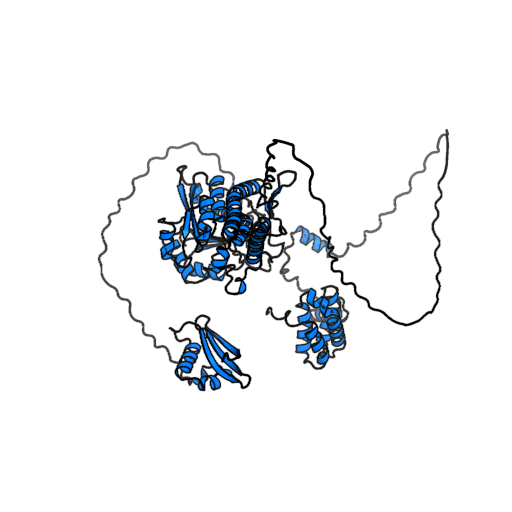CA . ALA A 1 674 ? 33.643 27.249 -10.893 1.00 93.56 674 ALA A CA 1
ATOM 5103 C C . ALA A 1 674 ? 33.367 26.478 -9.601 1.00 93.56 674 ALA A C 1
ATOM 5105 O O . ALA A 1 674 ? 32.711 25.429 -9.600 1.00 93.56 674 ALA A O 1
ATOM 5106 N N . ILE A 1 675 ? 33.868 27.007 -8.492 1.00 92.81 675 ILE A N 1
ATOM 5107 C CA . ILE A 1 675 ? 33.529 26.551 -7.155 1.00 92.81 675 ILE A CA 1
ATOM 5108 C C . ILE A 1 675 ? 32.327 27.362 -6.681 1.00 92.81 675 ILE A C 1
ATOM 5110 O O . ILE A 1 675 ? 32.404 28.578 -6.539 1.00 92.81 675 ILE A O 1
ATOM 5114 N N . MET A 1 676 ? 31.224 26.673 -6.421 1.00 95.56 676 MET A N 1
ATOM 5115 C CA . MET A 1 676 ? 29.949 27.242 -6.004 1.00 95.56 676 MET A CA 1
ATOM 5116 C C . MET A 1 676 ? 29.699 26.974 -4.520 1.00 95.56 676 MET A C 1
ATOM 5118 O O . MET A 1 676 ? 29.990 25.882 -4.024 1.00 95.56 676 MET A O 1
ATOM 5122 N N . LEU A 1 677 ? 29.082 27.927 -3.832 1.00 96.69 677 LEU A N 1
ATOM 5123 C CA . LEU A 1 677 ? 28.418 27.737 -2.550 1.00 96.69 677 LEU A CA 1
ATOM 5124 C C . LEU A 1 677 ? 26.929 27.532 -2.805 1.00 96.69 677 LEU A C 1
ATOM 5126 O O . LEU A 1 677 ? 26.272 28.430 -3.317 1.00 96.69 677 LEU A O 1
ATOM 5130 N N . LYS A 1 678 ? 26.402 26.362 -2.449 1.00 96.94 678 LYS A N 1
ATOM 5131 C CA . LYS A 1 678 ? 24.969 26.074 -2.491 1.00 96.94 678 LYS A CA 1
ATOM 5132 C C . LYS A 1 678 ? 24.405 26.120 -1.077 1.00 96.94 678 LYS A C 1
ATOM 5134 O O . LYS A 1 678 ? 24.887 25.366 -0.230 1.00 96.94 678 LYS A O 1
ATOM 5139 N N . LEU A 1 679 ? 23.400 26.957 -0.853 1.00 96.75 679 LEU A N 1
ATOM 5140 C CA . LEU A 1 679 ? 22.641 27.077 0.390 1.00 96.75 679 LEU A CA 1
ATOM 5141 C C . LEU A 1 679 ? 21.223 26.554 0.169 1.00 96.75 679 LEU A C 1
ATOM 5143 O O . LEU A 1 679 ? 20.592 26.898 -0.827 1.00 96.75 679 LEU A O 1
ATOM 5147 N N . ASP A 1 680 ? 20.734 25.738 1.089 1.00 94.81 680 ASP A N 1
ATOM 5148 C CA . ASP A 1 680 ? 19.375 25.205 1.094 1.00 94.81 680 ASP A CA 1
ATOM 5149 C C . ASP A 1 680 ? 18.689 25.625 2.395 1.00 94.81 680 ASP A C 1
ATOM 5151 O O . ASP A 1 680 ? 18.973 25.067 3.460 1.00 94.81 680 ASP A O 1
ATOM 5155 N N . PHE A 1 681 ? 17.839 26.653 2.315 1.00 92.38 681 PHE A N 1
ATOM 5156 C CA . PHE A 1 681 ? 17.186 27.251 3.483 1.00 92.38 681 PHE A CA 1
ATOM 5157 C C . PHE A 1 681 ? 16.121 26.336 4.101 1.00 92.38 681 PHE A C 1
ATOM 5159 O O . PHE A 1 681 ? 15.863 26.441 5.300 1.00 92.38 681 PHE A O 1
ATOM 5166 N N . GLU A 1 682 ? 15.546 25.417 3.321 1.00 88.12 682 GLU A N 1
ATOM 5167 C CA . GLU A 1 682 ? 14.540 24.463 3.799 1.00 88.12 682 GLU A CA 1
ATOM 5168 C C . GLU A 1 682 ? 15.201 23.334 4.588 1.00 88.12 682 GLU A C 1
ATOM 5170 O O . GLU A 1 682 ? 14.807 23.035 5.715 1.00 88.12 682 GLU A O 1
ATOM 5175 N N . GLU A 1 683 ? 16.268 22.749 4.039 1.00 89.44 683 GLU A N 1
ATOM 5176 C CA . GLU A 1 683 ? 17.005 21.678 4.712 1.00 89.44 683 GLU A CA 1
ATOM 5177 C C . GLU A 1 683 ? 18.011 22.192 5.753 1.00 89.44 683 GLU A C 1
ATOM 5179 O O . GLU A 1 683 ? 18.591 21.393 6.494 1.00 89.44 683 GLU A O 1
ATOM 5184 N N . ARG A 1 684 ? 18.253 23.510 5.798 1.00 90.25 684 ARG A N 1
ATOM 5185 C CA . ARG A 1 684 ? 19.328 24.159 6.572 1.00 90.25 684 ARG A CA 1
ATOM 5186 C C . ARG A 1 684 ? 20.700 23.541 6.296 1.00 90.25 684 ARG A C 1
ATOM 5188 O O . ARG A 1 684 ? 21.531 23.383 7.193 1.00 90.25 684 ARG A O 1
ATOM 5195 N N . LYS A 1 685 ? 20.947 23.178 5.036 1.00 94.38 685 LYS A N 1
ATOM 5196 C CA . LYS A 1 685 ? 22.206 22.572 4.587 1.00 94.38 685 LYS A CA 1
ATOM 5197 C C . LYS A 1 685 ? 22.941 23.498 3.640 1.00 94.38 685 LYS A C 1
ATOM 5199 O O . LYS A 1 685 ? 22.343 24.215 2.847 1.00 94.38 685 LYS A O 1
ATOM 5204 N N . TRP A 1 686 ? 24.264 23.427 3.676 1.00 95.94 686 TRP A N 1
ATOM 5205 C CA . TRP A 1 686 ? 25.109 24.080 2.691 1.00 95.94 686 TRP A CA 1
ATOM 5206 C C . TRP A 1 686 ? 26.149 23.104 2.153 1.00 95.94 686 TRP A C 1
ATOM 5208 O O . TRP A 1 686 ? 26.540 22.146 2.825 1.00 95.94 686 TRP A O 1
ATOM 5218 N N . LYS A 1 687 ? 26.597 23.331 0.919 1.00 95.81 687 LYS A N 1
ATOM 5219 C CA . LYS A 1 687 ? 27.707 22.580 0.327 1.00 95.81 687 LYS A CA 1
ATOM 5220 C C . LYS A 1 687 ? 28.527 23.433 -0.624 1.00 95.81 687 LYS A C 1
ATOM 5222 O O . LYS A 1 687 ? 27.991 24.245 -1.374 1.00 95.81 687 LYS A O 1
ATOM 5227 N N . ARG A 1 688 ? 29.835 23.185 -0.634 1.00 94.00 688 ARG A N 1
ATOM 5228 C CA . ARG A 1 688 ? 30.767 23.719 -1.629 1.00 94.00 688 ARG A CA 1
ATOM 5229 C C . ARG A 1 688 ? 30.886 22.703 -2.765 1.00 94.00 688 ARG A C 1
ATOM 5231 O O . ARG A 1 688 ? 31.302 21.573 -2.526 1.00 94.00 688 ARG A O 1
ATOM 5238 N N . VAL A 1 689 ? 30.480 23.064 -3.980 1.00 93.50 689 VAL A N 1
ATOM 5239 C CA . VAL A 1 689 ? 30.465 22.156 -5.142 1.00 93.50 689 VAL A CA 1
ATOM 5240 C C . VAL A 1 689 ? 31.266 22.732 -6.296 1.00 93.50 689 VAL A C 1
ATOM 5242 O O . VAL A 1 689 ? 31.196 23.921 -6.569 1.00 93.50 689 VAL A O 1
ATOM 5245 N N . ARG A 1 690 ? 32.011 21.886 -7.005 1.00 93.44 690 ARG A N 1
ATOM 5246 C CA . ARG A 1 690 ? 32.723 22.271 -8.228 1.00 93.44 690 ARG A CA 1
ATOM 5247 C C . ARG A 1 690 ? 31.845 21.940 -9.434 1.00 93.44 690 ARG A C 1
ATOM 5249 O O . ARG A 1 690 ? 31.408 20.798 -9.564 1.00 93.44 690 ARG A O 1
ATOM 5256 N N . ARG A 1 691 ? 31.577 22.908 -10.309 1.00 92.00 691 ARG A N 1
ATOM 5257 C CA . ARG A 1 691 ? 30.838 22.706 -11.567 1.00 92.00 691 ARG A CA 1
ATOM 5258 C C . ARG A 1 691 ? 31.650 23.202 -12.752 1.00 92.00 691 ARG A C 1
ATOM 5260 O O . ARG A 1 691 ? 32.406 24.154 -12.633 1.00 92.00 691 ARG A O 1
ATOM 5267 N N . LYS A 1 692 ? 31.490 22.564 -13.908 1.00 87.44 692 LYS A N 1
ATOM 5268 C CA . LYS A 1 692 ? 32.033 23.082 -15.168 1.00 87.44 692 LYS A CA 1
ATOM 5269 C C . LYS A 1 692 ? 31.212 24.317 -15.549 1.00 87.44 692 LYS A C 1
ATOM 5271 O O . LYS A 1 692 ? 29.988 24.220 -15.550 1.00 87.44 692 LYS A O 1
ATOM 5276 N N . ALA A 1 693 ? 31.856 25.454 -15.799 1.00 73.00 693 ALA A N 1
ATOM 5277 C CA . ALA A 1 693 ? 31.162 26.660 -16.225 1.00 73.00 693 ALA A CA 1
ATOM 5278 C C . ALA A 1 693 ? 30.513 26.367 -17.583 1.00 73.00 693 ALA A C 1
ATOM 5280 O O . ALA A 1 693 ? 31.201 26.120 -18.575 1.00 73.00 693 ALA A O 1
ATOM 5281 N N . THR A 1 694 ? 29.186 26.295 -17.612 1.00 60.00 694 THR A N 1
ATOM 5282 C CA . THR A 1 694 ? 28.425 26.372 -18.857 1.00 60.00 694 THR A CA 1
ATOM 5283 C C . THR A 1 694 ? 28.501 27.823 -19.300 1.00 60.00 694 THR A C 1
ATOM 5285 O O . THR A 1 694 ? 27.912 28.680 -18.643 1.00 60.00 694 THR A O 1
ATOM 5288 N N . GLY A 1 695 ? 29.339 28.077 -20.307 1.00 49.41 695 GLY A N 1
ATOM 5289 C CA . GLY A 1 695 ? 29.462 29.386 -20.946 1.00 49.41 695 GLY A CA 1
ATOM 5290 C C . GLY A 1 695 ? 28.185 29.816 -21.643 1.00 49.41 695 GLY A C 1
ATOM 5291 O O . GLY A 1 695 ? 27.392 28.918 -22.016 1.00 49.41 695 GLY A O 1
#

Radius of gyration: 39.66 Å; Cα contacts (8 Å, |Δi|>4): 802; chains: 1; bounding box: 101×133×117 Å